Protein AF-A0A6G1BMV4-F1 (afdb_monomer_lite)

InterPro domains:
  IPR000008 C2 domain [PF00168] (205-301)
  IPR000008 C2 domain [PS50004] (188-305)
  IPR000008 C2 domain [SM00239] (206-304)
  IPR031468 Synaptotagmin-like mitochondrial-lipid-binding domain [PS51847] (9-191)
  IPR035892 C2 domain superfamily [G3DSA:2.60.40.150] (194-333)
  IPR035892 C2 domain superfamily [SSF49562] (203-334)
  IPR039010 Synaptotagmin, SMP domain [PF17047] (13-190)
  IPR043129 ATPase, nucleotide binding domain [SSF53067] (375-565)
  IPR045050 Synaptotagmin, plant [PTHR10774] (13-356)

Secondary structure (DSSP, 8-state):
--S-------B--HHHHHHHHHHHHHHHHHHHHHHHHHHHHHHHHTPPTTEEEEEEEE----S---EEEEEEEEEEETTEEEEEEEEEEE----EEEEEEESS-EEEEEEEEEEEEEEEEEEEEE-SSTTSEEEEEEEE-SSSPPEEEEEEEESSS-GGGSTTHHHHHHHHHHHHIIIIIBTT--EEEE-SSS---TTTS----EEEEEEEEEEESPPP--SSS---EEEEEESSGGG-EEPPP-TT-SS-EEEEEEEEEES-TTT-EEEEEEEE--SSSPPEEEEEEEEESTTPPBT--EEEEEE-BS-S-GGG--------EEEEEEEEEEPPHHHHHHHHHHHHHHHHHHHHHHHTT--S-SS---S----HHHHHHHHHHHHHHHS-HHHHTT--EE---B-TT-EEEEETTT--EEEEEE-TT---TTTHHHHHHHSPTT-TT-STTSHHHHHHHHHHH--S-HHHHTTEEEEEHHHHHHHHHH--SSEEETTTGGGTT-BTTTTB--HHHHTSTTGGGSPEEE-TT-EEEEPPHHHHHHHT--TTPEEE---BHHHHHHHTT---STT-EEEEESSSEEEEEEESS---BTTTTBEEEEETTEEEEEEEES-SHHHHHHH--HHHHHHHHTT--TTSPP----B--SSS-B-SSS-BTT---B----SS-SHHHHHHHHHHHHTTT--

Radius of gyration: 30.7 Å; chains: 1; bounding box: 66×94×67 Å

Organism: NCBI:txid110450

pLDDT: mean 83.08, std 14.98, range [24.89, 98.62]

Structure (mmCIF, N/CA/C/O backbone):
data_AF-A0A6G1BMV4-F1
#
_entry.id   AF-A0A6G1BMV4-F1
#
loop_
_atom_site.group_PDB
_atom_site.id
_atom_site.type_symbol
_atom_site.label_atom_id
_atom_site.label_alt_id
_atom_site.label_comp_id
_atom_site.label_asym_id
_atom_site.label_entity_id
_atom_site.label_seq_id
_atom_site.pdbx_PDB_ins_code
_atom_site.Cartn_x
_atom_site.Cartn_y
_atom_site.Cartn_z
_atom_site.occupancy
_atom_site.B_iso_or_equiv
_atom_site.auth_seq_id
_atom_site.auth_comp_id
_atom_site.auth_asym_id
_atom_site.auth_atom_id
_atom_site.pdbx_PDB_model_num
ATOM 1 N N . MET A 1 1 ? 23.037 51.707 1.576 1.00 31.73 1 MET A N 1
ATOM 2 C CA . MET A 1 1 ? 22.191 51.718 0.358 1.00 31.73 1 MET A CA 1
ATOM 3 C C . MET A 1 1 ? 21.119 50.607 0.395 1.00 31.73 1 MET A C 1
ATOM 5 O O . MET A 1 1 ? 20.783 50.068 -0.644 1.00 31.73 1 MET A O 1
ATOM 9 N N . PHE A 1 2 ? 20.558 50.267 1.570 1.00 30.25 2 PHE A N 1
ATOM 10 C CA . PHE A 1 2 ? 19.565 49.180 1.730 1.00 30.25 2 PHE A CA 1
ATOM 11 C C . PHE A 1 2 ? 18.352 49.570 2.605 1.00 30.25 2 PHE A C 1
ATOM 13 O O . PHE A 1 2 ? 17.581 48.715 3.016 1.00 30.25 2 PHE A O 1
ATOM 20 N N . HIS A 1 3 ? 18.132 50.866 2.857 1.00 28.61 3 HIS A N 1
ATOM 21 C CA . HIS A 1 3 ? 17.028 51.360 3.699 1.00 28.61 3 HIS A CA 1
ATOM 22 C C . HIS A 1 3 ? 15.761 51.778 2.924 1.00 28.61 3 HIS A C 1
ATOM 24 O O . HIS A 1 3 ? 14.952 52.538 3.441 1.00 28.61 3 HIS A O 1
ATOM 30 N N . LEU A 1 4 ? 15.565 51.303 1.687 1.00 30.56 4 LEU A N 1
ATOM 31 C CA . LEU A 1 4 ? 14.496 51.806 0.804 1.00 30.56 4 LEU A CA 1
ATOM 32 C C . LEU A 1 4 ? 13.608 50.740 0.138 1.00 30.56 4 LEU A C 1
ATOM 34 O O . LEU A 1 4 ? 12.862 51.067 -0.777 1.00 30.56 4 LEU A O 1
ATOM 38 N N . PHE A 1 5 ? 13.610 49.492 0.615 1.00 36.34 5 PHE A N 1
ATOM 39 C CA . PHE A 1 5 ? 12.726 48.436 0.095 1.00 36.34 5 PHE A CA 1
ATOM 40 C C . PHE A 1 5 ? 11.840 47.824 1.188 1.00 36.34 5 PHE A C 1
ATOM 42 O O . PHE A 1 5 ? 11.873 46.628 1.446 1.00 36.34 5 PHE A O 1
ATOM 49 N N . SER A 1 6 ? 11.015 48.659 1.820 1.00 31.06 6 SER A N 1
ATOM 50 C CA . SER A 1 6 ? 9.804 48.214 2.522 1.00 31.06 6 SER A CA 1
ATOM 51 C C . SER A 1 6 ? 8.607 48.426 1.593 1.00 31.06 6 SER A C 1
ATOM 53 O O . SER A 1 6 ? 7.807 49.338 1.781 1.00 31.06 6 SER A O 1
ATOM 55 N N . PHE A 1 7 ? 8.511 47.606 0.551 1.00 38.44 7 PHE A N 1
ATOM 56 C CA . PHE A 1 7 ? 7.274 47.434 -0.202 1.00 38.44 7 PHE A CA 1
ATOM 57 C C . PHE A 1 7 ? 7.082 45.943 -0.466 1.00 38.44 7 PHE A C 1
ATOM 59 O O . PHE A 1 7 ? 7.969 45.284 -1.006 1.00 38.44 7 PHE A O 1
ATOM 66 N N . LEU A 1 8 ? 5.899 45.446 -0.099 1.00 42.62 8 LEU A N 1
ATOM 67 C CA . LEU A 1 8 ? 5.302 44.160 -0.473 1.00 42.62 8 LEU A CA 1
ATOM 68 C C . LEU A 1 8 ? 5.093 44.080 -2.003 1.00 42.62 8 LEU A C 1
ATOM 70 O O . LEU A 1 8 ? 3.977 43.928 -2.493 1.00 42.62 8 LEU A O 1
ATOM 74 N N . CYS A 1 9 ? 6.154 44.251 -2.788 1.00 45.03 9 CYS A N 1
ATOM 75 C CA . CYS A 1 9 ? 6.113 44.187 -4.241 1.00 45.03 9 CYS A CA 1
ATOM 76 C C . CYS A 1 9 ? 6.449 42.764 -4.687 1.00 45.03 9 CYS A C 1
ATOM 78 O O . CYS A 1 9 ? 7.577 42.309 -4.510 1.00 45.03 9 CYS A O 1
ATOM 80 N N . ASN A 1 10 ? 5.494 42.075 -5.317 1.00 51.94 10 ASN A N 1
ATOM 81 C CA . ASN A 1 10 ? 5.787 40.879 -6.105 1.00 51.94 10 ASN A CA 1
ATOM 82 C C . ASN A 1 10 ? 6.699 41.282 -7.274 1.00 51.94 10 ASN A C 1
ATOM 84 O O . ASN A 1 10 ? 6.243 41.829 -8.280 1.00 51.94 10 ASN A O 1
ATOM 88 N N . LEU A 1 11 ? 8.001 41.041 -7.136 1.00 61.06 11 LEU A N 1
ATOM 89 C CA . LEU A 1 11 ? 8.964 41.281 -8.204 1.00 61.06 11 LEU A CA 1
ATOM 90 C C . LEU A 1 11 ? 8.944 40.094 -9.173 1.00 61.06 11 LEU A C 1
ATOM 92 O O . LEU A 1 11 ? 9.273 38.972 -8.796 1.00 61.06 11 LEU A O 1
ATOM 96 N N . SER A 1 12 ? 8.599 40.335 -10.440 1.00 66.00 12 SER A N 1
ATOM 97 C CA . SER A 1 12 ? 8.760 39.331 -11.500 1.00 66.00 12 SER A CA 1
ATOM 98 C C . SER A 1 12 ? 10.255 39.131 -11.796 1.00 66.00 12 SER A C 1
ATOM 100 O O . SER A 1 12 ? 10.909 40.012 -12.360 1.00 66.00 12 SER A O 1
ATOM 102 N N . VAL A 1 13 ? 10.796 37.950 -11.493 1.00 81.25 13 VAL A N 1
ATOM 103 C CA . VAL A 1 13 ? 12.237 37.635 -11.560 1.00 81.25 13 VAL A CA 1
ATOM 104 C C . VAL A 1 13 ? 12.635 36.850 -12.817 1.00 81.25 13 VAL A C 1
ATOM 106 O O . VAL A 1 13 ? 13.261 35.792 -12.767 1.00 81.25 13 VAL A O 1
ATOM 109 N N . LYS A 1 14 ? 12.308 37.384 -14.002 1.00 83.81 14 LYS A N 1
ATOM 110 C CA . LYS A 1 14 ? 12.640 36.741 -15.295 1.00 83.81 14 LYS A CA 1
ATOM 111 C C . LYS A 1 14 ? 14.134 36.429 -15.458 1.00 83.81 14 LYS A C 1
ATOM 113 O O . LYS A 1 14 ? 14.483 35.400 -16.033 1.00 83.81 14 LYS A O 1
ATOM 118 N N . TRP A 1 15 ? 15.011 37.301 -14.955 1.00 86.81 15 TRP A N 1
ATOM 119 C CA . TRP A 1 15 ? 16.460 37.089 -14.992 1.00 86.81 15 TRP A CA 1
ATOM 120 C C . TRP A 1 15 ? 16.871 35.866 -14.159 1.00 86.81 15 TRP A C 1
ATOM 122 O O . TRP A 1 15 ? 17.651 35.048 -14.640 1.00 86.81 15 TRP A O 1
ATOM 132 N N . LEU A 1 16 ? 16.290 35.693 -12.967 1.00 86.12 16 LEU A N 1
ATOM 133 C CA . LEU A 1 16 ? 16.589 34.575 -12.077 1.00 86.12 16 LEU A CA 1
ATOM 134 C C . LEU A 1 16 ? 16.183 33.252 -12.719 1.00 86.12 16 LEU A C 1
ATOM 136 O O . LEU A 1 16 ? 16.987 32.331 -12.744 1.00 86.12 16 LEU A O 1
ATOM 140 N N . ASN A 1 17 ? 15.001 33.194 -13.341 1.00 89.31 17 ASN A N 1
ATOM 141 C CA . ASN A 1 17 ? 14.564 32.019 -14.100 1.00 89.31 17 ASN A CA 1
ATOM 142 C C . ASN A 1 17 ? 15.547 31.669 -15.231 1.00 89.31 17 ASN A C 1
ATOM 144 O O . ASN A 1 17 ? 15.905 30.508 -15.399 1.00 89.31 17 ASN A O 1
ATOM 148 N N . LYS A 1 18 ? 16.064 32.668 -15.964 1.00 88.31 18 LYS A N 1
ATOM 149 C CA . LYS A 1 18 ? 17.069 32.447 -17.020 1.00 88.31 18 LYS A CA 1
ATOM 150 C C . LYS A 1 18 ? 18.379 31.867 -16.474 1.00 88.31 18 LYS A C 1
ATOM 152 O O . LYS A 1 18 ? 19.007 31.058 -17.153 1.00 88.31 18 LYS A O 1
ATOM 157 N N . HIS A 1 19 ? 18.821 32.296 -15.292 1.00 90.12 19 HIS A N 1
ATOM 158 C CA . HIS A 1 19 ? 20.007 31.732 -14.642 1.00 90.12 19 HIS A CA 1
ATOM 159 C C . HIS A 1 19 ? 19.732 30.344 -14.069 1.00 90.12 19 HIS A C 1
ATOM 161 O O . HIS A 1 19 ? 20.539 29.441 -14.274 1.00 90.12 19 HIS A O 1
ATOM 167 N N . LEU A 1 20 ? 18.579 30.154 -13.433 1.00 87.50 20 LEU A N 1
ATOM 168 C CA . LEU A 1 20 ? 18.157 28.879 -12.873 1.00 87.50 20 LEU A CA 1
ATOM 169 C C . LEU A 1 20 ? 18.109 27.792 -13.945 1.00 87.50 20 LEU A C 1
ATOM 171 O O . LEU A 1 20 ? 18.692 26.740 -13.733 1.00 87.50 20 LEU A O 1
ATOM 175 N N . SER A 1 21 ? 17.556 28.060 -15.133 1.00 88.69 21 SER A N 1
ATOM 176 C CA . SER A 1 21 ? 17.570 27.085 -16.235 1.00 88.69 21 SER A CA 1
ATOM 177 C C . SER A 1 21 ? 18.979 26.703 -16.703 1.00 88.69 21 SER A C 1
ATOM 179 O O . SER A 1 21 ? 19.191 25.576 -17.133 1.00 88.69 21 SER A O 1
ATOM 181 N N . LYS A 1 22 ? 19.961 27.612 -16.610 1.00 90.19 22 LYS A N 1
ATOM 182 C CA . LYS A 1 22 ? 21.364 27.307 -16.950 1.00 90.19 22 LYS A CA 1
ATOM 183 C C . LYS A 1 22 ? 22.070 26.506 -15.860 1.00 90.19 22 LYS A C 1
ATOM 185 O O . LYS A 1 22 ? 22.925 25.684 -16.168 1.00 90.19 22 LYS A O 1
ATOM 190 N N . LEU A 1 23 ? 21.743 26.783 -14.599 1.00 89.12 23 LEU A N 1
ATOM 191 C CA . LEU A 1 23 ? 22.317 26.109 -13.435 1.00 89.12 23 LEU A CA 1
ATOM 192 C C . LEU A 1 23 ? 21.611 24.787 -13.116 1.00 89.12 23 LEU A C 1
ATOM 194 O O . LEU A 1 23 ? 22.145 23.986 -12.353 1.00 89.12 23 LEU A O 1
ATOM 198 N N . TRP A 1 24 ? 20.437 24.551 -13.702 1.00 91.06 24 TRP A N 1
ATOM 199 C CA . TRP A 1 24 ? 19.558 23.442 -13.355 1.00 91.06 24 TRP A CA 1
ATOM 200 C C . TRP A 1 24 ? 20.220 22.065 -13.374 1.00 91.06 24 TRP A C 1
ATOM 202 O O . TRP A 1 24 ? 19.999 21.344 -12.414 1.00 91.06 24 TRP A O 1
ATOM 212 N N . PRO A 1 25 ? 21.085 21.697 -14.339 1.00 86.62 25 PRO A N 1
ATOM 213 C CA . PRO A 1 25 ? 21.749 20.392 -14.298 1.00 86.62 25 PRO A CA 1
ATOM 214 C C . PRO A 1 25 ? 22.569 20.156 -13.017 1.00 86.62 25 PRO A C 1
ATOM 216 O O . PRO A 1 25 ? 22.618 19.043 -12.505 1.00 86.62 25 PRO A O 1
ATOM 219 N N . PHE A 1 26 ? 23.179 21.210 -12.465 1.00 86.00 26 PHE A N 1
ATOM 220 C CA . PHE A 1 26 ? 23.937 21.140 -11.211 1.00 86.00 26 PHE A CA 1
ATOM 221 C C . PHE A 1 26 ? 23.013 21.177 -9.989 1.00 86.00 26 PHE A C 1
ATOM 223 O O . PHE A 1 26 ? 23.244 20.472 -9.008 1.00 86.00 26 PHE A O 1
ATOM 230 N N . VAL A 1 27 ? 21.953 21.992 -10.056 1.00 83.44 27 VAL A N 1
ATOM 231 C CA . VAL A 1 27 ? 20.940 22.090 -8.995 1.00 83.44 27 VAL A CA 1
ATOM 232 C C . VAL A 1 27 ? 20.169 20.779 -8.858 1.00 83.44 27 VAL A C 1
ATOM 234 O O . VAL A 1 27 ? 19.982 20.332 -7.734 1.00 83.44 27 VAL A O 1
ATOM 237 N N . ASP A 1 28 ? 19.776 20.136 -9.961 1.00 82.25 28 ASP A N 1
ATOM 238 C CA . ASP A 1 28 ? 19.136 18.815 -9.976 1.00 82.25 28 ASP A CA 1
ATOM 239 C C . ASP A 1 28 ? 20.020 17.789 -9.277 1.00 82.25 28 ASP A C 1
ATOM 241 O O . ASP A 1 28 ? 19.556 17.123 -8.359 1.00 82.25 28 ASP A O 1
ATOM 245 N N . GLN A 1 29 ? 21.301 17.701 -9.643 1.00 80.62 29 GLN A N 1
ATOM 246 C CA . GLN A 1 29 ? 22.220 16.743 -9.033 1.00 80.62 29 GLN A CA 1
ATOM 247 C C . GLN A 1 29 ? 22.340 16.943 -7.513 1.00 80.62 29 GLN A C 1
ATOM 249 O O . GLN A 1 29 ? 22.226 15.978 -6.754 1.00 80.62 29 GLN A O 1
ATOM 254 N N . ALA A 1 30 ? 22.537 18.187 -7.065 1.00 77.69 30 ALA A N 1
ATOM 255 C CA . ALA A 1 30 ? 22.677 18.509 -5.646 1.00 77.69 30 ALA A CA 1
ATOM 256 C C . ALA A 1 30 ? 21.365 18.296 -4.873 1.00 77.69 30 ALA A C 1
ATOM 258 O O . ALA A 1 30 ? 21.350 17.626 -3.843 1.00 77.69 30 ALA A O 1
ATOM 259 N N . ALA A 1 31 ? 20.248 18.814 -5.387 1.00 78.31 31 ALA A N 1
ATOM 260 C CA . ALA A 1 31 ? 18.938 18.666 -4.763 1.00 78.31 31 ALA A CA 1
ATOM 261 C C . ALA A 1 31 ? 18.486 17.199 -4.739 1.00 78.31 31 ALA A C 1
ATOM 263 O O . ALA A 1 31 ? 17.922 16.753 -3.746 1.00 78.31 31 ALA A O 1
ATOM 264 N N . THR A 1 32 ? 18.786 16.425 -5.785 1.00 83.25 32 THR A N 1
ATOM 265 C CA . THR A 1 32 ? 18.532 14.980 -5.845 1.00 83.25 32 THR A CA 1
ATOM 266 C C . THR A 1 32 ? 19.244 14.241 -4.717 1.00 83.25 32 THR A C 1
ATOM 268 O O . THR A 1 32 ? 18.625 13.398 -4.069 1.00 83.25 32 THR A O 1
ATOM 271 N N . ALA A 1 33 ? 20.516 14.558 -4.456 1.00 80.75 33 ALA A N 1
ATOM 272 C CA . ALA A 1 33 ? 21.270 13.952 -3.360 1.00 80.75 33 ALA A CA 1
ATOM 273 C C . ALA A 1 33 ? 20.666 14.313 -1.994 1.00 80.75 33 ALA A C 1
ATOM 275 O O . ALA A 1 33 ? 20.329 13.418 -1.224 1.00 80.75 33 ALA A O 1
ATOM 276 N N . VAL A 1 34 ? 20.421 15.607 -1.750 1.00 76.25 34 VAL A N 1
ATOM 277 C CA . VAL A 1 34 ? 19.833 16.097 -0.491 1.00 76.25 34 VAL A CA 1
ATOM 278 C C . VAL A 1 34 ? 18.464 15.468 -0.232 1.00 76.25 34 VAL A C 1
ATOM 280 O O . VAL A 1 34 ? 18.182 15.039 0.887 1.00 76.25 34 VAL A O 1
ATOM 283 N N . VAL A 1 35 ? 17.610 15.384 -1.257 1.00 77.56 35 VAL A N 1
ATOM 284 C CA . VAL A 1 35 ? 16.281 14.778 -1.125 1.00 77.56 35 VAL A CA 1
ATOM 285 C C . VAL A 1 35 ? 16.390 13.286 -0.853 1.00 77.56 35 VAL A C 1
ATOM 287 O O . VAL A 1 35 ? 15.692 12.811 0.032 1.00 77.56 35 VAL A O 1
ATOM 290 N N . LYS A 1 36 ? 17.261 12.538 -1.540 1.00 81.19 36 LYS A N 1
ATOM 291 C CA . LYS A 1 36 ? 17.458 11.115 -1.226 1.00 81.19 36 LYS A CA 1
ATOM 292 C C . LYS A 1 36 ? 17.920 10.921 0.216 1.00 81.19 36 LYS A C 1
ATOM 294 O O . LYS A 1 36 ? 17.266 10.202 0.958 1.00 81.19 36 LYS A O 1
ATOM 299 N N . GLU A 1 37 ? 18.973 11.614 0.638 1.00 79.12 37 GLU A N 1
ATOM 300 C CA . GLU A 1 37 ? 19.522 11.489 1.995 1.00 79.12 37 GLU A CA 1
ATOM 301 C C . GLU A 1 37 ? 18.506 11.869 3.081 1.00 79.12 37 GLU A C 1
ATOM 303 O O . GLU A 1 37 ? 18.456 11.229 4.130 1.00 79.12 37 GLU A O 1
ATOM 308 N N . SER A 1 38 ? 17.663 12.871 2.817 1.00 72.88 38 SER A N 1
ATOM 309 C CA . SER A 1 38 ? 16.686 13.366 3.795 1.00 72.88 38 SER A CA 1
ATOM 310 C C . SER A 1 38 ? 15.363 12.595 3.780 1.00 72.88 38 SER A C 1
ATOM 312 O O . SER A 1 38 ? 14.758 12.401 4.828 1.00 72.88 38 SER A O 1
ATOM 314 N N . VAL A 1 39 ? 14.877 12.183 2.604 1.00 78.31 39 VAL A N 1
ATOM 315 C CA . VAL A 1 39 ? 13.531 11.611 2.416 1.00 78.31 39 VAL A CA 1
ATOM 316 C C . VAL A 1 39 ? 13.547 10.090 2.382 1.00 78.31 39 VAL A C 1
ATOM 318 O O . VAL A 1 39 ? 12.588 9.476 2.835 1.00 78.31 39 VAL A O 1
ATOM 321 N N . GLU A 1 40 ? 14.607 9.449 1.891 1.00 80.81 40 GLU A N 1
ATOM 322 C CA . GLU A 1 40 ? 14.654 7.986 1.800 1.00 80.81 40 GLU A CA 1
ATOM 323 C C . GLU A 1 40 ? 14.521 7.275 3.157 1.00 80.81 40 GLU A C 1
ATOM 325 O O . GLU A 1 40 ? 13.721 6.341 3.236 1.00 80.81 40 GLU A O 1
ATOM 330 N N . PRO A 1 41 ? 15.171 7.728 4.252 1.00 80.50 41 PRO A N 1
ATOM 331 C CA . PRO A 1 41 ? 14.925 7.158 5.580 1.00 80.50 41 PRO A CA 1
ATOM 332 C C . PRO A 1 41 ? 13.462 7.314 6.017 1.00 80.50 41 PRO A C 1
ATOM 334 O O . PRO A 1 41 ? 12.898 6.448 6.682 1.00 80.50 41 PRO A O 1
ATOM 337 N N . LEU A 1 42 ? 12.826 8.410 5.600 1.00 77.38 42 LEU A N 1
ATOM 338 C CA . LEU A 1 42 ? 11.448 8.717 5.955 1.00 77.38 42 LEU A CA 1
ATOM 339 C C . LEU A 1 42 ? 10.441 7.891 5.166 1.00 77.38 42 LEU A C 1
ATOM 341 O O . LEU A 1 42 ? 9.387 7.563 5.694 1.00 77.38 42 LEU A O 1
ATOM 345 N N . LEU A 1 43 ? 10.741 7.523 3.922 1.00 78.75 43 LEU A N 1
ATOM 346 C CA . LEU A 1 43 ? 9.887 6.604 3.173 1.00 78.75 43 LEU A CA 1
ATOM 347 C C . LEU A 1 43 ? 9.704 5.283 3.929 1.00 78.75 43 LEU A C 1
ATOM 349 O O . LEU A 1 43 ? 8.595 4.753 3.962 1.00 78.75 43 LEU A O 1
ATOM 353 N N . ASP A 1 44 ? 10.749 4.804 4.606 1.00 74.56 44 ASP A N 1
ATOM 354 C CA . ASP A 1 44 ? 10.653 3.617 5.454 1.00 74.56 44 ASP A CA 1
ATOM 355 C C . ASP A 1 44 ? 9.977 3.919 6.811 1.00 74.56 44 ASP A C 1
ATOM 357 O O . ASP A 1 44 ? 9.102 3.175 7.269 1.00 74.56 44 ASP A O 1
ATOM 361 N N . ASP A 1 45 ? 10.268 5.070 7.429 1.00 74.12 45 ASP A N 1
ATOM 362 C CA . ASP A 1 45 ? 9.638 5.480 8.698 1.00 74.12 45 ASP A CA 1
ATOM 363 C C . ASP A 1 45 ? 8.132 5.751 8.573 1.00 74.12 45 ASP A C 1
ATOM 365 O O . ASP A 1 45 ? 7.372 5.491 9.512 1.00 74.12 45 ASP A O 1
ATOM 369 N N . TYR A 1 46 ? 7.676 6.206 7.411 1.00 73.25 46 TYR A N 1
ATOM 370 C CA . TYR A 1 46 ? 6.269 6.406 7.067 1.00 73.25 46 TYR A CA 1
ATOM 371 C C . TYR A 1 46 ? 5.728 5.280 6.181 1.00 73.25 46 TYR A C 1
ATOM 373 O O . TYR A 1 46 ? 4.646 5.436 5.605 1.00 73.25 46 TYR A O 1
ATOM 381 N N . ARG A 1 47 ? 6.442 4.142 6.078 1.00 76.50 47 ARG A N 1
ATOM 382 C CA . ARG A 1 47 ? 5.984 3.024 5.251 1.00 76.50 47 ARG A CA 1
ATOM 383 C C . ARG A 1 47 ? 4.588 2.571 5.688 1.00 76.50 47 ARG A C 1
ATOM 385 O O . ARG A 1 47 ? 4.372 2.331 6.885 1.00 76.50 47 ARG A O 1
ATOM 392 N N . PRO A 1 48 ? 3.648 2.452 4.743 1.00 69.12 48 PRO A N 1
ATOM 393 C CA . PRO A 1 48 ? 2.315 1.944 5.017 1.00 69.12 48 PRO A CA 1
ATOM 394 C C . PRO A 1 48 ? 2.337 0.513 5.584 1.00 69.12 48 PRO A C 1
ATOM 396 O O . PRO A 1 48 ? 3.240 -0.268 5.261 1.00 69.12 48 PRO A O 1
ATOM 399 N N . PRO A 1 49 ? 1.337 0.124 6.398 1.00 66.81 49 PRO A N 1
ATOM 400 C CA . PRO A 1 49 ? 1.145 -1.269 6.797 1.00 66.81 49 PRO A CA 1
ATOM 401 C C . PRO A 1 49 ? 1.089 -2.201 5.575 1.00 66.81 49 PRO A C 1
ATOM 403 O O . PRO A 1 49 ? 0.496 -1.859 4.557 1.00 66.81 49 PRO A O 1
ATOM 406 N N . GLY A 1 50 ? 1.719 -3.377 5.659 1.00 67.31 50 GLY A N 1
ATOM 407 C CA . GLY A 1 50 ? 1.788 -4.332 4.541 1.00 67.31 50 GLY A CA 1
ATOM 408 C C . GLY A 1 50 ? 2.923 -4.086 3.534 1.00 67.31 50 GLY A C 1
ATOM 409 O O . GLY A 1 50 ? 3.138 -4.920 2.649 1.00 67.31 50 GLY A O 1
ATOM 410 N N . ILE A 1 51 ? 3.698 -3.005 3.694 1.00 73.81 51 ILE A N 1
ATOM 411 C CA . ILE A 1 51 ? 4.923 -2.739 2.928 1.00 73.81 51 ILE A CA 1
ATOM 412 C C . ILE A 1 51 ? 6.152 -3.064 3.792 1.00 73.81 51 ILE A C 1
ATOM 414 O O . ILE A 1 51 ? 6.358 -2.511 4.876 1.00 73.81 51 ILE A O 1
ATOM 418 N N . LYS A 1 52 ? 6.971 -4.006 3.313 1.00 76.00 52 LYS A N 1
ATOM 419 C CA . LYS A 1 52 ? 8.228 -4.433 3.944 1.00 76.00 52 LYS A CA 1
ATOM 420 C C . LYS A 1 52 ? 9.353 -3.437 3.695 1.00 76.00 52 LYS A C 1
ATOM 422 O O . LYS A 1 52 ? 10.156 -3.227 4.593 1.00 76.00 52 LYS A O 1
ATOM 427 N N . SER A 1 53 ? 9.398 -2.832 2.508 1.00 81.12 53 SER A N 1
ATOM 428 C CA . SER A 1 53 ? 10.365 -1.783 2.183 1.00 81.12 53 SER A CA 1
ATOM 429 C C . SER A 1 53 ? 9.793 -0.779 1.186 1.00 81.12 53 SER A C 1
ATOM 431 O O . SER A 1 53 ? 9.097 -1.167 0.245 1.00 81.12 53 SER A O 1
ATOM 433 N N . LEU A 1 54 ? 10.098 0.503 1.395 1.00 83.62 54 LEU A N 1
ATOM 434 C CA . LEU A 1 54 ? 9.762 1.597 0.487 1.00 83.62 54 LEU A CA 1
ATOM 435 C C . LEU A 1 54 ? 11.001 2.475 0.277 1.00 83.62 54 LEU A C 1
ATOM 437 O O . LEU A 1 54 ? 11.400 3.202 1.181 1.00 83.62 54 LEU A O 1
ATOM 441 N N . LYS A 1 55 ? 11.627 2.396 -0.903 1.00 86.81 55 LYS A N 1
ATOM 442 C CA . LYS A 1 55 ? 12.896 3.094 -1.197 1.00 86.81 55 LYS A CA 1
ATOM 443 C C . LYS A 1 55 ? 12.915 3.705 -2.588 1.00 86.81 55 LYS A C 1
ATOM 445 O O . LYS A 1 55 ? 12.148 3.298 -3.460 1.00 86.81 55 LYS A O 1
ATOM 450 N N . PHE A 1 56 ? 13.827 4.641 -2.839 1.00 87.25 56 PHE A N 1
ATOM 451 C CA . PHE A 1 56 ? 14.038 5.148 -4.192 1.00 87.25 56 PHE A CA 1
ATOM 452 C C . PHE A 1 56 ? 14.832 4.131 -5.020 1.00 87.25 56 PHE A C 1
ATOM 454 O O . PHE A 1 56 ? 16.030 3.955 -4.838 1.00 87.25 56 PHE A O 1
ATOM 461 N N . SER A 1 57 ? 14.183 3.512 -6.007 1.00 86.94 57 SER A N 1
ATOM 462 C CA . SER A 1 57 ? 14.888 2.775 -7.064 1.00 86.94 57 SER A CA 1
ATOM 463 C C . SER A 1 57 ? 15.568 3.744 -8.035 1.00 86.94 57 SER A C 1
ATOM 4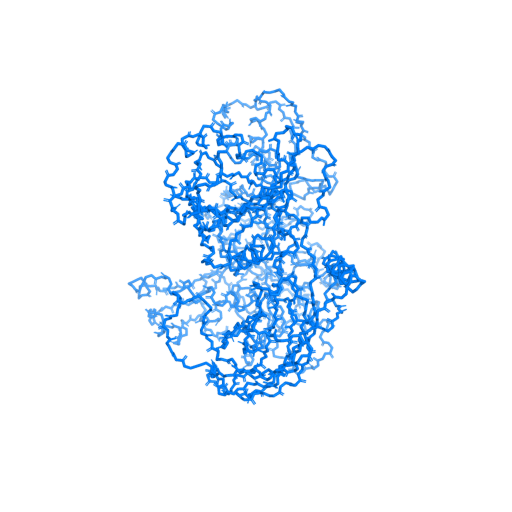65 O O . SER A 1 57 ? 16.707 3.545 -8.455 1.00 86.94 57 SER A O 1
ATOM 467 N N . LYS A 1 58 ? 14.876 4.839 -8.365 1.00 87.38 58 LYS A N 1
ATOM 468 C CA . LYS A 1 58 ? 15.396 5.933 -9.184 1.00 87.38 58 LYS A CA 1
ATOM 469 C C . LYS A 1 58 ? 14.797 7.242 -8.693 1.00 87.38 58 LYS A C 1
ATOM 471 O O . LYS A 1 58 ? 13.609 7.311 -8.404 1.00 87.38 58 LYS A O 1
ATOM 476 N N . PHE A 1 59 ? 15.611 8.282 -8.611 1.00 88.56 59 PHE A N 1
ATOM 477 C CA . PHE A 1 59 ? 15.145 9.626 -8.291 1.00 88.56 59 PHE A CA 1
ATOM 478 C C . PHE A 1 59 ? 16.031 10.625 -9.029 1.00 88.56 59 PHE A C 1
ATOM 480 O O . PHE A 1 59 ? 17.257 10.526 -8.954 1.00 88.56 59 PHE A O 1
ATOM 487 N N . SER A 1 60 ? 15.396 11.515 -9.782 1.00 86.19 60 SER A N 1
ATOM 488 C CA . SER A 1 60 ? 15.973 12.689 -10.440 1.00 86.19 60 SER A CA 1
ATOM 489 C C . SER A 1 60 ? 14.838 13.683 -10.651 1.00 86.19 60 SER A C 1
ATOM 491 O O . SER A 1 60 ? 13.714 13.269 -10.965 1.00 86.19 60 SER A O 1
ATOM 493 N N . LEU A 1 61 ? 15.123 14.974 -10.491 1.00 85.38 61 LEU A N 1
ATOM 494 C CA . LEU A 1 61 ? 14.163 16.040 -10.757 1.00 85.38 61 LEU A CA 1
ATOM 495 C C . LEU A 1 61 ? 14.027 16.290 -12.273 1.00 85.38 61 LEU A C 1
ATOM 497 O O . LEU A 1 61 ? 13.054 16.885 -12.712 1.00 85.38 61 LEU A O 1
ATOM 501 N N . GLY A 1 62 ? 14.915 15.753 -13.107 1.00 87.06 62 GLY A N 1
ATOM 502 C CA . GLY A 1 62 ? 14.813 15.862 -14.562 1.00 87.06 62 GLY A CA 1
ATOM 503 C C . GLY A 1 62 ? 15.441 17.143 -15.109 1.00 87.06 62 GLY A C 1
ATOM 504 O O . GLY A 1 62 ? 16.199 17.840 -14.436 1.00 87.06 62 GLY A O 1
ATOM 505 N N . THR A 1 63 ? 15.158 17.449 -16.372 1.00 87.81 63 THR A N 1
ATOM 506 C CA . THR A 1 63 ? 15.853 18.497 -17.137 1.00 87.81 63 THR A CA 1
ATOM 507 C C . THR A 1 63 ? 15.134 19.843 -17.129 1.00 87.81 63 THR A C 1
ATOM 509 O O . THR A 1 63 ? 15.742 20.876 -17.423 1.00 87.81 63 THR A O 1
ATOM 512 N N . VAL A 1 64 ? 13.851 19.857 -16.766 1.00 89.25 64 VAL A N 1
ATOM 513 C CA . VAL A 1 64 ? 13.028 21.068 -16.758 1.00 89.25 64 VAL A CA 1
ATOM 514 C C . VAL A 1 64 ? 13.139 21.793 -15.417 1.00 89.25 64 VAL A C 1
ATOM 516 O O . VAL A 1 64 ? 12.633 21.335 -14.391 1.00 89.25 64 VAL A O 1
ATOM 519 N N . SER A 1 65 ? 13.751 22.979 -15.436 1.00 89.94 65 SER A N 1
ATOM 520 C CA . SER A 1 65 ? 13.885 23.826 -14.250 1.00 89.94 65 SER A CA 1
ATOM 521 C C . SER A 1 65 ? 12.544 24.395 -13.771 1.00 89.94 65 SER A C 1
ATOM 523 O O . SER A 1 65 ? 11.709 24.761 -14.604 1.00 89.94 65 SER A O 1
ATOM 525 N N . PRO A 1 66 ? 12.351 24.583 -12.456 1.00 91.19 66 PRO A N 1
ATOM 526 C CA . PRO A 1 66 ? 11.192 25.259 -11.908 1.00 91.19 66 PRO A CA 1
ATOM 527 C C . PRO A 1 66 ? 11.183 26.737 -12.274 1.00 91.19 66 PRO A C 1
ATOM 529 O O . PRO A 1 66 ? 12.198 27.336 -12.635 1.00 91.19 66 PRO A O 1
ATOM 532 N N . LYS A 1 67 ? 9.997 27.324 -12.168 1.00 90.81 67 LYS A N 1
ATOM 533 C CA . LYS A 1 67 ? 9.739 28.726 -12.442 1.00 90.81 67 LYS A CA 1
ATOM 534 C C . LYS A 1 67 ? 9.396 29.444 -11.146 1.00 90.81 67 LYS A C 1
ATOM 536 O O . LYS A 1 67 ? 8.482 29.057 -10.420 1.00 90.81 67 LYS A O 1
ATOM 541 N N . ILE A 1 68 ? 10.121 30.524 -10.898 1.00 91.25 68 ILE A N 1
ATOM 542 C CA . ILE A 1 68 ? 9.852 31.468 -9.824 1.00 91.25 68 ILE A CA 1
ATOM 543 C C . ILE A 1 68 ? 8.979 32.580 -10.400 1.00 91.25 68 ILE A C 1
ATOM 545 O O . ILE A 1 68 ? 9.412 33.326 -11.285 1.00 91.25 68 ILE A O 1
ATOM 549 N N . GLU A 1 69 ? 7.738 32.675 -9.931 1.00 88.69 69 GLU A N 1
ATOM 550 C CA . GLU A 1 69 ? 6.796 33.709 -10.386 1.00 88.69 69 GLU A CA 1
ATOM 551 C C . GLU A 1 69 ? 7.000 35.032 -9.641 1.00 88.69 69 GLU A C 1
ATOM 553 O O . GLU A 1 69 ? 6.824 36.108 -10.215 1.00 88.69 69 GLU A O 1
ATOM 558 N N . GLY A 1 70 ? 7.420 34.955 -8.380 1.00 86.69 70 GLY A N 1
ATOM 559 C CA . GLY A 1 70 ? 7.592 36.106 -7.511 1.00 86.69 70 GLY A CA 1
ATOM 560 C C . GLY A 1 70 ? 8.462 35.788 -6.305 1.00 86.69 70 GLY A C 1
ATOM 561 O O . GLY A 1 70 ? 8.582 34.636 -5.890 1.00 86.69 70 GLY A O 1
ATOM 562 N N . ILE A 1 71 ? 9.077 36.831 -5.755 1.00 89.31 71 ILE A N 1
ATOM 563 C CA . ILE A 1 71 ? 9.813 36.787 -4.490 1.00 89.31 71 ILE A CA 1
ATOM 564 C C . ILE A 1 71 ? 9.274 37.906 -3.607 1.00 89.31 71 ILE A C 1
ATOM 566 O O . ILE A 1 71 ? 9.119 39.038 -4.071 1.00 89.31 71 ILE A O 1
ATOM 570 N N . ARG A 1 72 ? 9.014 37.588 -2.340 1.00 88.38 72 ARG A N 1
ATOM 571 C CA . ARG A 1 72 ? 8.637 38.542 -1.295 1.00 88.38 72 ARG A CA 1
ATOM 572 C C . ARG A 1 72 ? 9.638 38.457 -0.158 1.00 88.38 72 ARG A C 1
ATOM 574 O O . ARG A 1 72 ? 9.894 37.377 0.357 1.00 88.38 72 ARG A O 1
ATOM 581 N N . ILE A 1 73 ? 10.192 39.591 0.248 1.00 87.62 73 ILE A N 1
ATOM 582 C CA . ILE A 1 73 ? 11.018 39.661 1.453 1.00 87.62 73 ILE A CA 1
ATOM 583 C C . ILE A 1 73 ? 10.067 39.843 2.631 1.00 87.62 73 ILE A C 1
ATOM 585 O O . ILE A 1 73 ? 9.328 40.823 2.668 1.00 87.62 73 ILE A O 1
ATOM 589 N N . GLN A 1 74 ? 10.064 38.888 3.557 1.00 85.25 74 GLN A N 1
ATOM 590 C CA . GLN A 1 74 ? 9.211 38.942 4.743 1.00 85.25 74 GLN A CA 1
ATOM 591 C C . GLN A 1 74 ? 9.860 39.768 5.843 1.00 85.25 74 GLN A C 1
ATOM 593 O O . GLN A 1 74 ? 9.210 40.584 6.488 1.00 85.25 74 GLN A O 1
ATOM 598 N N . ASN A 1 75 ? 11.155 39.546 6.059 1.00 83.38 75 ASN A N 1
ATOM 599 C CA . ASN A 1 75 ? 11.876 40.161 7.156 1.00 83.38 75 ASN A CA 1
ATOM 600 C C . ASN A 1 75 ? 13.373 40.236 6.842 1.00 83.38 75 ASN A C 1
ATOM 602 O O . ASN A 1 75 ? 13.940 39.312 6.256 1.00 83.38 75 ASN A O 1
ATOM 606 N N . ILE A 1 76 ? 14.006 41.330 7.256 1.00 85.12 76 ILE A N 1
ATOM 607 C CA . ILE A 1 76 ? 15.458 41.509 7.228 1.00 85.12 76 ILE A CA 1
ATOM 608 C C . ILE A 1 76 ? 15.863 41.890 8.647 1.00 85.12 76 ILE A C 1
ATOM 610 O O . ILE A 1 76 ? 15.541 42.984 9.110 1.00 85.12 76 ILE A O 1
ATOM 614 N N . GLN A 1 77 ? 16.559 40.989 9.331 1.00 83.75 77 GLN A N 1
ATOM 615 C CA . GLN A 1 77 ? 17.085 41.210 10.676 1.00 83.75 77 GLN A CA 1
ATOM 616 C C . GLN A 1 77 ? 18.611 41.075 10.671 1.00 83.75 77 GLN A C 1
ATOM 618 O O . GLN A 1 77 ? 19.176 40.475 9.751 1.00 83.75 77 GLN A O 1
ATOM 623 N N . PRO A 1 78 ? 19.313 41.632 11.674 1.00 83.19 78 PRO A N 1
ATOM 624 C CA . PRO A 1 78 ? 20.741 41.386 11.830 1.00 83.19 78 PRO A CA 1
ATOM 625 C C . PRO A 1 78 ? 21.031 39.879 11.818 1.00 83.19 78 PRO A C 1
ATOM 627 O O . PRO A 1 78 ? 20.467 39.130 12.610 1.00 83.19 78 PRO A O 1
ATOM 630 N N . GLY A 1 79 ? 21.876 39.436 10.885 1.00 85.81 79 GLY A N 1
ATOM 631 C CA . GLY A 1 79 ? 22.251 38.028 10.741 1.00 85.81 79 GLY A CA 1
ATOM 632 C C . GLY A 1 79 ? 21.279 37.146 9.947 1.00 85.81 79 GLY A C 1
ATOM 633 O O . GLY A 1 79 ? 21.618 35.991 9.704 1.00 85.81 79 GLY A O 1
ATOM 634 N N . GLN A 1 80 ? 20.111 37.636 9.506 1.00 89.69 80 GLN A N 1
ATOM 635 C CA . GLN A 1 80 ? 19.131 36.782 8.823 1.00 89.69 80 GLN A CA 1
ATOM 636 C C . GLN A 1 80 ? 18.252 37.515 7.797 1.00 89.69 80 GLN A C 1
ATOM 638 O O . GLN A 1 80 ? 17.731 38.603 8.048 1.00 89.69 80 GLN A O 1
ATOM 643 N N . ILE A 1 81 ? 18.018 36.877 6.646 1.00 91.19 81 ILE A N 1
ATOM 644 C CA . ILE A 1 81 ? 17.050 37.334 5.634 1.00 91.19 81 ILE A CA 1
ATOM 645 C C . ILE A 1 81 ? 16.003 36.246 5.421 1.00 91.19 81 ILE A C 1
ATOM 647 O O . ILE A 1 81 ? 16.349 35.131 5.040 1.00 91.19 81 ILE A O 1
ATOM 651 N N . ILE A 1 82 ? 14.726 36.584 5.609 1.00 90.94 82 ILE A N 1
ATOM 652 C CA . ILE A 1 82 ? 13.591 35.688 5.361 1.00 90.94 82 ILE A CA 1
ATOM 653 C C . ILE A 1 82 ? 12.881 36.137 4.087 1.00 90.94 82 ILE A C 1
ATOM 655 O O . ILE A 1 82 ? 12.413 37.276 3.988 1.00 90.94 82 ILE A O 1
ATOM 659 N N . MET A 1 83 ? 12.755 35.228 3.126 1.00 92.50 83 MET A N 1
ATOM 660 C CA . MET A 1 83 ? 12.024 35.461 1.886 1.00 92.50 83 MET A CA 1
ATOM 661 C C . MET A 1 83 ? 11.071 34.317 1.556 1.00 92.50 83 MET A C 1
ATOM 663 O O . MET A 1 83 ? 11.345 33.161 1.854 1.00 92.50 83 MET A O 1
ATOM 667 N N . ASP A 1 84 ? 9.978 34.651 0.882 1.00 92.94 84 ASP A N 1
ATOM 668 C CA . ASP A 1 84 ? 9.006 33.710 0.346 1.00 92.94 84 ASP A CA 1
ATOM 669 C C . ASP A 1 84 ? 9.070 33.736 -1.185 1.00 92.94 84 ASP A C 1
ATOM 671 O O . ASP A 1 84 ? 9.008 34.798 -1.810 1.00 92.94 84 ASP A O 1
ATOM 675 N N . ILE A 1 85 ? 9.196 32.558 -1.786 1.00 91.88 85 ILE A N 1
ATOM 676 C CA . ILE A 1 85 ? 9.378 32.349 -3.221 1.00 91.88 85 ILE A CA 1
ATOM 677 C C . ILE A 1 85 ? 8.147 31.628 -3.770 1.00 91.88 85 ILE A C 1
ATOM 679 O O . ILE A 1 85 ? 7.853 30.502 -3.369 1.00 91.88 85 ILE A O 1
ATOM 683 N N . ASP A 1 86 ? 7.443 32.255 -4.715 1.00 91.12 86 ASP A N 1
ATOM 684 C CA . ASP A 1 86 ? 6.324 31.627 -5.425 1.00 91.12 86 ASP A CA 1
ATOM 685 C C . ASP A 1 86 ? 6.865 30.617 -6.436 1.00 91.12 86 ASP A C 1
ATOM 687 O O . ASP A 1 86 ? 7.321 30.978 -7.528 1.00 91.12 86 ASP A O 1
ATOM 691 N N . PHE A 1 87 ? 6.812 29.346 -6.055 1.00 91.00 87 PHE A N 1
ATOM 692 C CA . PHE A 1 87 ? 7.422 28.239 -6.767 1.00 91.00 87 PHE A CA 1
ATOM 693 C C . PHE A 1 87 ? 6.383 27.482 -7.594 1.00 91.00 87 PHE A C 1
ATOM 695 O O . PHE A 1 87 ? 5.367 27.004 -7.079 1.00 91.00 87 PHE A O 1
ATOM 702 N N . ARG A 1 88 ? 6.653 27.344 -8.895 1.00 91.50 88 ARG A N 1
ATOM 703 C CA . ARG A 1 88 ? 5.870 26.507 -9.806 1.00 91.50 88 ARG A CA 1
ATOM 704 C C . ARG A 1 88 ? 6.777 25.568 -10.566 1.00 91.50 88 ARG A C 1
ATOM 706 O O . ARG A 1 88 ? 7.753 25.994 -11.179 1.00 91.50 88 ARG A O 1
ATOM 713 N N . TRP A 1 89 ? 6.411 24.302 -10.600 1.00 91.69 89 TRP A N 1
ATOM 714 C CA . TRP A 1 89 ? 7.181 23.299 -11.302 1.00 91.69 89 TRP A CA 1
ATOM 715 C C . TRP A 1 89 ? 6.264 22.253 -11.912 1.00 91.69 89 TRP A C 1
ATOM 717 O O . TRP A 1 89 ? 5.359 21.768 -11.251 1.00 91.69 89 TRP A O 1
ATOM 727 N N . GLY A 1 90 ? 6.486 21.942 -13.181 1.00 86.56 90 GLY A N 1
ATOM 728 C CA . GLY A 1 90 ? 5.814 20.875 -13.917 1.00 86.56 90 GLY A CA 1
ATOM 729 C C . GLY A 1 90 ? 6.848 20.267 -14.847 1.00 86.56 90 GLY A C 1
ATOM 730 O O . GLY A 1 90 ? 6.896 20.618 -16.024 1.00 86.56 90 GLY A O 1
ATOM 731 N N . GLY A 1 91 ? 7.774 19.516 -14.256 1.00 80.56 91 GLY A N 1
ATOM 732 C CA . GLY A 1 91 ? 8.957 19.013 -14.941 1.00 80.56 91 GLY A CA 1
ATOM 733 C C . GLY A 1 91 ? 8.792 17.595 -15.474 1.00 80.56 91 GLY A C 1
ATOM 734 O O . GLY A 1 91 ? 7.702 17.027 -15.489 1.00 80.56 91 GLY A O 1
ATOM 735 N N . ASP A 1 92 ? 9.918 17.011 -15.864 1.00 85.62 92 ASP A N 1
ATOM 736 C CA . ASP A 1 92 ? 10.082 15.642 -16.350 1.00 85.62 92 ASP A CA 1
ATOM 737 C C . ASP A 1 92 ? 10.846 14.748 -15.347 1.00 85.62 92 ASP A C 1
ATOM 739 O O . ASP A 1 92 ? 11.807 14.073 -15.732 1.00 85.62 92 ASP A O 1
ATOM 743 N N . PRO A 1 93 ? 10.474 14.719 -14.050 1.00 87.50 93 PRO A N 1
ATOM 744 C CA . PRO A 1 93 ? 11.237 13.964 -13.075 1.00 87.50 93 PRO A CA 1
ATOM 745 C C . PRO A 1 93 ? 11.115 12.461 -13.318 1.00 87.50 93 PRO A C 1
ATOM 747 O O . PRO A 1 93 ? 10.096 11.940 -13.778 1.00 87.50 93 PRO A O 1
ATOM 750 N N . SER A 1 94 ? 12.166 11.741 -12.938 1.00 87.44 94 SER A N 1
ATOM 751 C CA . SER A 1 94 ? 12.214 10.285 -13.000 1.00 87.44 94 SER A CA 1
ATOM 752 C C . SER A 1 94 ? 12.246 9.721 -11.587 1.00 87.44 94 SER A C 1
ATOM 754 O O . SER A 1 94 ? 13.312 9.373 -11.075 1.00 87.44 94 SER A O 1
ATOM 756 N N . ILE A 1 95 ? 11.068 9.601 -10.980 1.00 90.25 95 ILE A N 1
ATOM 757 C CA . ILE A 1 95 ? 10.895 9.072 -9.627 1.00 90.25 95 ILE A CA 1
ATOM 758 C C . ILE A 1 95 ? 10.297 7.668 -9.723 1.00 90.25 95 ILE A C 1
ATOM 760 O O . ILE A 1 95 ? 9.189 7.491 -10.226 1.00 90.25 95 ILE A O 1
ATOM 764 N N . ILE A 1 96 ? 11.046 6.671 -9.261 1.00 90.12 96 ILE A N 1
ATOM 765 C CA . ILE A 1 96 ? 10.630 5.272 -9.173 1.00 90.12 96 ILE A CA 1
ATOM 766 C C . ILE A 1 96 ? 10.885 4.807 -7.746 1.00 90.12 96 ILE A C 1
ATOM 768 O O . ILE A 1 96 ? 12.029 4.784 -7.287 1.00 90.12 96 ILE A O 1
ATOM 772 N N . LEU A 1 97 ? 9.818 4.418 -7.062 1.00 89.12 97 LEU A N 1
ATOM 773 C CA . LEU A 1 97 ? 9.859 3.799 -5.749 1.00 89.12 97 LEU A CA 1
ATOM 774 C C . LEU A 1 97 ? 9.924 2.281 -5.924 1.00 89.12 97 LEU A C 1
ATOM 776 O O . LEU A 1 97 ? 9.084 1.711 -6.614 1.00 89.12 97 LEU A O 1
ATOM 780 N N . ALA A 1 98 ? 10.911 1.625 -5.322 1.00 86.62 98 ALA A N 1
ATOM 781 C CA . ALA A 1 98 ? 10.863 0.184 -5.109 1.00 86.62 98 ALA A CA 1
ATOM 782 C C . ALA A 1 98 ? 9.950 -0.074 -3.911 1.00 86.62 98 ALA A C 1
ATOM 784 O O . ALA A 1 98 ? 10.247 0.381 -2.803 1.00 86.62 98 ALA A O 1
ATOM 785 N N . VAL A 1 99 ? 8.834 -0.761 -4.151 1.00 83.19 99 VAL A N 1
ATOM 786 C CA . VAL A 1 99 ? 7.886 -1.133 -3.103 1.00 83.19 99 VAL A CA 1
ATOM 787 C C . VAL A 1 99 ? 7.901 -2.636 -2.936 1.00 83.19 99 VAL A C 1
ATOM 789 O O . VAL A 1 99 ? 7.373 -3.359 -3.776 1.00 83.19 99 VAL A O 1
ATOM 792 N N . ASP A 1 100 ? 8.468 -3.101 -1.831 1.00 78.31 100 ASP A N 1
ATOM 793 C CA . ASP A 1 100 ? 8.413 -4.504 -1.442 1.00 78.31 100 ASP A CA 1
ATOM 794 C C . ASP A 1 100 ? 7.192 -4.710 -0.553 1.00 78.31 100 ASP A C 1
ATOM 796 O O . ASP A 1 100 ? 7.263 -4.560 0.667 1.00 78.31 100 ASP A O 1
ATOM 800 N N . ALA A 1 101 ? 6.043 -5.023 -1.148 1.00 67.50 101 ALA A N 1
ATOM 801 C CA . ALA A 1 101 ? 4.861 -5.415 -0.392 1.00 67.50 101 ALA A CA 1
ATOM 802 C C . ALA A 1 101 ? 4.921 -6.905 -0.020 1.00 67.50 101 ALA A C 1
ATOM 804 O O . ALA A 1 101 ? 5.667 -7.693 -0.602 1.00 67.50 101 ALA A O 1
ATOM 805 N N . VAL A 1 102 ? 4.098 -7.318 0.948 1.00 58.06 102 VAL A N 1
ATOM 806 C CA . VAL A 1 102 ? 3.981 -8.733 1.358 1.00 58.06 102 VAL A CA 1
ATOM 807 C C . VAL A 1 102 ? 3.611 -9.651 0.179 1.00 58.06 102 VAL A C 1
ATOM 809 O O . VAL A 1 102 ? 4.043 -10.803 0.144 1.00 58.06 102 VAL A O 1
ATOM 812 N N . VAL A 1 103 ? 2.860 -9.129 -0.797 1.00 55.75 103 VAL A N 1
ATOM 813 C CA . VAL A 1 103 ? 2.296 -9.901 -1.920 1.00 55.75 103 VAL A CA 1
ATOM 814 C C . VAL A 1 103 ? 3.081 -9.738 -3.219 1.00 55.75 103 VAL A C 1
ATOM 816 O O . VAL A 1 103 ? 3.163 -10.678 -4.000 1.00 55.75 103 VAL A O 1
ATOM 819 N N . ALA A 1 104 ? 3.713 -8.587 -3.447 1.00 63.12 104 ALA A N 1
ATOM 820 C CA . ALA A 1 104 ? 4.519 -8.346 -4.638 1.00 63.12 104 ALA A CA 1
ATOM 821 C C . ALA A 1 104 ? 5.579 -7.272 -4.376 1.00 63.12 104 ALA A C 1
ATOM 823 O O . ALA A 1 104 ? 5.320 -6.295 -3.675 1.00 63.12 104 ALA A O 1
ATOM 824 N N . SER A 1 105 ? 6.750 -7.431 -4.990 1.00 73.25 105 SER A N 1
ATOM 825 C CA . SER A 1 105 ? 7.689 -6.324 -5.168 1.00 73.25 105 SER A CA 1
ATOM 826 C C . SER A 1 105 ? 7.348 -5.622 -6.479 1.00 73.25 105 SER A C 1
ATOM 828 O O . SER A 1 105 ? 7.386 -6.248 -7.543 1.00 73.25 105 SER A O 1
ATOM 830 N N . LEU A 1 106 ? 6.944 -4.356 -6.404 1.00 78.81 106 LEU A N 1
ATOM 831 C CA . LEU A 1 106 ? 6.471 -3.584 -7.548 1.00 78.81 106 LEU A CA 1
ATOM 832 C C . LEU A 1 106 ? 7.186 -2.229 -7.598 1.00 78.81 106 LEU A C 1
ATOM 834 O O . LEU A 1 106 ? 7.036 -1.419 -6.681 1.00 78.81 106 LEU A O 1
ATOM 838 N N . PRO A 1 107 ? 7.937 -1.931 -8.671 1.00 86.81 107 PRO A N 1
ATOM 839 C CA . PRO A 1 107 ? 8.439 -0.588 -8.891 1.00 86.81 107 PRO A CA 1
ATOM 840 C C . PRO A 1 107 ? 7.285 0.333 -9.300 1.00 86.81 107 PRO A C 1
ATOM 842 O O . PRO A 1 107 ? 6.558 0.055 -10.258 1.00 86.81 107 PRO A O 1
ATOM 845 N N . ILE A 1 108 ? 7.126 1.446 -8.594 1.00 87.62 108 ILE A N 1
ATOM 846 C CA . ILE A 1 108 ? 6.062 2.421 -8.828 1.00 87.62 108 ILE A CA 1
ATOM 847 C C . ILE A 1 108 ? 6.681 3.723 -9.283 1.00 87.62 108 ILE A C 1
ATOM 849 O O . ILE A 1 108 ? 7.473 4.347 -8.583 1.00 87.62 108 ILE A O 1
ATOM 853 N N . GLN A 1 109 ? 6.296 4.137 -10.476 1.00 90.25 109 GLN A N 1
ATOM 854 C CA . GLN A 1 109 ? 6.716 5.379 -11.077 1.00 90.25 109 GLN A CA 1
ATOM 855 C C . GLN A 1 109 ? 5.749 6.503 -10.714 1.00 90.25 109 GLN A C 1
ATOM 857 O O . GLN A 1 109 ? 4.545 6.381 -10.935 1.00 90.25 109 GLN A O 1
ATOM 862 N N . LEU A 1 110 ? 6.287 7.621 -10.233 1.00 90.19 110 LEU A N 1
ATOM 863 C CA . LEU A 1 110 ? 5.559 8.881 -10.119 1.00 90.19 110 LEU A CA 1
ATOM 864 C C . LEU A 1 110 ? 5.812 9.667 -11.412 1.00 90.19 110 LEU A C 1
ATOM 866 O O . LEU A 1 110 ? 6.956 9.993 -11.735 1.00 90.19 110 LEU A O 1
ATOM 870 N N . LYS A 1 111 ? 4.749 9.931 -12.174 1.00 86.44 111 LYS A N 1
ATOM 871 C CA . LYS A 1 111 ? 4.765 10.712 -13.420 1.00 86.44 111 LYS A CA 1
ATOM 872 C C . LYS A 1 111 ? 4.012 12.021 -13.266 1.00 86.44 111 LYS A C 1
ATOM 874 O O . LYS A 1 111 ? 3.218 12.183 -12.345 1.00 86.44 111 LYS A O 1
ATOM 879 N N . ASP A 1 112 ? 4.238 12.918 -14.223 1.00 85.50 112 ASP A N 1
ATOM 880 C CA . ASP A 1 112 ? 3.467 14.150 -14.390 1.00 85.50 112 ASP A CA 1
ATOM 881 C C . ASP A 1 112 ? 3.451 15.004 -13.111 1.00 85.50 112 ASP A C 1
ATOM 883 O O . ASP A 1 112 ? 2.432 15.595 -12.758 1.00 85.50 112 ASP A O 1
ATOM 887 N N . LEU A 1 113 ? 4.583 15.029 -12.392 1.00 88.19 113 LEU A N 1
ATOM 888 C CA . LEU A 1 113 ? 4.709 15.746 -11.130 1.00 88.19 113 LEU A CA 1
ATOM 889 C C . LEU A 1 113 ? 4.588 17.251 -11.369 1.00 88.19 113 LEU A C 1
ATOM 891 O O . LEU A 1 113 ? 5.395 17.861 -12.074 1.00 88.19 113 LEU A O 1
ATOM 895 N N . GLN A 1 114 ? 3.602 17.846 -10.716 1.00 90.12 114 GLN A N 1
ATOM 896 C CA . GLN A 1 114 ? 3.384 19.276 -10.669 1.00 90.12 114 GLN A CA 1
ATOM 897 C C . GLN A 1 114 ? 3.393 19.747 -9.220 1.00 90.12 114 GLN A C 1
ATOM 899 O O . GLN A 1 114 ? 2.699 19.196 -8.368 1.00 90.12 114 GLN A O 1
ATOM 904 N N . VAL A 1 115 ? 4.176 20.783 -8.943 1.00 90.12 115 VAL A N 1
ATOM 905 C CA . VAL A 1 115 ? 4.308 21.399 -7.626 1.00 90.12 115 VAL A CA 1
ATOM 906 C C . VAL A 1 115 ? 3.999 22.883 -7.750 1.00 90.12 115 VAL A C 1
ATOM 908 O O . VAL A 1 115 ? 4.671 23.614 -8.479 1.00 90.12 115 VAL A O 1
ATOM 911 N N . PHE A 1 116 ? 2.993 23.341 -7.012 1.00 91.00 116 PHE A N 1
ATOM 912 C CA . PHE A 1 116 ? 2.654 24.753 -6.867 1.00 91.00 116 PHE A CA 1
ATOM 913 C C . PHE A 1 116 ? 2.609 25.090 -5.383 1.00 91.00 116 PHE A C 1
ATOM 915 O O . PHE A 1 116 ? 1.752 24.590 -4.655 1.00 91.00 116 PHE A O 1
ATOM 922 N N . THR A 1 117 ? 3.542 25.915 -4.923 1.00 92.56 117 THR A N 1
ATOM 923 C CA . THR A 1 117 ? 3.680 26.219 -3.496 1.00 92.56 117 THR A CA 1
ATOM 924 C C . THR A 1 117 ? 4.424 27.533 -3.274 1.00 92.56 117 THR A C 1
ATOM 926 O O . THR A 1 117 ? 4.986 28.108 -4.206 1.00 92.56 117 THR A O 1
ATOM 929 N N . ILE A 1 118 ? 4.430 28.001 -2.030 1.00 92.62 118 ILE A N 1
ATOM 930 C CA . ILE A 1 118 ? 5.290 29.090 -1.578 1.00 92.62 118 ILE A CA 1
ATOM 931 C C . ILE A 1 118 ? 6.406 28.475 -0.739 1.00 92.62 118 ILE A C 1
ATOM 933 O O . ILE A 1 118 ? 6.145 27.831 0.278 1.00 92.62 118 ILE A O 1
ATOM 937 N N . VAL A 1 119 ? 7.647 28.666 -1.177 1.00 92.62 119 VAL A N 1
ATOM 938 C CA . VAL A 1 119 ? 8.843 28.197 -0.474 1.00 92.62 119 VAL A CA 1
ATOM 939 C C . VAL A 1 119 ? 9.396 29.345 0.358 1.00 92.62 119 VAL A C 1
ATOM 941 O O . VAL A 1 119 ? 9.820 30.360 -0.191 1.00 92.62 119 VAL A O 1
ATOM 944 N N . ARG A 1 120 ? 9.414 29.185 1.677 1.00 92.69 120 ARG A N 1
ATOM 945 C CA . ARG A 1 120 ? 10.139 30.065 2.586 1.00 92.69 120 ARG A CA 1
ATOM 946 C C . ARG A 1 120 ? 11.610 29.680 2.590 1.00 92.69 120 ARG A C 1
ATOM 948 O O . ARG A 1 120 ? 11.957 28.537 2.881 1.00 92.69 120 ARG A O 1
ATOM 955 N N . VAL A 1 121 ? 12.458 30.652 2.290 1.00 92.12 121 VAL A N 1
ATOM 956 C CA . VAL A 1 121 ? 13.911 30.540 2.340 1.00 92.12 121 VAL A CA 1
ATOM 957 C C . VAL A 1 121 ? 14.439 31.531 3.363 1.00 92.12 121 VAL A C 1
ATOM 959 O O . VAL A 1 121 ? 14.161 32.729 3.290 1.00 92.12 121 VAL A O 1
ATOM 962 N N . VAL A 1 122 ? 15.209 31.025 4.316 1.00 91.44 122 VAL A N 1
ATOM 963 C CA . VAL A 1 122 ? 15.880 31.827 5.331 1.00 91.44 122 VAL A CA 1
ATOM 964 C C . VAL A 1 122 ? 17.379 31.723 5.117 1.00 91.44 122 VAL A C 1
ATOM 966 O O . VAL A 1 122 ? 17.953 30.641 5.212 1.00 91.44 122 VAL A O 1
ATOM 969 N N . PHE A 1 123 ? 18.015 32.845 4.817 1.00 90.62 123 PHE A N 1
ATOM 970 C CA . PHE A 1 123 ? 19.464 32.935 4.702 1.00 90.62 123 PHE A CA 1
ATOM 971 C C . PHE A 1 123 ? 20.038 33.341 6.049 1.00 90.62 123 PHE A C 1
ATOM 973 O O . PHE A 1 123 ? 19.750 34.439 6.527 1.00 90.62 123 PHE A O 1
ATOM 980 N N . GLN A 1 124 ? 20.851 32.466 6.634 1.00 90.25 124 GLN A N 1
ATOM 981 C CA . GLN A 1 124 ? 21.673 32.796 7.787 1.00 90.25 124 GLN A CA 1
ATOM 982 C C . GLN A 1 124 ? 22.941 33.482 7.288 1.00 90.25 124 GLN A C 1
ATOM 984 O O . GLN A 1 124 ? 23.716 32.889 6.536 1.00 90.25 124 GLN A O 1
ATOM 989 N N . LEU A 1 125 ? 23.123 34.744 7.661 1.00 89.88 125 LEU A N 1
ATOM 990 C CA . LEU A 1 125 ? 24.223 35.571 7.182 1.00 89.88 125 LEU A CA 1
ATOM 991 C C . LEU A 1 125 ? 25.484 35.352 8.018 1.00 89.88 125 LEU A C 1
ATOM 993 O O . LEU A 1 125 ? 25.418 35.139 9.229 1.00 89.88 125 LEU A O 1
ATOM 997 N N . SER A 1 126 ? 26.632 35.463 7.361 1.00 87.12 126 SER A N 1
ATOM 998 C CA . SER A 1 126 ? 27.959 35.425 7.976 1.00 87.12 126 SER A CA 1
ATOM 999 C C . SER A 1 126 ? 28.812 36.590 7.493 1.00 87.12 126 SER A C 1
ATOM 1001 O O . SER A 1 126 ? 28.576 37.155 6.424 1.00 87.12 126 SER A O 1
ATOM 1003 N N . GLU A 1 127 ? 29.836 36.936 8.270 1.00 85.69 127 GLU A N 1
ATOM 1004 C CA . GLU A 1 127 ? 30.834 37.930 7.856 1.00 85.69 127 GLU A CA 1
ATOM 1005 C C . GLU A 1 127 ? 31.855 37.345 6.860 1.00 85.69 127 GLU A C 1
ATOM 1007 O O . GLU A 1 127 ? 32.469 38.081 6.091 1.00 85.69 127 GLU A O 1
ATOM 1012 N N . GLU A 1 128 ? 31.992 36.016 6.811 1.00 82.38 128 GLU A N 1
ATOM 1013 C CA . GLU A 1 128 ? 32.879 35.302 5.885 1.00 82.38 128 GLU A CA 1
ATOM 1014 C C . GLU A 1 128 ? 32.199 35.015 4.540 1.00 82.38 128 GLU A C 1
ATOM 1016 O O . GLU A 1 128 ? 31.042 34.595 4.518 1.00 82.38 128 GLU A O 1
ATOM 1021 N N . ILE A 1 129 ? 32.917 35.195 3.419 1.00 77.44 129 ILE A N 1
ATOM 1022 C CA . ILE A 1 129 ? 32.454 34.861 2.054 1.00 77.44 129 ILE A CA 1
ATOM 1023 C C . ILE A 1 129 ? 32.105 33.359 1.987 1.00 77.44 129 ILE A C 1
ATOM 1025 O O . ILE A 1 129 ? 32.956 32.547 2.349 1.00 77.44 129 ILE A O 1
ATOM 1029 N N . PRO A 1 130 ? 30.903 32.963 1.505 1.00 80.94 130 PRO A N 1
ATOM 1030 C CA . PRO A 1 130 ? 29.982 33.701 0.622 1.00 80.94 130 PRO A CA 1
ATOM 1031 C C . PRO A 1 130 ? 28.947 34.614 1.313 1.00 80.94 130 PRO A C 1
ATOM 1033 O O . PRO A 1 130 ? 27.948 34.979 0.696 1.00 80.94 130 PRO A O 1
ATOM 1036 N N . CYS A 1 131 ? 29.183 35.005 2.564 1.00 87.06 131 CYS A N 1
ATOM 1037 C CA . CYS A 1 131 ? 28.322 35.831 3.423 1.00 87.06 131 CYS A CA 1
ATOM 1038 C C . CYS A 1 131 ? 27.017 35.148 3.853 1.00 87.06 131 CYS A C 1
ATOM 1040 O O . CYS A 1 131 ? 26.116 35.792 4.393 1.00 87.06 131 CYS A O 1
ATOM 1042 N N . ILE A 1 132 ? 26.913 33.843 3.607 1.00 88.06 132 ILE A N 1
ATOM 1043 C CA . ILE A 1 132 ? 25.796 32.993 4.000 1.00 88.06 132 ILE A CA 1
ATOM 1044 C C . ILE A 1 132 ? 26.401 31.730 4.606 1.00 88.06 132 ILE A C 1
ATOM 1046 O O . ILE A 1 132 ? 27.099 30.999 3.905 1.00 88.06 132 ILE A O 1
ATOM 1050 N N . SER A 1 133 ? 26.118 31.470 5.881 1.00 87.69 133 SER A N 1
ATOM 1051 C CA . SER A 1 133 ? 26.577 30.269 6.587 1.00 87.69 133 SER A CA 1
ATOM 1052 C C . SER A 1 133 ? 25.605 29.104 6.459 1.00 87.69 133 SER A C 1
ATOM 1054 O O . SER A 1 133 ? 26.024 27.953 6.482 1.00 87.69 133 SER A O 1
ATOM 1056 N N . ALA A 1 134 ? 24.306 29.364 6.308 1.00 88.12 134 ALA A N 1
ATOM 1057 C CA . ALA A 1 134 ? 23.305 28.322 6.113 1.00 88.12 134 ALA A CA 1
ATOM 1058 C C . ALA A 1 134 ? 22.074 28.848 5.372 1.00 88.12 134 ALA A C 1
ATOM 1060 O O . ALA A 1 134 ? 21.735 30.032 5.435 1.00 88.12 134 ALA A O 1
ATOM 1061 N N . VAL A 1 135 ? 21.376 27.940 4.698 1.00 89.25 135 VAL A N 1
ATOM 1062 C CA . VAL A 1 135 ? 20.085 28.195 4.060 1.00 89.25 135 VAL A CA 1
ATOM 1063 C C . VAL A 1 135 ? 19.055 27.267 4.676 1.00 89.25 135 VAL A C 1
ATOM 1065 O O . VAL A 1 135 ? 19.243 26.055 4.703 1.00 89.25 135 VAL A O 1
ATOM 1068 N N . VAL A 1 136 ? 17.956 27.832 5.156 1.00 88.94 136 VAL A N 1
ATOM 1069 C CA . VAL A 1 136 ? 16.836 27.070 5.701 1.00 88.94 136 VAL A CA 1
ATOM 1070 C C . VAL A 1 136 ? 15.668 27.134 4.732 1.00 88.94 136 VAL A C 1
ATOM 1072 O O . VAL A 1 136 ? 15.305 28.218 4.277 1.00 88.94 136 VAL A O 1
ATOM 1075 N N . VAL A 1 137 ? 15.083 25.986 4.403 1.00 89.00 137 VAL A N 1
ATOM 1076 C CA . VAL A 1 137 ? 14.032 25.867 3.386 1.00 89.00 137 VAL A CA 1
ATOM 1077 C C . VAL A 1 137 ? 12.808 25.172 3.970 1.00 89.00 137 VAL A C 1
ATOM 1079 O O . VAL A 1 137 ? 12.928 24.103 4.563 1.00 89.00 137 VAL A O 1
ATOM 1082 N N . ALA A 1 138 ? 11.630 25.760 3.769 1.00 90.50 138 ALA A N 1
ATOM 1083 C CA . ALA A 1 138 ? 10.343 25.188 4.156 1.00 90.50 138 ALA A CA 1
ATOM 1084 C C . ALA A 1 138 ? 9.244 25.559 3.152 1.00 90.50 138 ALA A C 1
ATOM 1086 O O . ALA A 1 138 ? 9.319 26.576 2.471 1.00 90.50 138 ALA A O 1
ATOM 1087 N N . LEU A 1 139 ? 8.190 24.760 3.084 1.00 91.62 139 LEU A N 1
ATOM 1088 C CA . LEU A 1 139 ? 6.951 25.052 2.375 1.00 91.62 139 LEU A CA 1
ATOM 1089 C C . LEU A 1 139 ? 5.989 25.745 3.337 1.00 91.62 139 LEU A C 1
ATOM 1091 O O . LEU A 1 139 ? 5.840 25.316 4.478 1.00 91.62 139 LEU A O 1
ATOM 1095 N N . LEU A 1 140 ? 5.304 26.799 2.907 1.00 88.50 140 LEU A N 1
ATOM 1096 C CA . LEU A 1 140 ? 4.256 27.381 3.744 1.00 88.50 140 LEU A CA 1
ATOM 1097 C C . LEU A 1 140 ? 3.040 26.452 3.806 1.00 88.50 140 LEU A C 1
ATOM 1099 O O . LEU A 1 140 ? 2.665 25.846 2.806 1.00 88.50 140 LEU A O 1
ATOM 1103 N N . ALA A 1 141 ? 2.429 26.347 4.987 1.00 79.06 141 ALA A N 1
ATOM 1104 C CA . ALA A 1 141 ? 1.190 25.593 5.173 1.00 79.06 141 ALA A CA 1
ATOM 1105 C C . ALA A 1 141 ? -0.027 26.317 4.573 1.00 79.06 141 ALA A C 1
ATOM 1107 O O . ALA A 1 141 ? -0.998 25.680 4.184 1.00 79.06 141 ALA A O 1
ATOM 1108 N N . GLU A 1 142 ? 0.024 27.648 4.478 1.00 78.75 142 GLU A N 1
ATOM 1109 C CA . GLU A 1 142 ? -1.035 28.463 3.886 1.00 78.75 142 GLU A CA 1
ATOM 1110 C C . GLU A 1 142 ? -0.421 29.469 2.891 1.00 78.75 142 GLU A C 1
ATOM 1112 O O . GLU A 1 142 ? 0.432 30.269 3.286 1.00 78.75 142 GLU A O 1
ATOM 1117 N N . PRO A 1 143 ? -0.811 29.441 1.598 1.00 80.94 143 PRO A N 1
ATOM 1118 C CA . PRO A 1 143 ? -1.721 28.481 0.971 1.00 80.94 143 PRO A CA 1
ATOM 1119 C C . PRO A 1 143 ? -1.133 27.062 0.940 1.00 80.94 143 PRO A C 1
ATOM 1121 O O . PRO A 1 143 ? 0.071 26.886 0.779 1.00 80.94 143 PRO A O 1
ATOM 1124 N N . GLU A 1 144 ? -2.011 26.065 1.053 1.00 82.06 144 GLU A N 1
ATOM 1125 C CA . GLU A 1 144 ? -1.637 24.647 1.079 1.00 82.06 144 GLU A CA 1
ATOM 1126 C C . GLU A 1 144 ? -0.825 24.262 -0.182 1.00 82.06 144 GLU A C 1
ATOM 1128 O O . GLU A 1 144 ? -1.276 24.539 -1.305 1.00 82.06 144 GLU A O 1
ATOM 1133 N N . PRO A 1 145 ? 0.349 23.610 -0.033 1.00 87.38 145 PRO A N 1
ATOM 1134 C CA . PRO A 1 145 ? 1.155 23.149 -1.158 1.00 87.38 145 PRO A CA 1
ATOM 1135 C C . PRO A 1 145 ? 0.368 22.189 -2.052 1.00 87.38 145 PRO A C 1
ATOM 1137 O O . PRO A 1 145 ? -0.149 21.172 -1.593 1.00 87.38 145 PRO A O 1
ATOM 1140 N N . LYS A 1 146 ? 0.308 22.475 -3.355 1.00 87.38 146 LYS A N 1
ATOM 1141 C CA . LYS A 1 146 ? -0.334 21.593 -4.337 1.00 87.38 146 LYS A CA 1
ATOM 1142 C C . LYS A 1 146 ? 0.724 20.736 -5.010 1.00 87.38 146 LYS A C 1
ATOM 1144 O O . LYS A 1 146 ? 1.459 21.233 -5.860 1.00 87.38 146 LYS A O 1
ATOM 1149 N N . ILE A 1 147 ? 0.777 19.465 -4.632 1.00 88.19 147 ILE A N 1
ATOM 1150 C CA . ILE A 1 147 ? 1.650 18.452 -5.226 1.00 88.19 147 ILE A CA 1
ATOM 1151 C C . ILE A 1 147 ? 0.744 17.445 -5.933 1.00 88.19 147 ILE A C 1
ATOM 1153 O O . ILE A 1 147 ? -0.068 16.783 -5.295 1.00 88.19 147 ILE A O 1
ATOM 1157 N N . GLN A 1 148 ? 0.827 17.384 -7.257 1.00 87.94 148 GLN A N 1
ATOM 1158 C CA . GLN A 1 148 ? 0.003 16.520 -8.099 1.00 87.94 148 GLN A CA 1
ATOM 1159 C C . GLN A 1 148 ? 0.912 15.606 -8.901 1.00 87.94 148 GLN A C 1
ATOM 1161 O O . GLN A 1 148 ? 1.913 16.064 -9.436 1.00 87.94 148 GLN A O 1
ATOM 1166 N N . TYR A 1 149 ? 0.577 14.329 -8.987 1.00 89.75 149 TYR A N 1
ATOM 1167 C CA . TYR A 1 149 ? 1.314 13.350 -9.775 1.00 89.75 149 TYR A CA 1
ATOM 1168 C C . TYR A 1 149 ? 0.387 12.196 -10.146 1.00 89.75 149 TYR A C 1
ATOM 1170 O O . TYR A 1 149 ? -0.697 12.042 -9.587 1.00 89.75 149 TYR A O 1
ATOM 1178 N N . THR A 1 150 ? 0.832 11.380 -11.092 1.00 86.25 150 THR A N 1
ATOM 1179 C CA . THR A 1 150 ? 0.172 10.135 -11.478 1.00 86.25 150 THR A CA 1
ATOM 1180 C C . THR A 1 150 ? 1.062 8.965 -11.095 1.00 86.25 150 THR A C 1
ATOM 1182 O O . THR A 1 150 ? 2.217 8.897 -11.517 1.00 86.25 150 THR A O 1
ATOM 1185 N N . LEU A 1 151 ? 0.527 8.015 -10.334 1.00 88.00 151 LEU A N 1
ATOM 1186 C CA . LEU A 1 151 ? 1.216 6.761 -10.052 1.00 88.00 151 LEU A CA 1
ATOM 1187 C C . LEU A 1 151 ? 1.053 5.800 -11.235 1.00 88.00 151 LEU A C 1
ATOM 1189 O O . LEU A 1 151 ? -0.030 5.677 -11.810 1.00 88.00 151 LEU A O 1
ATOM 1193 N N . LYS A 1 152 ? 2.122 5.085 -11.596 1.00 85.62 152 LYS A N 1
ATOM 1194 C CA . LYS A 1 152 ? 2.089 3.968 -12.549 1.00 85.62 152 LYS A CA 1
ATOM 1195 C C . LYS A 1 152 ? 2.964 2.827 -12.058 1.00 85.62 152 LYS A C 1
ATOM 1197 O O . LYS A 1 152 ? 4.128 3.032 -11.743 1.00 85.62 152 LYS A O 1
ATOM 1202 N N . ALA A 1 153 ? 2.430 1.616 -12.053 1.00 82.62 153 ALA A N 1
ATOM 1203 C CA . ALA A 1 153 ? 3.227 0.420 -11.823 1.00 82.62 153 ALA A CA 1
ATOM 1204 C C . ALA A 1 153 ? 4.084 0.105 -13.062 1.00 82.62 153 ALA A C 1
ATOM 1206 O O . ALA A 1 153 ? 3.588 0.134 -14.190 1.00 82.62 153 ALA A O 1
ATOM 1207 N N . ILE A 1 154 ? 5.369 -0.195 -12.865 1.00 78.50 154 ILE A N 1
ATOM 1208 C CA . ILE A 1 154 ? 6.264 -0.642 -13.938 1.00 78.50 154 ILE A CA 1
ATOM 1209 C C . ILE A 1 154 ? 6.191 -2.168 -14.015 1.00 78.50 154 ILE A C 1
ATOM 1211 O O . ILE A 1 154 ? 6.574 -2.861 -13.076 1.00 78.50 154 ILE A O 1
ATOM 1215 N N . GLY A 1 155 ? 5.715 -2.700 -15.145 1.00 66.44 155 GLY A N 1
ATOM 1216 C CA . GLY A 1 155 ? 5.629 -4.150 -15.364 1.00 66.44 155 GLY A CA 1
ATOM 1217 C C . GLY A 1 155 ? 4.508 -4.852 -14.586 1.00 66.44 155 GLY A C 1
ATOM 1218 O O . GLY A 1 155 ? 4.568 -6.063 -14.405 1.00 66.44 155 GLY A O 1
ATOM 1219 N N . GLY A 1 156 ? 3.494 -4.108 -14.137 1.00 64.56 156 GLY A N 1
ATOM 1220 C CA . GLY A 1 156 ? 2.313 -4.629 -13.449 1.00 64.56 156 GLY A CA 1
ATOM 1221 C C . GLY A 1 156 ? 1.189 -3.594 -13.414 1.00 64.56 156 GLY A C 1
ATOM 1222 O O . GLY A 1 156 ? 1.295 -2.534 -14.030 1.00 64.56 156 GLY A O 1
ATOM 1223 N N . SER A 1 157 ? 0.113 -3.888 -12.687 1.00 67.31 157 SER A N 1
ATOM 1224 C CA . SER A 1 157 ? -0.971 -2.934 -12.427 1.00 67.31 157 SER A CA 1
ATOM 1225 C C . SER A 1 157 ? -0.887 -2.422 -10.993 1.00 67.31 157 SER A C 1
ATOM 1227 O O . SER A 1 157 ? -0.600 -3.196 -10.084 1.00 67.31 157 SER A O 1
ATOM 1229 N N . LEU A 1 158 ? -1.205 -1.144 -10.762 1.00 64.56 158 LEU A N 1
ATOM 1230 C CA . LEU A 1 158 ? -1.374 -0.615 -9.400 1.00 64.56 158 LEU A CA 1
ATOM 1231 C C . LEU A 1 158 ? -2.487 -1.341 -8.635 1.00 64.56 158 LEU A C 1
ATOM 1233 O O . LEU A 1 158 ? -2.447 -1.410 -7.414 1.00 64.56 158 LEU A O 1
ATOM 1237 N N . THR A 1 159 ? -3.441 -1.941 -9.353 1.00 67.81 159 THR A N 1
ATOM 1238 C CA . THR A 1 159 ? -4.511 -2.759 -8.768 1.00 67.81 159 THR A CA 1
ATOM 1239 C C . THR A 1 159 ? -4.021 -4.102 -8.223 1.00 67.81 159 THR A C 1
ATOM 1241 O O . THR A 1 159 ? -4.770 -4.765 -7.514 1.00 67.81 159 THR A O 1
ATOM 1244 N N . ALA A 1 160 ? -2.778 -4.510 -8.519 1.00 60.69 160 ALA A N 1
ATOM 1245 C CA . ALA A 1 160 ? -2.190 -5.739 -7.979 1.00 60.69 160 ALA A CA 1
ATOM 1246 C C . ALA A 1 160 ? -1.977 -5.668 -6.457 1.00 60.69 160 ALA A C 1
ATOM 1248 O O . ALA A 1 160 ? -1.915 -6.700 -5.792 1.00 60.69 160 ALA A O 1
ATOM 1249 N N . VAL A 1 161 ? -1.894 -4.456 -5.903 1.00 64.25 161 VAL A N 1
ATOM 1250 C CA . VAL A 1 161 ? -1.872 -4.209 -4.461 1.00 64.25 161 VAL A CA 1
ATOM 1251 C C . VAL A 1 161 ? -2.974 -3.185 -4.159 1.00 64.25 161 VAL A C 1
ATOM 1253 O O . VAL A 1 161 ? -2.757 -1.981 -4.303 1.00 64.25 161 VAL A O 1
ATOM 1256 N N . PRO A 1 162 ? -4.184 -3.642 -3.794 1.00 64.62 162 PRO A N 1
ATOM 1257 C CA . PRO A 1 162 ? -5.307 -2.762 -3.488 1.00 64.62 162 PRO A CA 1
ATOM 1258 C C . PRO A 1 162 ? -4.949 -1.722 -2.420 1.00 64.62 162 PRO A C 1
ATOM 1260 O O . PRO A 1 162 ? -4.289 -2.033 -1.429 1.00 64.62 162 PRO A O 1
ATOM 1263 N N . GLY A 1 163 ? -5.356 -0.472 -2.643 1.00 69.88 163 GLY A N 1
ATOM 1264 C CA . GLY A 1 163 ? -5.068 0.652 -1.747 1.00 69.88 163 GLY A CA 1
ATOM 1265 C C . GLY A 1 163 ? -3.634 1.187 -1.810 1.00 69.88 163 GLY A C 1
ATOM 1266 O O . GLY A 1 163 ? -3.323 2.139 -1.103 1.00 69.88 163 GLY A O 1
ATOM 1267 N N . LEU A 1 164 ? -2.747 0.629 -2.644 1.00 75.75 164 LEU A N 1
ATOM 1268 C CA . LEU A 1 164 ? -1.351 1.072 -2.731 1.00 75.75 164 LEU A CA 1
ATOM 1269 C C . LEU A 1 164 ? -1.197 2.520 -3.198 1.00 75.75 164 LEU A C 1
ATOM 1271 O O . LEU A 1 164 ? -0.317 3.217 -2.701 1.00 75.75 164 LEU A O 1
ATOM 1275 N N . SER A 1 165 ? -2.057 2.981 -4.109 1.00 77.75 165 SER A N 1
ATOM 1276 C CA . SER A 1 165 ? -2.096 4.393 -4.502 1.00 77.75 165 SER A CA 1
ATOM 1277 C C . SER A 1 165 ? -2.371 5.289 -3.304 1.00 77.75 165 SER A C 1
ATOM 1279 O O . SER A 1 165 ? -1.580 6.177 -3.011 1.00 77.75 165 SER A O 1
ATOM 1281 N N . ASP A 1 166 ? -3.436 4.985 -2.568 1.00 76.25 166 ASP A N 1
ATOM 1282 C CA . ASP A 1 166 ? -3.897 5.790 -1.440 1.00 76.25 166 ASP A CA 1
ATOM 1283 C C . ASP A 1 166 ? -2.864 5.768 -0.312 1.00 76.25 166 ASP A C 1
ATOM 1285 O O . ASP A 1 166 ? -2.583 6.788 0.303 1.00 76.25 166 ASP A O 1
ATOM 1289 N N . MET A 1 167 ? -2.236 4.613 -0.087 1.00 77.25 167 MET A N 1
ATOM 1290 C CA . MET A 1 167 ? -1.147 4.454 0.870 1.00 77.25 167 MET A CA 1
ATOM 1291 C C . MET A 1 167 ? 0.078 5.306 0.514 1.00 77.25 167 MET A C 1
ATOM 1293 O O . MET A 1 167 ? 0.657 5.935 1.395 1.00 77.25 167 MET A O 1
ATOM 1297 N N . ILE A 1 168 ? 0.480 5.345 -0.759 1.00 81.44 168 ILE A N 1
ATOM 1298 C CA . ILE A 1 168 ? 1.600 6.183 -1.213 1.00 81.44 168 ILE A CA 1
ATOM 1299 C C . ILE A 1 168 ? 1.235 7.658 -1.121 1.00 81.44 168 ILE A C 1
ATOM 1301 O O . ILE A 1 168 ? 2.045 8.446 -0.634 1.00 81.44 168 ILE A O 1
ATOM 1305 N N . ASP A 1 169 ? 0.024 8.022 -1.536 1.00 82.00 169 ASP A N 1
ATOM 1306 C CA . ASP A 1 169 ? -0.479 9.386 -1.433 1.00 82.00 169 ASP A CA 1
ATOM 1307 C C . ASP A 1 169 ? -0.481 9.852 0.030 1.00 82.00 169 ASP A C 1
ATOM 1309 O O . ASP A 1 169 ? 0.022 10.936 0.338 1.00 82.00 169 ASP A O 1
ATOM 1313 N N . ASP A 1 170 ? -0.965 9.017 0.951 1.00 79.69 170 ASP A N 1
ATOM 1314 C CA . ASP A 1 170 ? -0.946 9.270 2.393 1.00 79.69 170 ASP A CA 1
ATOM 1315 C C . ASP A 1 170 ? 0.485 9.413 2.933 1.00 79.69 170 ASP A C 1
ATOM 1317 O O . ASP A 1 170 ? 0.762 10.342 3.700 1.00 79.69 170 ASP A O 1
ATOM 1321 N N . THR A 1 171 ? 1.416 8.542 2.524 1.00 82.62 171 THR A N 1
ATOM 1322 C CA . THR A 1 171 ? 2.833 8.626 2.915 1.00 82.62 171 THR A CA 1
ATOM 1323 C C . THR A 1 171 ? 3.479 9.913 2.411 1.00 82.62 171 THR A C 1
ATOM 1325 O O . THR A 1 171 ? 4.116 10.617 3.194 1.00 82.62 171 THR A O 1
ATOM 1328 N N . VAL A 1 172 ? 3.290 10.270 1.137 1.00 82.94 172 VAL A N 1
ATOM 1329 C CA . VAL A 1 172 ? 3.832 11.508 0.556 1.00 82.94 172 VAL A CA 1
ATOM 1330 C C . VAL A 1 172 ? 3.271 12.727 1.282 1.00 82.94 172 VAL A C 1
ATOM 1332 O O . VAL A 1 172 ? 4.037 13.598 1.695 1.00 82.94 172 VAL A O 1
ATOM 1335 N N . ASN A 1 173 ? 1.955 12.778 1.502 1.00 83.50 173 ASN A N 1
ATOM 1336 C CA . ASN A 1 173 ? 1.318 13.878 2.225 1.00 83.50 173 ASN A CA 1
ATOM 1337 C C . ASN A 1 173 ? 1.817 13.981 3.673 1.00 83.50 173 ASN A C 1
ATOM 1339 O O . ASN A 1 173 ? 2.058 15.089 4.156 1.00 83.50 173 ASN A O 1
ATOM 1343 N N . SER A 1 174 ? 2.012 12.844 4.348 1.00 83.94 174 SER A N 1
ATOM 1344 C CA . SER A 1 174 ? 2.533 12.801 5.720 1.00 83.94 174 SER A CA 1
ATOM 1345 C C . SER A 1 174 ? 3.962 13.329 5.785 1.00 83.94 174 SER A C 1
ATOM 1347 O O . SER A 1 174 ? 4.226 14.232 6.569 1.00 83.94 174 SER A O 1
ATOM 1349 N N . ILE A 1 175 ? 4.854 12.866 4.902 1.00 83.88 175 ILE A N 1
ATOM 1350 C CA . ILE A 1 175 ? 6.247 13.339 4.832 1.00 83.88 175 ILE A CA 1
ATOM 1351 C C . ILE A 1 175 ? 6.300 14.841 4.548 1.00 83.88 175 ILE A C 1
ATOM 1353 O O . ILE A 1 175 ? 7.013 15.579 5.227 1.00 83.88 175 ILE A O 1
ATOM 1357 N N . VAL A 1 176 ? 5.534 15.320 3.563 1.00 83.81 176 VAL A N 1
ATOM 1358 C CA . VAL A 1 176 ? 5.489 16.750 3.235 1.00 83.81 176 VAL A CA 1
ATOM 1359 C C . VAL A 1 176 ? 5.008 17.554 4.442 1.00 83.81 176 VAL A C 1
ATOM 1361 O O . VAL A 1 176 ? 5.619 18.568 4.773 1.00 83.81 176 VAL A O 1
ATOM 1364 N N . SER A 1 177 ? 3.949 17.097 5.116 1.00 82.50 177 SER A N 1
ATOM 1365 C CA . SER A 1 177 ? 3.386 17.787 6.276 1.00 82.50 177 SER A CA 1
ATOM 1366 C C . SER A 1 177 ? 4.307 17.786 7.493 1.00 82.50 177 SER A C 1
ATOM 1368 O O . SER A 1 177 ? 4.372 18.801 8.175 1.00 82.50 177 SER A O 1
ATOM 1370 N N . ASP A 1 178 ? 4.991 16.676 7.767 1.00 81.31 178 ASP A N 1
ATOM 1371 C CA . ASP A 1 178 ? 5.801 16.507 8.976 1.00 81.31 178 ASP A CA 1
ATOM 1372 C C . ASP A 1 178 ? 7.230 17.026 8.846 1.00 81.31 178 ASP A C 1
ATOM 1374 O O . ASP A 1 178 ? 7.890 17.174 9.865 1.00 81.31 178 ASP A O 1
ATOM 1378 N N . MET A 1 179 ? 7.727 17.271 7.629 1.00 77.75 179 MET A N 1
ATOM 1379 C CA . MET A 1 179 ? 9.149 17.586 7.421 1.00 77.75 179 MET A CA 1
ATOM 1380 C C . MET A 1 179 ? 9.398 18.839 6.603 1.00 77.75 179 MET A C 1
ATOM 1382 O O . MET A 1 179 ? 10.388 19.535 6.820 1.00 77.75 179 MET A O 1
ATOM 1386 N N . LEU A 1 180 ? 8.545 19.092 5.610 1.00 80.94 180 LEU A N 1
ATOM 1387 C CA . LEU A 1 180 ? 8.775 20.163 4.650 1.00 80.94 180 LEU A CA 1
ATOM 1388 C C . LEU A 1 180 ? 7.885 21.367 4.917 1.00 80.94 180 LEU A C 1
ATOM 1390 O O . LEU A 1 180 ? 8.259 22.459 4.507 1.00 80.94 180 LEU A O 1
ATOM 1394 N N . LYS A 1 181 ? 6.729 21.207 5.571 1.00 88.69 181 LYS A N 1
ATOM 1395 C CA . LYS A 1 181 ? 5.854 22.332 5.908 1.00 88.69 181 LYS A CA 1
ATOM 1396 C C . LYS A 1 181 ? 6.344 23.077 7.145 1.00 88.69 181 LYS A C 1
ATOM 1398 O O . LYS A 1 181 ? 6.620 22.476 8.177 1.00 88.69 181 LYS A O 1
ATOM 1403 N N . TRP A 1 182 ? 6.351 24.404 7.062 1.00 87.56 182 TRP A N 1
ATOM 1404 C CA . TRP A 1 182 ? 6.628 25.291 8.187 1.00 87.56 182 TRP A CA 1
ATOM 1405 C C . TRP A 1 182 ? 5.749 24.921 9.399 1.00 87.56 182 TRP A C 1
ATOM 1407 O O . TRP A 1 182 ? 4.546 24.713 9.211 1.00 87.56 182 TRP A O 1
ATOM 1417 N N . PRO A 1 183 ? 6.307 24.841 10.623 1.00 86.75 183 PRO A N 1
ATOM 1418 C CA . PRO A 1 183 ? 7.640 25.299 11.055 1.00 86.75 183 PRO A CA 1
ATOM 1419 C C . PRO A 1 183 ? 8.801 24.325 10.796 1.00 86.75 183 PRO A C 1
ATOM 1421 O O . PRO A 1 183 ? 9.960 24.690 11.038 1.00 86.75 183 PRO A O 1
ATOM 1424 N N . HIS A 1 184 ? 8.504 23.112 10.317 1.00 86.44 184 HIS A N 1
ATOM 1425 C CA . HIS A 1 184 ? 9.509 22.123 9.927 1.00 86.44 184 HIS A CA 1
ATOM 1426 C C . HIS A 1 184 ? 10.221 22.575 8.657 1.00 86.44 184 HIS A C 1
ATOM 1428 O O . HIS A 1 184 ? 9.640 23.228 7.786 1.00 86.44 184 HIS A O 1
ATOM 1434 N N . ARG A 1 185 ? 11.528 22.316 8.610 1.00 83.81 185 ARG A N 1
ATOM 1435 C CA . ARG A 1 185 ? 12.424 22.948 7.644 1.00 83.81 185 ARG A CA 1
ATOM 1436 C C . ARG A 1 185 ? 13.718 22.171 7.469 1.00 83.81 185 ARG A C 1
ATOM 1438 O O . ARG A 1 185 ? 14.262 21.626 8.426 1.00 83.81 185 ARG A O 1
ATOM 1445 N N . LEU A 1 186 ? 14.236 22.191 6.248 1.00 83.56 186 LEU A N 1
ATOM 1446 C CA . LEU A 1 186 ? 15.550 21.657 5.914 1.00 83.56 186 LEU A CA 1
ATOM 1447 C C . LEU A 1 186 ? 16.607 22.722 6.185 1.00 83.56 186 LEU A C 1
ATOM 1449 O O . LEU A 1 186 ? 16.490 23.836 5.677 1.00 83.56 186 LEU A O 1
ATOM 1453 N N . VAL A 1 187 ? 17.638 22.380 6.955 1.00 84.44 187 VAL A N 1
ATOM 1454 C CA . VAL A 1 187 ? 18.786 23.256 7.215 1.00 84.44 187 VAL A CA 1
ATOM 1455 C C . VAL A 1 187 ? 19.961 22.781 6.369 1.00 84.44 187 VAL A C 1
ATOM 1457 O O . VAL A 1 187 ? 20.458 21.675 6.555 1.00 84.44 187 VAL A O 1
ATOM 1460 N N . VAL A 1 188 ? 20.402 23.621 5.435 1.00 83.62 188 VAL A N 1
ATOM 1461 C CA . VAL A 1 188 ? 21.516 23.347 4.525 1.00 83.62 188 VAL A CA 1
ATOM 1462 C C . VAL A 1 188 ? 22.702 24.229 4.925 1.00 83.62 188 VAL A C 1
ATOM 1464 O O . VAL A 1 188 ? 22.700 25.421 4.603 1.00 83.62 188 VAL A O 1
ATOM 1467 N N . PRO A 1 189 ? 23.707 23.699 5.644 1.00 83.62 189 PRO A N 1
ATOM 1468 C CA . PRO A 1 189 ? 24.907 24.458 5.974 1.00 83.62 189 PRO A CA 1
ATOM 1469 C C . PRO A 1 189 ? 25.742 24.727 4.713 1.00 83.62 189 PRO A C 1
ATOM 1471 O O . PRO A 1 189 ? 25.918 23.857 3.862 1.00 83.62 189 PRO A O 1
ATOM 1474 N N . LEU A 1 190 ? 26.274 25.942 4.605 1.00 78.81 190 LEU A N 1
ATOM 1475 C CA . LEU A 1 190 ? 27.163 26.394 3.540 1.00 78.81 190 LEU A CA 1
ATOM 1476 C C . LEU A 1 190 ? 28.557 26.645 4.129 1.00 78.81 190 LEU A C 1
ATOM 1478 O O . LEU A 1 190 ? 28.891 27.756 4.526 1.00 78.81 190 LEU A O 1
ATOM 1482 N N . GLY A 1 191 ? 29.365 25.587 4.215 1.00 70.69 191 GLY A N 1
ATOM 1483 C CA . GLY A 1 191 ? 30.723 25.640 4.761 1.00 70.69 191 GLY A CA 1
ATOM 1484 C C . GLY A 1 191 ? 31.076 24.410 5.596 1.00 70.69 191 GLY A C 1
ATOM 1485 O O . GLY A 1 191 ? 30.259 23.510 5.781 1.00 70.69 191 GLY A O 1
ATOM 1486 N N . VAL A 1 192 ? 32.308 24.370 6.102 1.00 65.38 192 VAL A N 1
ATOM 1487 C CA . VAL A 1 192 ? 32.786 23.313 7.007 1.00 65.38 192 VAL A CA 1
ATOM 1488 C C . VAL A 1 192 ? 32.600 23.796 8.450 1.00 65.38 192 VAL A C 1
ATOM 1490 O O . VAL A 1 192 ? 33.014 24.905 8.767 1.00 65.38 192 VAL A O 1
ATOM 1493 N N . ASN A 1 193 ? 32.008 22.972 9.322 1.00 69.94 193 ASN A N 1
ATOM 1494 C CA . ASN A 1 193 ? 31.776 23.263 10.751 1.00 69.94 193 ASN A CA 1
ATOM 1495 C C . ASN A 1 193 ? 30.852 24.462 11.050 1.00 69.94 193 ASN A C 1
ATOM 1497 O O . ASN A 1 193 ? 31.088 25.211 11.996 1.00 69.94 193 ASN A O 1
ATOM 1501 N N . VAL A 1 194 ? 29.780 24.639 10.275 1.00 77.25 194 VAL A N 1
ATOM 1502 C CA . VAL A 1 194 ? 28.748 25.637 10.594 1.00 77.25 194 VAL A CA 1
ATOM 1503 C C . VAL A 1 194 ? 27.886 25.141 11.759 1.00 77.25 194 VAL A C 1
ATOM 1505 O O . VAL A 1 194 ? 27.275 24.074 11.665 1.00 77.25 194 VAL A O 1
ATOM 1508 N N . ASP A 1 195 ? 27.799 25.924 12.836 1.00 76.38 195 ASP A N 1
ATOM 1509 C CA . ASP A 1 195 ? 26.851 25.660 13.921 1.00 76.38 195 ASP A CA 1
ATOM 1510 C C . ASP A 1 195 ? 25.417 25.949 13.452 1.00 76.38 195 ASP A C 1
ATOM 1512 O O . ASP A 1 195 ? 25.066 27.069 13.077 1.00 76.38 195 ASP A O 1
ATOM 1516 N N . THR A 1 196 ? 24.589 24.908 13.451 1.00 79.00 196 THR A N 1
ATOM 1517 C CA . THR A 1 196 ? 23.185 24.947 13.020 1.00 79.00 196 THR A CA 1
ATOM 1518 C C . THR A 1 196 ? 22.214 24.674 14.171 1.00 79.00 196 THR A C 1
ATOM 1520 O O . THR A 1 196 ? 21.008 24.561 13.946 1.00 79.00 196 THR A O 1
ATOM 1523 N N . SER A 1 197 ? 22.710 24.595 15.410 1.00 75.69 197 SER A N 1
ATOM 1524 C CA . SER A 1 197 ? 21.930 24.220 16.597 1.00 75.69 197 SER A CA 1
ATOM 1525 C C . SER A 1 197 ? 20.719 25.126 16.850 1.00 75.69 197 SER A C 1
ATOM 1527 O O . SER A 1 197 ? 19.649 24.645 17.226 1.00 75.69 197 SER A O 1
ATOM 1529 N N . GLU A 1 198 ? 20.850 26.425 16.579 1.00 76.62 198 GLU A N 1
ATOM 1530 C CA . GLU A 1 198 ? 19.764 27.408 16.698 1.00 76.62 198 GLU A CA 1
ATOM 1531 C C . GLU A 1 198 ? 18.843 27.467 15.467 1.00 76.62 198 GLU A C 1
ATOM 1533 O O . GLU A 1 198 ? 17.763 28.051 15.519 1.00 76.62 198 GLU A O 1
ATOM 1538 N N . LEU A 1 199 ? 19.236 26.841 14.354 1.00 79.19 199 LEU A N 1
ATOM 1539 C CA . LEU A 1 199 ? 18.413 26.762 13.143 1.00 79.19 199 LEU A CA 1
ATOM 1540 C C . LEU A 1 199 ? 17.447 25.577 13.178 1.00 79.19 199 LEU A C 1
ATOM 1542 O O . LEU A 1 199 ? 16.420 25.615 12.491 1.00 79.19 199 LEU A O 1
ATOM 1546 N N . ALA A 1 200 ? 17.743 24.551 13.978 1.00 75.94 200 ALA A N 1
ATOM 1547 C CA . ALA A 1 200 ? 16.858 23.415 14.197 1.00 75.94 200 ALA A CA 1
ATOM 1548 C C . ALA A 1 200 ? 15.558 23.841 14.899 1.00 75.94 200 ALA A C 1
ATOM 1550 O O . ALA A 1 200 ? 15.528 24.774 15.704 1.00 75.94 200 ALA A O 1
ATOM 1551 N N . LEU A 1 201 ? 14.457 23.167 14.572 1.00 83.69 201 LEU A N 1
ATOM 1552 C CA . LEU A 1 201 ? 13.189 23.362 15.265 1.00 83.69 201 LEU A CA 1
ATOM 1553 C C . LEU A 1 201 ? 13.269 22.705 16.651 1.00 83.69 201 LEU A C 1
ATOM 1555 O O . LEU A 1 201 ? 13.718 21.567 16.767 1.00 83.69 201 LEU A O 1
ATOM 1559 N N . LYS A 1 202 ? 12.852 23.428 17.695 1.00 86.44 202 LYS A N 1
ATOM 1560 C CA . LYS A 1 202 ? 12.871 22.955 19.084 1.00 86.44 202 LYS A CA 1
ATOM 1561 C C . LYS A 1 202 ? 11.444 23.000 19.662 1.00 86.44 202 LYS A C 1
ATOM 1563 O O . LYS A 1 202 ? 10.736 23.966 19.376 1.00 86.44 202 LYS A O 1
ATOM 1568 N N . PRO A 1 203 ? 11.021 22.019 20.483 1.00 91.50 203 PRO A N 1
ATOM 1569 C CA . PRO A 1 203 ? 9.723 22.046 21.164 1.00 91.50 203 PRO A CA 1
ATOM 1570 C C . PRO A 1 203 ? 9.519 23.326 21.991 1.00 91.50 203 PRO A C 1
ATOM 1572 O O . PRO A 1 203 ? 10.387 23.690 22.777 1.00 91.50 203 PRO A O 1
ATOM 1575 N N . GLN A 1 204 ? 8.389 24.012 21.839 1.00 94.19 204 GLN A N 1
ATOM 1576 C CA . GLN A 1 204 ? 8.064 25.253 22.559 1.00 94.19 204 GLN A CA 1
ATOM 1577 C C . GLN A 1 204 ? 7.091 25.047 23.724 1.00 94.19 204 GLN A C 1
ATOM 1579 O O . GLN A 1 204 ? 7.023 25.894 24.613 1.00 94.19 204 GLN A O 1
ATOM 1584 N N . GLY A 1 205 ? 6.328 23.954 23.735 1.00 95.31 205 GLY A N 1
ATOM 1585 C CA . GLY A 1 205 ? 5.382 23.676 24.809 1.00 95.31 205 GLY A CA 1
ATOM 1586 C C . GLY A 1 205 ? 4.616 22.370 24.650 1.00 95.31 205 GLY A C 1
ATOM 1587 O O . GLY A 1 205 ? 4.742 21.659 23.651 1.00 95.31 205 GLY A O 1
ATOM 1588 N N . ARG A 1 206 ? 3.770 22.079 25.637 1.00 96.31 206 ARG A N 1
ATOM 1589 C CA . ARG A 1 206 ? 2.834 20.954 25.658 1.00 96.31 206 ARG A CA 1
ATOM 1590 C C . ARG A 1 206 ? 1.404 21.462 25.676 1.00 96.31 206 ARG A C 1
ATOM 1592 O O . ARG A 1 206 ? 1.003 22.197 26.572 1.00 96.31 206 ARG A O 1
ATOM 1599 N N . LEU A 1 207 ? 0.604 20.991 24.735 1.00 97.62 207 LEU A N 1
ATOM 1600 C CA . LEU A 1 207 ? -0.835 21.172 24.736 1.00 97.62 207 LEU A CA 1
ATOM 1601 C C . LEU A 1 207 ? -1.505 19.926 25.318 1.00 97.62 207 LEU A C 1
ATOM 1603 O O . LEU A 1 207 ? -1.437 18.845 24.738 1.00 97.62 207 LEU A O 1
ATOM 1607 N N . THR A 1 208 ? -2.166 20.076 26.460 1.00 97.75 208 THR A N 1
ATOM 1608 C CA . THR A 1 208 ? -2.991 19.016 27.049 1.00 97.75 208 THR A CA 1
ATOM 1609 C C . THR A 1 208 ? -4.396 19.138 26.489 1.00 97.75 208 THR A C 1
ATOM 1611 O O . THR A 1 208 ? -5.043 20.162 26.696 1.00 97.75 208 THR A O 1
ATOM 1614 N N . VAL A 1 209 ? -4.862 18.117 25.771 1.00 98.06 209 VAL A N 1
ATOM 1615 C CA . VAL A 1 209 ? -6.173 18.104 25.115 1.00 98.06 209 VAL A CA 1
ATOM 1616 C C . VAL A 1 209 ? -7.050 17.028 25.732 1.00 98.06 209 VAL A C 1
ATOM 1618 O O . VAL A 1 209 ? -6.776 15.842 25.579 1.00 98.06 209 VAL A O 1
ATOM 1621 N N . THR A 1 210 ? -8.138 17.433 26.376 1.00 98.25 210 THR A N 1
ATOM 1622 C CA . THR A 1 210 ? -9.221 16.537 26.780 1.00 98.25 210 THR A CA 1
ATOM 1623 C C . THR A 1 210 ? -10.300 16.533 25.705 1.00 98.25 210 THR A C 1
ATOM 1625 O O . THR A 1 210 ? -10.989 17.536 25.495 1.00 98.25 210 THR A O 1
ATOM 1628 N N . VAL A 1 211 ? -10.469 15.396 25.035 1.00 98.12 211 VAL A N 1
ATOM 1629 C CA . VAL A 1 211 ? -11.592 15.147 24.131 1.00 98.12 211 VAL A CA 1
ATOM 1630 C C . VAL A 1 211 ? -12.802 14.794 24.990 1.00 98.12 211 VAL A C 1
ATOM 1632 O O . VAL A 1 211 ? -12.898 13.688 25.516 1.00 98.12 211 VAL A O 1
ATOM 1635 N N . VAL A 1 212 ? -13.709 15.755 25.182 1.00 98.06 212 VAL A N 1
ATOM 1636 C CA . VAL A 1 212 ? -14.848 15.597 26.098 1.00 98.06 212 VAL A CA 1
ATOM 1637 C C . VAL A 1 212 ? -15.931 14.762 25.432 1.00 98.06 212 VAL A C 1
ATOM 1639 O O . VAL A 1 212 ? -16.228 13.658 25.879 1.00 98.06 212 VAL A O 1
ATOM 1642 N N . LYS A 1 213 ? -16.515 15.284 24.349 1.00 97.50 213 LYS A N 1
ATOM 1643 C CA . LYS A 1 213 ? -17.642 14.659 23.653 1.00 97.50 213 LYS A CA 1
ATOM 1644 C C . LYS A 1 213 ? -17.831 15.190 22.242 1.00 97.50 213 LYS A C 1
ATOM 1646 O O . LYS A 1 213 ? -17.320 16.260 21.909 1.00 97.50 213 LYS A O 1
ATOM 1651 N N . ALA A 1 214 ? -18.633 14.492 21.450 1.00 97.25 214 ALA A N 1
ATOM 1652 C CA . ALA A 1 214 ? -19.201 15.029 20.221 1.00 97.25 214 ALA A CA 1
ATOM 1653 C C . ALA A 1 214 ? -20.730 15.069 20.297 1.00 97.25 214 ALA A C 1
ATOM 1655 O O . ALA A 1 214 ? -21.345 14.338 21.069 1.00 97.25 214 ALA A O 1
ATOM 1656 N N . THR A 1 215 ? -21.349 15.940 19.504 1.00 95.81 215 THR A N 1
ATOM 1657 C CA . THR A 1 215 ? -22.807 16.043 19.399 1.00 95.81 215 THR A CA 1
ATOM 1658 C C . THR A 1 215 ? -23.255 16.054 17.944 1.00 95.81 215 THR A C 1
ATOM 1660 O O . THR A 1 215 ? -22.594 16.628 17.077 1.00 95.81 215 THR A O 1
ATOM 1663 N N . SER A 1 216 ? -24.402 15.423 17.683 1.00 93.06 216 SER A N 1
ATOM 1664 C CA . SER A 1 216 ? -25.050 15.359 16.366 1.00 93.06 216 SER A CA 1
ATOM 1665 C C . SER A 1 216 ? -24.127 14.871 15.242 1.00 93.06 216 SER A C 1
ATOM 1667 O O . SER A 1 216 ? -24.133 15.424 14.140 1.00 93.06 216 SER A O 1
ATOM 1669 N N . LEU A 1 217 ? -23.323 13.836 15.509 1.00 92.44 217 LEU A N 1
ATOM 1670 C CA . LEU A 1 217 ? -22.492 13.224 14.475 1.00 92.44 217 LEU A CA 1
ATOM 1671 C C . LEU A 1 217 ? -23.363 12.679 13.340 1.00 92.44 217 LEU A C 1
ATOM 1673 O O . LEU A 1 217 ? -24.438 12.111 13.551 1.00 92.44 217 LEU A O 1
ATOM 1677 N N . LYS A 1 218 ? -22.892 12.853 12.105 1.00 86.69 218 LYS A N 1
ATOM 1678 C CA . LYS A 1 218 ? -23.594 12.345 10.928 1.00 86.69 218 LYS A CA 1
ATOM 1679 C C . LYS A 1 218 ? -23.503 10.822 10.889 1.00 86.69 218 LYS A C 1
ATOM 1681 O O . LYS A 1 218 ? -22.417 10.302 10.675 1.00 86.69 218 LYS A O 1
ATOM 1686 N N . ASN A 1 219 ? -24.642 10.140 10.981 1.00 83.69 219 ASN A N 1
ATOM 1687 C CA . ASN A 1 219 ? -24.678 8.691 10.806 1.00 83.69 219 ASN A CA 1
ATOM 1688 C C . ASN A 1 219 ? -24.244 8.301 9.384 1.00 83.69 219 ASN A C 1
ATOM 1690 O O . ASN A 1 219 ? -24.706 8.894 8.397 1.00 83.69 219 ASN A O 1
ATOM 1694 N N . LYS A 1 220 ? -23.352 7.318 9.288 1.00 76.00 220 LYS A N 1
ATOM 1695 C CA . LYS A 1 220 ? -22.879 6.744 8.025 1.00 76.00 220 LYS A CA 1
ATOM 1696 C C . LYS A 1 220 ? -23.304 5.295 7.817 1.00 76.00 220 LYS A C 1
ATOM 1698 O O . LYS A 1 220 ? -23.121 4.799 6.704 1.00 76.00 220 LYS A O 1
ATOM 1703 N N . GLU A 1 221 ? -23.941 4.690 8.811 1.00 72.44 221 GLU A N 1
ATOM 1704 C CA . GLU A 1 221 ? -24.416 3.317 8.750 1.00 72.44 221 GLU A CA 1
ATOM 1705 C C . GLU A 1 221 ? -25.816 3.195 8.136 1.00 72.44 221 GLU A C 1
ATOM 1707 O O . GLU A 1 221 ? -26.677 4.068 8.277 1.00 72.44 221 GLU A O 1
ATOM 1712 N N . LEU A 1 222 ? -26.031 2.095 7.406 1.00 68.00 222 LEU A N 1
ATOM 1713 C CA . LEU A 1 222 ? -27.332 1.724 6.829 1.00 68.00 222 LEU A CA 1
ATOM 1714 C C . LEU A 1 222 ? -28.251 1.071 7.872 1.00 68.00 222 LEU A C 1
ATOM 1716 O O . LEU A 1 222 ? -29.472 1.176 7.763 1.00 68.00 222 LEU A O 1
ATOM 1720 N N . ILE A 1 223 ? -27.664 0.392 8.861 1.00 64.56 223 ILE A N 1
ATOM 1721 C CA . ILE A 1 223 ? -28.344 -0.298 9.959 1.00 64.56 223 ILE A CA 1
ATOM 1722 C C . ILE A 1 223 ? -27.580 0.050 11.243 1.00 64.56 223 ILE A C 1
ATOM 1724 O O . ILE A 1 223 ? -26.381 -0.185 11.302 1.00 64.56 223 ILE A O 1
ATOM 1728 N N . GLY A 1 224 ? -28.264 0.595 12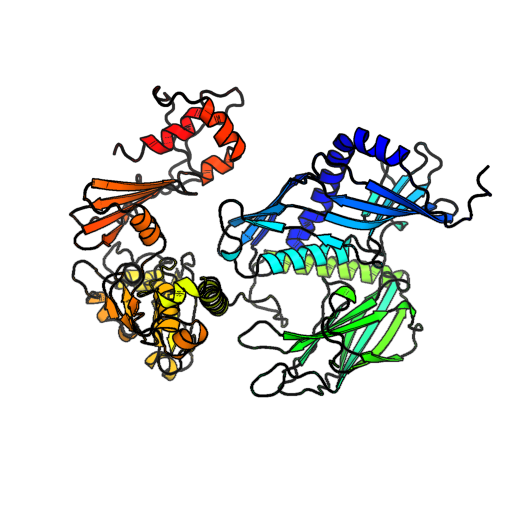.253 1.00 79.38 224 GLY A N 1
ATOM 1729 C CA . GLY A 1 224 ? -27.625 1.108 13.476 1.00 79.38 224 GLY A CA 1
ATOM 1730 C C . GLY A 1 224 ? -27.110 2.547 13.340 1.00 79.38 224 GLY A C 1
ATOM 1731 O O . GLY A 1 224 ? -27.427 3.251 12.372 1.00 79.38 224 GLY A O 1
ATOM 1732 N N . LYS A 1 225 ? -26.369 3.018 14.342 1.00 83.69 225 LYS A N 1
ATOM 1733 C CA . LYS A 1 225 ? -25.607 4.270 14.320 1.00 83.69 225 LYS A CA 1
ATOM 1734 C C . LYS A 1 225 ? -24.118 3.961 14.246 1.00 83.69 225 LYS A C 1
ATOM 1736 O O . LYS A 1 225 ? -23.684 2.887 14.628 1.00 83.69 225 LYS A O 1
ATOM 1741 N N . SER A 1 226 ? -23.368 4.958 13.798 1.00 86.94 226 SER A N 1
ATOM 1742 C CA . SER A 1 226 ? -21.912 4.956 13.833 1.00 86.94 226 SER A CA 1
ATOM 1743 C C . SER A 1 226 ? -21.336 4.672 15.231 1.00 86.94 226 SER A C 1
ATOM 1745 O O . SER A 1 226 ? -21.911 5.119 16.232 1.00 86.94 226 SER A O 1
ATOM 1747 N N . ASP A 1 227 ? -20.161 4.041 15.247 1.00 89.62 227 ASP A N 1
ATOM 1748 C CA . ASP A 1 227 ? -19.309 3.695 16.390 1.00 89.62 227 ASP A CA 1
ATOM 1749 C C . ASP A 1 227 ? -18.116 4.679 16.465 1.00 89.62 227 ASP A C 1
ATOM 1751 O O . ASP A 1 227 ? -17.006 4.384 15.999 1.00 89.62 227 ASP A O 1
ATOM 1755 N N . PRO A 1 228 ? -18.305 5.925 16.947 1.00 94.81 228 PRO A N 1
ATOM 1756 C CA . PRO A 1 228 ? -17.309 6.963 16.751 1.00 94.81 228 PRO A CA 1
ATOM 1757 C C . PRO A 1 228 ? -16.090 6.892 17.673 1.00 94.81 228 PRO A C 1
ATOM 1759 O O . PRO A 1 228 ? -16.173 6.628 18.876 1.00 94.81 228 PRO A O 1
ATOM 1762 N N . TYR A 1 229 ? -14.958 7.319 17.120 1.00 96.31 229 TYR A N 1
ATOM 1763 C CA . TYR A 1 229 ? -13.741 7.666 17.852 1.00 96.31 229 TYR A CA 1
ATOM 1764 C C . TYR A 1 229 ? -13.035 8.870 17.211 1.00 96.31 229 TYR A C 1
ATOM 1766 O O . TYR A 1 229 ? -13.320 9.253 16.071 1.00 96.31 229 TYR A O 1
ATOM 1774 N N . VAL A 1 230 ? -12.102 9.482 17.943 1.00 97.00 230 VAL A N 1
ATOM 1775 C CA . VAL A 1 230 ? -11.343 10.656 17.496 1.00 97.00 230 VAL A CA 1
ATOM 1776 C C . VAL A 1 230 ? -9.864 10.316 17.392 1.00 97.00 230 VAL A C 1
ATOM 1778 O O . VAL A 1 230 ? -9.261 9.824 18.343 1.00 97.00 230 VAL A O 1
ATOM 1781 N N . ILE A 1 231 ? -9.269 10.627 16.243 1.00 96.62 231 ILE A N 1
ATOM 1782 C CA . ILE A 1 231 ? -7.820 10.711 16.067 1.00 96.62 231 ILE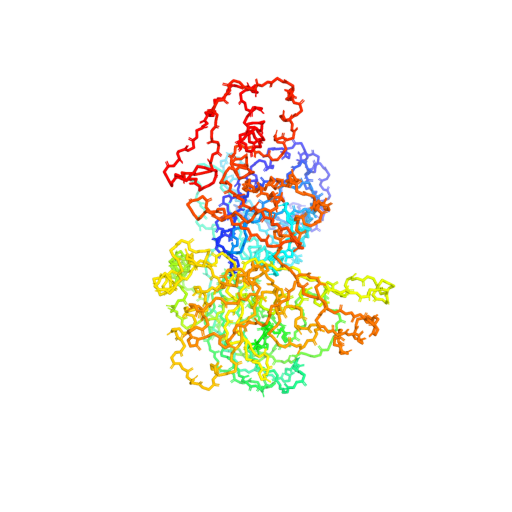 A CA 1
ATOM 1783 C C . ILE A 1 231 ? -7.424 12.181 16.166 1.00 96.62 231 ILE A C 1
ATOM 1785 O O . ILE A 1 231 ? -7.998 13.021 15.473 1.00 96.62 231 ILE A O 1
ATOM 1789 N N . LEU A 1 232 ? -6.430 12.501 16.990 1.00 96.00 232 LEU A N 1
ATOM 1790 C CA . LEU A 1 232 ? -5.903 13.856 17.131 1.00 96.00 232 LEU A CA 1
ATOM 1791 C C . LEU A 1 232 ? -4.378 13.883 17.025 1.00 96.00 232 LEU A C 1
ATOM 1793 O O . LEU A 1 232 ? -3.699 12.955 17.466 1.00 96.00 232 LEU A O 1
ATOM 1797 N N . TYR A 1 233 ? -3.849 14.924 16.382 1.00 93.75 233 TYR A N 1
ATOM 1798 C CA . TYR A 1 233 ? -2.414 15.093 16.155 1.00 93.75 233 TYR A CA 1
ATOM 1799 C C . TYR A 1 233 ? -2.052 16.527 15.758 1.00 93.75 233 TYR A C 1
ATOM 1801 O O . TYR A 1 233 ? -2.837 17.226 15.123 1.00 93.75 233 TYR A O 1
ATOM 1809 N N . VAL A 1 234 ? -0.827 16.942 16.083 1.00 91.06 234 VAL A N 1
ATOM 1810 C CA . VAL A 1 234 ? -0.160 18.103 15.452 1.00 91.06 234 VAL A CA 1
ATOM 1811 C C . VAL A 1 234 ? 0.616 17.639 14.220 1.00 91.06 234 VAL A C 1
ATOM 1813 O O . VAL A 1 234 ? 0.556 18.252 13.159 1.00 91.06 234 VAL A O 1
ATOM 1816 N N . ARG A 1 235 ? 1.284 16.492 14.363 1.00 86.44 235 ARG A N 1
ATOM 1817 C CA . ARG A 1 235 ? 2.130 15.841 13.366 1.00 86.44 235 ARG A CA 1
ATOM 1818 C C . ARG A 1 235 ? 1.581 14.454 13.027 1.00 86.44 235 ARG A C 1
ATOM 1820 O O . ARG A 1 235 ? 1.399 13.671 13.965 1.00 86.44 235 ARG A O 1
ATOM 1827 N N . PRO A 1 236 ? 1.270 14.130 11.754 1.00 84.75 236 PRO A N 1
ATOM 1828 C CA . PRO A 1 236 ? 0.766 12.814 11.356 1.00 84.75 236 PRO A CA 1
ATOM 1829 C C . PRO A 1 236 ? 1.513 11.598 11.925 1.00 84.75 236 PRO A C 1
ATOM 1831 O O . PRO A 1 236 ? 0.874 10.572 12.163 1.00 84.75 236 PRO A O 1
ATOM 1834 N N . MET A 1 237 ? 2.822 11.695 12.180 1.00 82.00 237 MET A N 1
ATOM 1835 C CA . MET A 1 237 ? 3.607 10.632 12.824 1.00 82.00 237 MET A CA 1
ATOM 1836 C C . MET A 1 237 ? 3.164 10.299 14.262 1.00 82.00 237 MET A C 1
ATOM 1838 O O . MET A 1 237 ? 3.225 9.134 14.662 1.00 82.00 237 MET A O 1
ATOM 1842 N N . PHE A 1 238 ? 2.693 11.289 15.026 1.00 85.31 238 PHE A N 1
ATOM 1843 C CA . PHE A 1 238 ? 2.381 11.185 16.460 1.00 85.31 238 PHE A CA 1
ATOM 1844 C C . PHE A 1 238 ? 0.871 11.245 16.731 1.00 85.31 238 PHE A C 1
ATOM 1846 O O . PHE A 1 238 ? 0.396 11.979 17.598 1.00 85.31 238 PHE A O 1
ATOM 1853 N N . LYS A 1 239 ? 0.099 10.477 15.956 1.00 89.25 239 LYS A N 1
ATOM 1854 C CA . LYS A 1 239 ? -1.348 10.322 16.151 1.00 89.25 239 LYS A CA 1
ATOM 1855 C C . LYS A 1 239 ? -1.667 9.599 17.452 1.00 89.25 239 LYS A C 1
ATOM 1857 O O . LYS A 1 239 ? -1.109 8.542 17.733 1.00 89.25 239 LYS A O 1
ATOM 1862 N N . VAL A 1 240 ? -2.642 10.129 18.178 1.00 91.50 240 VAL A N 1
ATOM 1863 C CA . VAL A 1 240 ? -3.287 9.468 19.318 1.00 91.50 240 VAL A CA 1
ATOM 1864 C C . VAL A 1 240 ? -4.774 9.261 19.008 1.00 91.50 240 VAL A C 1
ATOM 1866 O O . VAL A 1 240 ? -5.351 10.009 18.215 1.00 91.50 240 VAL A O 1
ATOM 1869 N N . LYS A 1 241 ? -5.381 8.215 19.580 1.00 93.44 241 LYS A N 1
ATOM 1870 C CA . LYS A 1 241 ? -6.769 7.785 19.326 1.00 93.44 241 LYS A CA 1
ATOM 1871 C C . LYS A 1 241 ? -7.518 7.657 20.659 1.00 93.44 241 LYS A C 1
ATOM 1873 O O . LYS A 1 241 ? -6.965 7.112 21.611 1.00 93.44 241 LYS A O 1
ATOM 1878 N N . THR A 1 242 ? -8.759 8.142 20.711 1.00 96.88 242 THR A N 1
ATOM 1879 C CA . THR A 1 242 ? -9.703 7.840 21.803 1.00 96.88 242 THR A CA 1
ATOM 1880 C C . THR A 1 242 ? -10.213 6.408 21.701 1.00 96.88 242 THR A C 1
ATOM 1882 O O . THR A 1 242 ? -10.147 5.772 20.647 1.00 96.88 242 THR A O 1
ATOM 1885 N N . LYS A 1 243 ? -10.829 5.914 22.768 1.00 94.31 243 LYS A N 1
ATOM 1886 C CA . LYS A 1 243 ? -11.670 4.724 22.705 1.00 94.31 243 LYS A CA 1
ATOM 1887 C C . LYS A 1 243 ? -12.815 4.920 21.712 1.00 94.31 243 LYS A C 1
ATOM 1889 O O . LYS A 1 243 ? -13.225 6.040 21.395 1.00 94.31 243 LYS A O 1
ATOM 1894 N N . VAL A 1 244 ? -13.309 3.793 21.229 1.00 94.00 244 VAL A N 1
ATOM 1895 C CA . VAL A 1 244 ? -14.494 3.701 20.380 1.00 94.00 244 VAL A CA 1
ATOM 1896 C C . VAL A 1 244 ? -15.709 3.627 21.292 1.00 94.00 244 VAL A C 1
ATOM 1898 O O . VAL A 1 244 ? -15.655 2.975 22.337 1.00 94.00 244 VAL A O 1
ATOM 1901 N N . ILE A 1 245 ? -16.769 4.350 20.940 1.00 91.25 245 ILE A N 1
ATOM 1902 C CA . ILE A 1 245 ? -18.047 4.295 21.648 1.00 91.25 245 ILE A CA 1
ATOM 1903 C C . ILE A 1 245 ? -19.090 3.770 20.673 1.00 91.25 245 ILE A C 1
ATOM 1905 O O . ILE A 1 245 ? -19.400 4.448 19.701 1.00 91.25 245 ILE A O 1
ATOM 1909 N N . ASP A 1 246 ? -19.632 2.594 20.964 1.00 90.31 246 ASP A N 1
ATOM 1910 C CA . ASP A 1 246 ? -20.546 1.886 20.068 1.00 90.31 246 ASP A CA 1
ATOM 1911 C C . ASP A 1 246 ? -21.934 2.565 19.978 1.00 90.31 246 ASP A C 1
ATOM 1913 O O . ASP A 1 246 ? -22.470 3.065 20.975 1.00 90.31 246 ASP A O 1
ATOM 1917 N N . ASP A 1 247 ? -22.526 2.552 18.780 1.00 86.75 247 ASP A N 1
ATOM 1918 C CA . ASP A 1 247 ? -23.902 2.931 18.427 1.00 86.75 247 ASP A CA 1
ATOM 1919 C C . ASP A 1 247 ? -24.351 4.295 18.996 1.00 86.75 247 ASP A C 1
ATOM 1921 O O . ASP A 1 247 ? -25.470 4.475 19.503 1.00 86.75 247 ASP A O 1
ATOM 1925 N N . ASN A 1 248 ? -23.482 5.311 18.926 1.00 91.06 248 ASN A N 1
ATOM 1926 C CA . ASN A 1 248 ? -23.744 6.597 19.571 1.00 91.06 248 ASN A CA 1
ATOM 1927 C C . ASN A 1 248 ? -23.275 7.814 18.765 1.00 91.06 248 ASN A C 1
ATOM 1929 O O . ASN A 1 248 ? -22.096 8.116 18.681 1.00 91.06 248 ASN A O 1
ATOM 1933 N N . LEU A 1 249 ? -24.222 8.625 18.279 1.00 93.38 249 LEU A N 1
ATOM 1934 C CA . LEU A 1 249 ? -23.937 9.882 17.564 1.00 93.38 249 LEU A CA 1
ATOM 1935 C C . LEU A 1 249 ? -23.667 11.087 18.487 1.00 93.38 249 LEU A C 1
ATOM 1937 O O . LEU A 1 249 ? -23.429 12.196 18.001 1.00 93.38 249 LEU A O 1
ATOM 1941 N N . ASN A 1 250 ? -23.739 10.891 19.806 1.00 96.38 250 ASN A N 1
ATOM 1942 C CA . ASN A 1 250 ? -23.394 11.875 20.834 1.00 96.38 250 ASN A CA 1
ATOM 1943 C C . ASN A 1 250 ? -22.445 11.249 21.880 1.00 96.38 250 ASN A C 1
ATOM 1945 O O . ASN A 1 250 ? -22.804 11.140 23.055 1.00 96.38 250 ASN A O 1
ATOM 1949 N N . PRO A 1 251 ? -21.274 10.753 21.449 1.00 96.50 251 PRO A N 1
ATOM 1950 C CA . PRO A 1 251 ? -20.337 10.037 22.311 1.00 96.50 251 PRO A CA 1
ATOM 1951 C C . PRO A 1 251 ? -19.679 10.974 23.332 1.00 96.50 251 PRO A C 1
ATOM 1953 O O . PRO A 1 251 ? -19.348 12.113 23.001 1.00 96.50 251 PRO A O 1
ATOM 1956 N N . GLU A 1 252 ? -19.427 10.482 24.548 1.00 97.69 252 GLU A N 1
ATOM 1957 C CA . GLU A 1 252 ? -18.648 11.178 25.582 1.00 97.69 252 GLU A CA 1
ATOM 1958 C C . GLU A 1 252 ? -17.409 10.348 25.943 1.00 97.69 252 GLU A C 1
ATOM 1960 O O . GLU A 1 252 ? -17.522 9.318 26.605 1.00 97.69 252 GLU A O 1
ATOM 1965 N N . TRP A 1 253 ? -16.227 10.783 25.500 1.00 97.62 253 TRP A N 1
ATOM 1966 C CA . TRP A 1 253 ? -14.968 10.060 25.717 1.00 97.62 253 TRP A CA 1
ATOM 1967 C C . TRP A 1 253 ? -14.295 10.457 27.031 1.00 97.62 253 TRP A C 1
ATOM 1969 O O . TRP A 1 253 ? -13.867 9.595 27.792 1.00 97.62 253 TRP A O 1
ATOM 1979 N N . ASN A 1 254 ? -14.234 11.759 27.326 1.00 96.69 254 ASN A N 1
ATOM 1980 C CA . ASN A 1 254 ? -13.529 12.319 28.486 1.00 96.69 254 ASN A CA 1
ATOM 1981 C C . ASN A 1 254 ? -12.063 11.848 28.608 1.00 96.69 254 ASN A C 1
ATOM 1983 O O . ASN A 1 254 ? -11.550 11.638 29.707 1.00 96.69 254 ASN A O 1
ATOM 1987 N N . GLU A 1 255 ? -11.373 11.703 27.477 1.00 96.88 255 GLU A N 1
ATOM 1988 C CA . GLU A 1 255 ? -9.990 11.216 27.418 1.00 96.88 255 GLU A CA 1
ATOM 1989 C C . GLU A 1 255 ? -9.006 12.360 27.190 1.00 96.88 255 GLU A C 1
ATOM 1991 O O . GLU A 1 255 ? -9.286 13.284 26.427 1.00 96.88 255 GLU A O 1
ATOM 1996 N N . THR A 1 256 ? -7.851 12.309 27.857 1.00 97.12 256 THR A N 1
ATOM 1997 C CA . THR A 1 256 ? -6.857 13.392 27.844 1.00 97.12 256 THR A CA 1
ATOM 1998 C C . THR A 1 256 ? -5.543 12.943 27.227 1.00 97.12 256 THR A C 1
ATOM 2000 O O . THR A 1 256 ? -4.991 11.918 27.619 1.00 97.12 256 THR A O 1
ATOM 2003 N N . PHE A 1 257 ? -5.017 13.754 26.310 1.00 95.75 257 PHE A N 1
ATOM 2004 C CA . PHE A 1 257 ? -3.795 13.476 25.567 1.00 95.75 257 PHE A CA 1
ATOM 2005 C C . PHE A 1 257 ? -2.826 14.665 25.630 1.00 95.75 257 PHE A C 1
ATOM 2007 O O . PHE A 1 257 ? -3.239 15.800 25.372 1.00 95.75 257 PHE A O 1
ATOM 2014 N N . PRO A 1 258 ? -1.539 14.437 25.938 1.00 95.00 258 PRO A N 1
ATOM 2015 C CA . PRO A 1 258 ? -0.504 15.451 25.798 1.00 95.00 258 PRO A CA 1
ATOM 2016 C C . PRO A 1 258 ? 0.026 15.488 24.357 1.00 95.00 258 PRO A C 1
ATOM 2018 O O . PRO A 1 258 ? 0.422 14.461 23.811 1.00 95.00 258 PRO A O 1
ATOM 2021 N N . LEU A 1 259 ? 0.076 16.674 23.752 1.00 94.44 259 LEU A N 1
ATOM 2022 C CA . LEU A 1 259 ? 0.642 16.910 22.422 1.00 94.44 259 LEU A CA 1
ATOM 2023 C C . LEU A 1 259 ? 1.793 17.916 22.511 1.00 94.44 259 LEU A C 1
ATOM 2025 O O . LEU A 1 259 ? 1.675 18.933 23.192 1.00 94.44 259 LEU A O 1
ATOM 2029 N N . ILE A 1 260 ? 2.896 17.650 21.814 1.00 94.44 260 ILE A N 1
ATOM 2030 C CA . ILE A 1 260 ? 4.033 18.576 21.734 1.00 94.44 260 ILE A CA 1
ATOM 2031 C C . ILE A 1 260 ? 3.757 19.638 20.668 1.00 94.44 260 ILE A C 1
ATOM 2033 O O . ILE A 1 260 ? 3.322 19.318 19.562 1.00 94.44 260 ILE A O 1
ATOM 2037 N N . ILE A 1 261 ? 4.013 20.897 21.018 1.00 94.81 261 ILE A N 1
ATOM 2038 C CA . ILE A 1 261 ? 3.944 22.056 20.130 1.00 94.81 261 ILE A CA 1
ATOM 2039 C C . ILE A 1 261 ? 5.369 22.569 19.921 1.00 94.81 261 ILE A C 1
ATOM 2041 O O . ILE A 1 261 ? 6.069 22.877 20.882 1.00 94.81 261 ILE A O 1
ATOM 2045 N N . GLU A 1 262 ? 5.799 22.678 18.672 1.00 92.00 262 GLU A N 1
ATOM 2046 C CA . GLU A 1 262 ? 7.128 23.150 18.266 1.00 92.00 262 GLU A CA 1
ATOM 2047 C C . GLU A 1 262 ? 7.107 24.608 17.783 1.00 92.00 262 GLU A C 1
ATOM 2049 O O . GLU A 1 262 ? 8.129 25.289 17.815 1.00 92.00 262 GLU A O 1
ATOM 2054 N N . ASP A 1 263 ? 5.947 25.099 17.345 1.00 90.69 263 ASP A N 1
ATOM 2055 C CA . ASP A 1 263 ? 5.719 26.501 17.001 1.00 90.69 263 ASP A CA 1
ATOM 2056 C C . ASP A 1 263 ? 4.286 26.921 17.334 1.00 90.69 263 ASP A C 1
ATOM 2058 O O . ASP A 1 263 ? 3.347 26.643 16.580 1.00 90.69 263 ASP A O 1
ATOM 2062 N N . LYS A 1 264 ? 4.117 27.617 18.465 1.00 89.56 264 LYS A N 1
ATOM 2063 C CA . LYS A 1 264 ? 2.804 28.094 18.923 1.00 89.56 264 LYS A CA 1
ATOM 2064 C C . LYS A 1 264 ? 2.121 28.982 17.884 1.00 89.56 264 LYS A C 1
ATOM 2066 O O . LYS A 1 264 ? 0.898 28.937 17.764 1.00 89.56 264 LYS A O 1
ATOM 2071 N N . GLU A 1 265 ? 2.887 29.787 17.153 1.00 88.56 265 GLU A N 1
ATOM 2072 C CA . GLU A 1 265 ? 2.339 30.837 16.293 1.00 88.56 265 GLU A CA 1
ATOM 2073 C C . GLU A 1 265 ? 1.679 30.284 15.028 1.00 88.56 265 GLU A C 1
ATOM 2075 O O . GLU A 1 265 ? 0.702 30.857 14.534 1.00 88.56 265 GLU A O 1
ATOM 2080 N N . THR A 1 266 ? 2.186 29.161 14.513 1.00 85.88 266 THR A N 1
ATOM 2081 C CA . THR A 1 266 ? 1.766 28.633 13.208 1.00 85.88 266 THR A CA 1
ATOM 2082 C C . THR A 1 266 ? 1.130 27.249 13.261 1.00 85.88 266 THR A C 1
ATOM 2084 O O . THR A 1 266 ? 0.367 26.902 12.355 1.00 85.88 266 THR A O 1
ATOM 2087 N N . GLN A 1 267 ? 1.381 26.453 14.305 1.00 89.12 267 GLN A N 1
ATOM 2088 C CA . GLN A 1 267 ? 0.848 25.096 14.369 1.00 89.12 267 GLN A CA 1
ATOM 2089 C C . GLN A 1 267 ? -0.627 25.048 14.762 1.00 89.12 267 GLN A C 1
ATOM 2091 O O . GLN A 1 267 ? -1.214 25.948 15.370 1.00 89.12 267 GLN A O 1
ATOM 2096 N N . SER A 1 268 ? -1.254 23.943 14.377 1.00 91.81 268 SER A N 1
ATOM 2097 C CA . SER A 1 268 ? -2.630 23.626 14.721 1.00 91.81 268 SER A CA 1
ATOM 2098 C C . SER A 1 268 ? -2.759 22.147 15.041 1.00 91.81 268 SER A C 1
ATOM 2100 O O . SER A 1 268 ? -2.046 21.323 14.473 1.00 91.81 268 SER A O 1
ATOM 2102 N N . VAL A 1 269 ? -3.711 21.812 15.903 1.00 94.94 269 VAL A N 1
ATOM 2103 C CA . VAL A 1 269 ? -4.107 20.425 16.152 1.00 94.94 269 VAL A CA 1
ATOM 2104 C C . VAL A 1 269 ? -5.206 20.043 15.175 1.00 94.94 269 VAL A C 1
ATOM 2106 O O . VAL A 1 269 ? -6.189 20.775 15.022 1.00 94.94 269 VAL A O 1
ATOM 2109 N N . ILE A 1 270 ? -5.047 18.895 14.528 1.00 94.75 270 ILE A N 1
ATOM 2110 C CA . ILE A 1 270 ? -6.056 18.286 13.668 1.00 94.75 270 ILE A CA 1
ATOM 2111 C C . ILE A 1 270 ? -6.828 17.246 14.471 1.00 94.75 270 ILE A C 1
ATOM 2113 O O . ILE A 1 270 ? -6.234 16.448 15.192 1.00 94.75 270 ILE A O 1
ATOM 2117 N N . PHE A 1 271 ? -8.148 17.251 14.310 1.00 96.69 271 PHE A N 1
ATOM 2118 C CA . PHE A 1 271 ? -9.070 16.284 14.893 1.00 96.69 271 PHE A CA 1
ATOM 2119 C C . PHE A 1 271 ? -9.839 15.606 13.771 1.00 96.69 271 PHE A C 1
ATOM 2121 O O . PHE A 1 271 ? -10.549 16.271 13.019 1.00 96.69 271 PHE A O 1
ATOM 2128 N N . GLU A 1 272 ? -9.721 14.293 13.658 1.00 95.25 272 GLU A N 1
ATOM 2129 C CA . GLU A 1 272 ? -10.448 13.484 12.690 1.00 95.25 272 GLU A CA 1
ATOM 2130 C C . GLU A 1 272 ? -11.382 12.533 13.434 1.00 95.25 272 GLU A C 1
ATOM 2132 O O . GLU A 1 272 ? -10.933 11.702 14.219 1.00 95.25 272 GLU A O 1
ATOM 2137 N N . VAL A 1 273 ? -12.683 12.658 13.187 1.00 95.12 273 VAL A N 1
ATOM 2138 C CA . VAL A 1 273 ? -13.694 11.770 13.763 1.00 95.12 273 VAL A CA 1
ATOM 2139 C C . VAL A 1 273 ? -14.011 10.688 12.744 1.00 95.12 273 VAL A C 1
ATOM 2141 O O . VAL A 1 273 ? -14.333 10.997 11.590 1.00 95.12 273 VAL A O 1
ATOM 2144 N N . TYR A 1 274 ? -13.926 9.437 13.170 1.00 93.62 274 TYR A N 1
ATOM 2145 C CA . TYR A 1 274 ? -14.182 8.256 12.353 1.00 93.62 274 TYR A CA 1
ATOM 2146 C C . TYR A 1 274 ? -15.276 7.405 12.975 1.00 93.62 274 TYR A C 1
ATOM 2148 O O . TYR A 1 274 ? -15.512 7.490 14.173 1.00 93.62 274 TYR A O 1
ATOM 2156 N N . ASP A 1 275 ? -15.914 6.622 12.121 1.00 89.19 275 ASP A N 1
ATOM 2157 C CA . ASP A 1 275 ? -16.816 5.525 12.434 1.00 89.19 275 ASP A CA 1
ATOM 2158 C C . ASP A 1 275 ? -16.025 4.223 12.306 1.00 89.19 275 ASP A C 1
ATOM 2160 O O . ASP A 1 275 ? -15.487 3.972 11.220 1.00 89.19 275 ASP A O 1
ATOM 2164 N N . GLU A 1 276 ? -15.876 3.465 13.394 1.00 86.19 276 GLU A N 1
ATOM 2165 C CA . GLU A 1 276 ? -15.187 2.174 13.350 1.00 86.19 276 GLU A CA 1
ATOM 2166 C C . GLU A 1 276 ? -16.063 1.144 12.631 1.00 86.19 276 GLU A C 1
ATOM 2168 O O . GLU A 1 276 ? -17.179 0.861 13.053 1.00 86.19 276 GLU A O 1
ATOM 2173 N N . ASP A 1 277 ? -15.555 0.563 11.544 1.00 73.50 277 ASP A N 1
ATOM 2174 C CA . ASP A 1 277 ? -16.255 -0.499 10.820 1.00 73.50 277 ASP A CA 1
ATOM 2175 C C . ASP A 1 277 ? -15.458 -1.798 10.976 1.00 73.50 277 ASP A C 1
ATOM 2177 O O . ASP A 1 277 ? -14.321 -1.923 10.525 1.00 73.50 277 ASP A O 1
ATOM 2181 N N . LYS A 1 278 ? -16.047 -2.800 11.637 1.00 59.25 278 LYS A N 1
ATOM 2182 C CA . LYS A 1 278 ? -15.352 -4.063 11.950 1.00 59.25 278 LYS A CA 1
ATOM 2183 C C . LYS A 1 278 ? -15.028 -4.896 10.704 1.00 59.25 278 LYS A C 1
ATOM 2185 O O . LYS A 1 278 ? -14.222 -5.822 10.790 1.00 59.25 278 LYS A O 1
ATOM 2190 N N . LEU A 1 279 ? -15.665 -4.606 9.566 1.00 45.03 279 LEU A N 1
ATOM 2191 C CA . LEU A 1 279 ? -15.552 -5.386 8.330 1.00 45.03 279 LEU A CA 1
ATOM 2192 C C . LEU A 1 279 ? -15.035 -4.566 7.137 1.00 45.03 279 LEU A C 1
ATOM 2194 O O . LEU A 1 279 ? -14.540 -5.161 6.174 1.00 45.03 279 LEU A O 1
ATOM 2198 N N . GLN A 1 280 ? -15.136 -3.234 7.181 1.00 52.56 280 GLN A N 1
ATOM 2199 C CA . GLN A 1 280 ? -14.674 -2.313 6.134 1.00 52.56 280 GLN A CA 1
ATOM 2200 C C . GLN A 1 280 ? -13.619 -1.333 6.663 1.00 52.56 280 GLN A C 1
ATOM 2202 O O . GLN A 1 280 ? -13.181 -1.409 7.803 1.00 52.56 280 GLN A O 1
ATOM 2207 N N . GLN A 1 281 ? -13.156 -0.417 5.812 1.00 63.69 281 GLN A N 1
ATOM 2208 C CA . GLN A 1 281 ? -12.319 0.687 6.269 1.00 63.69 281 GLN A CA 1
ATOM 2209 C C . GLN A 1 281 ? -13.169 1.717 7.025 1.00 63.69 281 GLN A C 1
ATOM 2211 O O . GLN A 1 281 ? -14.195 2.163 6.506 1.00 63.69 281 GLN A O 1
ATOM 2216 N N . ASP A 1 282 ? -12.672 2.156 8.184 1.00 79.69 282 ASP A N 1
ATOM 2217 C CA . ASP A 1 282 ? -13.296 3.196 9.005 1.00 79.69 282 ASP A CA 1
ATOM 2218 C C . ASP A 1 282 ? -13.695 4.427 8.181 1.00 79.69 282 ASP A C 1
ATOM 2220 O O . ASP A 1 282 ? -12.913 4.987 7.393 1.00 79.69 282 ASP A O 1
ATOM 2224 N N . LYS A 1 283 ? -14.936 4.879 8.369 1.00 84.12 283 LYS A N 1
ATOM 2225 C CA . LYS A 1 283 ? -15.522 5.957 7.564 1.00 84.12 283 LYS A CA 1
ATOM 2226 C C . LYS A 1 283 ? -15.312 7.288 8.275 1.00 84.12 283 LYS A C 1
ATOM 2228 O O . LYS A 1 283 ? -15.791 7.502 9.383 1.00 84.12 283 LYS A O 1
ATOM 2233 N N . LYS A 1 284 ? -14.646 8.246 7.621 1.00 89.19 284 LYS A N 1
ATOM 2234 C CA . LYS A 1 284 ? -14.477 9.598 8.184 1.00 89.19 284 LYS A CA 1
ATOM 2235 C C . LYS A 1 284 ? -15.836 10.299 8.328 1.00 89.19 284 LYS A C 1
ATOM 2237 O O . LYS A 1 284 ? -16.514 10.593 7.333 1.00 89.19 284 LYS A O 1
ATOM 2242 N N . LEU A 1 285 ? -16.197 10.623 9.567 1.00 90.19 285 LEU A N 1
ATOM 2243 C CA . LEU A 1 285 ? -17.404 11.364 9.924 1.00 90.19 285 LEU A CA 1
ATOM 2244 C C . LEU A 1 285 ? -17.197 12.868 9.744 1.00 90.19 285 LEU A C 1
ATOM 2246 O O . LEU A 1 285 ? -18.051 13.528 9.147 1.00 90.19 285 LEU A O 1
ATOM 2250 N N . GLY A 1 286 ? -16.033 13.390 10.140 1.00 92.00 286 GLY A N 1
ATOM 2251 C CA . GLY A 1 286 ? -15.667 14.789 9.932 1.00 92.00 286 GLY A CA 1
ATOM 2252 C C . GLY A 1 286 ? -14.258 15.136 10.409 1.00 92.00 286 GLY A C 1
ATOM 2253 O O . GLY A 1 286 ? -13.569 14.311 11.004 1.00 92.00 286 GLY A O 1
ATOM 2254 N N . VAL A 1 287 ? -13.821 16.361 10.119 1.00 93.50 287 VAL A N 1
ATOM 2255 C CA . VAL A 1 287 ? -12.502 16.883 10.508 1.00 93.50 287 VAL A CA 1
ATOM 2256 C C . VAL A 1 287 ? -12.604 18.307 11.054 1.00 93.50 287 VAL A C 1
ATOM 2258 O O . VAL A 1 287 ? -13.400 19.101 10.557 1.00 93.50 287 VAL A O 1
ATOM 2261 N N . ALA A 1 288 ? -11.794 18.646 12.053 1.00 93.94 288 ALA A N 1
ATOM 2262 C CA . ALA A 1 288 ? -11.657 19.997 12.589 1.00 93.94 288 ALA A CA 1
ATOM 2263 C C . ALA A 1 288 ? -10.182 20.363 12.823 1.00 93.94 288 ALA A C 1
ATOM 2265 O O . ALA A 1 288 ? -9.320 19.491 12.926 1.00 93.94 288 ALA A O 1
ATOM 2266 N N . LYS A 1 289 ? -9.902 21.668 12.900 1.00 92.75 289 LYS A N 1
ATOM 2267 C CA . LYS A 1 289 ? -8.569 22.243 13.134 1.00 92.75 289 LYS A CA 1
ATOM 2268 C C . LYS A 1 289 ? -8.663 23.270 14.266 1.00 92.75 289 LYS A C 1
ATOM 2270 O O . LYS A 1 289 ? -9.566 24.103 14.246 1.00 92.75 289 LYS A O 1
ATOM 2275 N N . LEU A 1 290 ? -7.739 23.216 15.225 1.00 94.69 290 LEU A N 1
ATOM 2276 C CA . LEU A 1 290 ? -7.582 24.205 16.299 1.00 94.69 290 LEU A CA 1
ATOM 2277 C C . LEU A 1 290 ? -6.215 24.874 16.175 1.00 94.69 290 LEU A C 1
ATOM 2279 O O . LEU A 1 290 ? -5.201 24.195 16.319 1.00 94.69 290 LEU A O 1
ATOM 2283 N N . ALA A 1 291 ? -6.182 26.183 15.934 1.00 93.50 291 ALA A N 1
ATOM 2284 C CA . ALA A 1 291 ? -4.938 26.947 15.955 1.00 93.50 291 ALA A CA 1
ATOM 2285 C C . ALA A 1 291 ? -4.420 27.084 17.394 1.00 93.50 291 ALA A C 1
ATOM 2287 O O . ALA A 1 291 ? -5.188 27.378 18.307 1.00 93.50 291 ALA A O 1
ATOM 2288 N N . VAL A 1 292 ? -3.122 26.856 17.610 1.00 93.88 292 VAL A N 1
ATOM 2289 C CA . VAL A 1 292 ? -2.529 26.941 18.958 1.00 93.88 292 VAL A CA 1
ATOM 2290 C C . VAL A 1 292 ? -2.257 28.396 19.351 1.00 93.88 292 VAL A C 1
ATOM 2292 O O . VAL A 1 292 ? -2.301 28.747 20.530 1.00 93.88 292 VAL A O 1
ATOM 2295 N N . ASN A 1 293 ? -2.042 29.274 18.370 1.00 92.50 293 ASN A N 1
ATOM 2296 C CA . ASN A 1 293 ? -1.760 30.688 18.603 1.00 92.50 293 ASN A CA 1
ATOM 2297 C C . ASN A 1 293 ? -2.875 31.416 19.370 1.00 92.50 293 ASN A C 1
ATOM 2299 O O . ASN A 1 293 ? -2.571 32.313 20.154 1.00 92.50 293 ASN A O 1
ATOM 2303 N N . SER A 1 294 ? -4.127 30.974 19.227 1.00 89.69 294 SER A N 1
ATOM 2304 C CA . SER A 1 294 ? -5.289 31.531 19.919 1.00 89.69 294 SER A CA 1
ATOM 2305 C C . SER A 1 294 ? -5.409 31.111 21.383 1.00 89.69 294 SER A C 1
ATOM 2307 O O . SER A 1 294 ? -6.325 31.567 22.059 1.00 89.69 294 SER A O 1
ATOM 2309 N N . LEU A 1 295 ? -4.547 30.213 21.868 1.00 93.81 295 LEU A N 1
ATOM 2310 C CA . LEU A 1 295 ? -4.590 29.730 23.245 1.00 93.81 295 LEU A CA 1
ATOM 2311 C C . LEU A 1 295 ? -3.713 30.590 24.156 1.00 93.81 295 LEU A C 1
ATOM 2313 O O . LEU A 1 295 ? -2.561 30.909 23.830 1.00 93.81 295 LEU A O 1
ATOM 2317 N N . GLU A 1 296 ? -4.266 30.924 25.318 1.00 93.50 296 GLU A N 1
ATOM 2318 C CA . GLU A 1 296 ? -3.543 31.579 26.401 1.00 93.50 296 GLU A CA 1
ATOM 2319 C C . GLU A 1 296 ? -2.739 30.539 27.206 1.00 93.50 296 GLU A C 1
ATOM 2321 O O . GLU A 1 296 ? -3.270 29.475 27.540 1.00 93.50 296 GLU A O 1
ATOM 2326 N N . PRO A 1 297 ? -1.455 30.806 27.511 1.00 94.81 297 PRO A N 1
ATOM 2327 C CA . PRO A 1 297 ? -0.649 29.936 28.365 1.00 94.81 297 PRO A CA 1
ATOM 2328 C C . PRO A 1 297 ? -1.263 29.720 29.752 1.00 94.81 297 PRO A C 1
ATOM 2330 O O . PRO A 1 297 ? -1.777 30.657 30.355 1.00 94.81 297 PRO A O 1
ATOM 2333 N N . GLU A 1 298 ? -1.170 28.492 30.264 1.00 94.62 298 GLU A N 1
ATOM 2334 C CA . GLU A 1 298 ? -1.642 28.042 31.587 1.00 94.62 298 GLU A CA 1
ATOM 2335 C C . GLU A 1 298 ? -3.144 28.210 31.871 1.00 94.62 298 GLU A C 1
ATOM 2337 O O . GLU A 1 298 ? -3.616 27.833 32.944 1.00 94.62 298 GLU A O 1
ATOM 2342 N N . ALA A 1 299 ? -3.922 28.735 30.924 1.00 94.19 299 ALA A N 1
ATOM 2343 C CA . ALA A 1 299 ? -5.347 28.977 31.089 1.00 94.19 299 ALA A CA 1
ATOM 2344 C C . ALA A 1 299 ? -6.173 27.847 30.447 1.00 94.19 299 ALA A C 1
ATOM 2346 O O . ALA A 1 299 ? -6.141 27.668 29.223 1.00 94.19 299 ALA A O 1
ATOM 2347 N N . PRO A 1 300 ? -6.959 27.082 31.232 1.00 95.44 300 PRO A N 1
ATOM 2348 C CA . PRO A 1 300 ? -7.894 26.117 30.675 1.00 95.44 300 PRO A CA 1
ATOM 2349 C C . PRO A 1 300 ? -8.950 26.798 29.813 1.00 95.44 300 PRO A C 1
ATOM 2351 O O . PRO A 1 300 ? -9.644 27.708 30.258 1.00 95.44 300 PRO A O 1
ATOM 2354 N N . SER A 1 301 ? -9.095 26.314 28.584 1.00 95.12 301 SER A N 1
ATOM 2355 C CA . SER A 1 301 ? -10.071 26.810 27.618 1.00 95.12 301 SER A CA 1
ATOM 2356 C C . SER A 1 301 ? -11.025 25.693 27.210 1.00 95.12 301 SER A C 1
ATOM 2358 O O . SER A 1 301 ? -10.592 24.597 26.849 1.00 95.12 301 SER A O 1
ATOM 2360 N N . GLU A 1 302 ? -12.329 25.970 27.234 1.00 97.00 302 GLU A N 1
ATOM 2361 C CA . GLU A 1 302 ? -13.339 25.086 26.648 1.00 97.00 302 GLU A CA 1
ATOM 2362 C C . GLU A 1 302 ? -13.570 25.489 25.190 1.00 97.00 302 GLU A C 1
ATOM 2364 O O . GLU A 1 302 ? -13.981 26.611 24.895 1.00 97.00 302 GLU A O 1
ATOM 2369 N N . ILE A 1 303 ? -13.285 24.576 24.263 1.00 96.44 303 ILE A N 1
ATOM 2370 C CA . ILE A 1 303 ? -13.320 24.838 22.825 1.00 96.44 303 ILE A CA 1
ATOM 2371 C C . ILE A 1 303 ? -14.405 23.982 22.180 1.00 96.44 303 ILE A C 1
ATOM 2373 O O . ILE A 1 303 ? -14.531 22.788 22.449 1.00 96.44 303 ILE A O 1
ATOM 2377 N N . THR A 1 304 ? -15.180 24.597 21.291 1.00 96.56 304 THR A N 1
ATOM 2378 C CA . THR A 1 304 ? -16.205 23.918 20.495 1.00 96.56 304 THR A CA 1
ATOM 2379 C C . THR A 1 304 ? -15.875 24.074 19.015 1.00 96.56 304 THR A C 1
ATOM 2381 O O . THR A 1 304 ? -15.811 25.193 18.507 1.00 96.56 304 THR A O 1
ATOM 2384 N N . LEU A 1 305 ? -15.666 22.957 18.318 1.00 95.00 305 LEU A N 1
ATOM 2385 C CA . LEU A 1 305 ? -15.281 22.928 16.908 1.00 95.00 305 LEU A CA 1
ATOM 2386 C C . LEU A 1 305 ? -16.384 22.298 16.060 1.00 95.00 305 LEU A C 1
ATOM 2388 O O . LEU A 1 305 ? -16.862 21.206 16.357 1.00 95.00 305 LEU A O 1
ATOM 2392 N N . LYS A 1 306 ? -16.758 22.961 14.964 1.00 93.94 306 LYS A N 1
ATOM 2393 C CA . LYS A 1 306 ? -17.637 22.365 13.950 1.00 93.94 306 LYS A CA 1
ATOM 2394 C C . LYS A 1 306 ? -16.842 21.393 13.089 1.00 93.94 306 LYS A C 1
ATOM 2396 O O . LYS A 1 306 ? -15.758 21.737 12.617 1.00 93.94 306 LYS A O 1
ATOM 2401 N N . LEU A 1 307 ? -17.396 20.208 12.854 1.00 93.31 307 LEU A N 1
ATOM 2402 C CA . LEU A 1 307 ? -16.788 19.225 11.970 1.00 93.31 307 LEU A CA 1
ATOM 2403 C C . LEU A 1 307 ? -17.063 19.585 10.506 1.00 93.31 307 LEU A C 1
ATOM 2405 O O . LEU A 1 307 ? -18.177 19.934 10.117 1.00 93.31 307 LEU A O 1
ATOM 2409 N N . LEU A 1 308 ? -16.027 19.487 9.680 1.00 90.00 308 LEU A N 1
ATOM 2410 C CA . LEU A 1 308 ? -16.059 19.758 8.247 1.00 90.00 308 LEU A CA 1
ATOM 2411 C C . LEU A 1 308 ? -15.921 18.456 7.452 1.00 90.00 308 LEU A C 1
ATOM 2413 O O . LEU A 1 308 ? -15.442 17.441 7.958 1.00 90.00 308 LEU A O 1
ATOM 2417 N N . GLN A 1 309 ? -16.316 18.477 6.175 1.00 83.56 309 GLN A N 1
ATOM 2418 C CA . GLN A 1 309 ? -16.059 17.358 5.258 1.00 83.56 309 GLN A CA 1
ATOM 2419 C C . GLN A 1 309 ? -14.565 17.224 4.928 1.00 83.56 309 GLN A C 1
ATOM 2421 O O . GLN A 1 309 ? -14.055 16.115 4.786 1.00 83.56 309 GLN A O 1
ATOM 2426 N N . SER A 1 310 ? -13.888 18.356 4.757 1.00 81.50 310 SER A N 1
ATOM 2427 C CA . SER A 1 310 ? -12.465 18.454 4.459 1.00 81.50 310 SER A CA 1
ATOM 2428 C C . SER A 1 310 ? -11.943 19.784 4.992 1.00 81.50 310 SER A C 1
ATOM 2430 O O . SER A 1 310 ? -12.700 20.752 5.065 1.00 81.50 310 SER A O 1
ATOM 2432 N N . LEU A 1 311 ? -10.656 19.829 5.336 1.00 76.94 311 LEU A N 1
ATOM 2433 C CA . LEU A 1 311 ? -9.953 21.082 5.621 1.00 76.94 311 LEU A CA 1
ATOM 2434 C C . LEU A 1 311 ? -9.617 21.856 4.334 1.00 76.94 311 LEU A C 1
ATOM 2436 O O . LEU A 1 311 ? -9.364 23.054 4.394 1.00 76.94 311 LEU A O 1
ATOM 2440 N N . ASP A 1 312 ? -9.649 21.192 3.173 1.00 67.69 312 ASP A N 1
ATOM 2441 C CA . ASP A 1 312 ? -9.492 21.837 1.870 1.00 67.69 312 ASP A CA 1
ATOM 2442 C C . ASP A 1 312 ? -10.845 22.382 1.398 1.00 67.69 312 ASP A C 1
ATOM 2444 O O . ASP A 1 312 ? -11.733 21.633 0.973 1.00 67.69 312 ASP A O 1
ATOM 2448 N N . SER A 1 313 ? -10.996 23.706 1.467 1.00 57.84 313 SER A N 1
ATOM 2449 C CA . SER A 1 313 ? -12.223 24.413 1.097 1.00 57.84 313 SER A CA 1
ATOM 2450 C C . SER A 1 313 ? -12.624 24.215 -0.369 1.00 57.84 313 SER A C 1
ATOM 2452 O O . SER A 1 313 ? -13.811 24.292 -0.683 1.00 57.84 313 SER A O 1
ATOM 2454 N N . LEU A 1 314 ? -11.680 23.878 -1.259 1.00 51.81 314 LEU A N 1
ATOM 2455 C CA . LEU A 1 314 ? -11.947 23.597 -2.676 1.00 51.81 314 LEU A CA 1
ATOM 2456 C C . LEU A 1 314 ? -12.522 22.189 -2.911 1.00 51.81 314 LEU A C 1
ATOM 2458 O O . LEU A 1 314 ? -13.079 21.926 -3.977 1.00 51.81 314 LEU A O 1
ATOM 2462 N N . LYS A 1 315 ? -12.401 21.276 -1.936 1.00 50.91 315 LYS A N 1
ATOM 2463 C CA . LYS A 1 315 ? -12.903 19.889 -2.011 1.00 50.91 315 LYS A CA 1
ATOM 2464 C C . LYS A 1 315 ? -14.273 19.697 -1.352 1.00 50.91 315 LYS A C 1
ATOM 2466 O O . LYS A 1 315 ? -14.810 18.586 -1.369 1.00 50.91 315 LYS A O 1
ATOM 2471 N N . ILE A 1 316 ? -14.855 20.752 -0.784 1.00 56.31 316 ILE A N 1
ATOM 2472 C CA . ILE A 1 316 ? -16.169 20.704 -0.137 1.00 56.31 316 ILE A CA 1
ATOM 2473 C C . ILE A 1 316 ? -17.253 20.673 -1.223 1.00 56.31 316 ILE A C 1
ATOM 2475 O O . ILE A 1 316 ? -17.547 21.679 -1.860 1.00 56.31 316 ILE A O 1
ATOM 2479 N N . LYS A 1 317 ? -17.848 19.495 -1.445 1.00 48.84 317 LYS A N 1
ATOM 2480 C CA . LYS A 1 317 ? -18.975 19.306 -2.382 1.00 48.84 317 LYS A CA 1
ATOM 2481 C C . LYS A 1 317 ? -20.342 19.482 -1.711 1.00 48.84 317 LYS A C 1
ATOM 2483 O O . LYS A 1 317 ? -21.348 19.580 -2.404 1.00 48.84 317 LYS A O 1
ATOM 2488 N N . ASP A 1 318 ? -20.383 19.477 -0.379 1.00 56.38 318 ASP A N 1
ATOM 2489 C CA . ASP A 1 318 ? -21.605 19.487 0.426 1.00 56.38 318 ASP A CA 1
ATOM 2490 C C . ASP A 1 318 ? -21.399 20.354 1.680 1.00 56.38 318 ASP A C 1
ATOM 2492 O O . ASP A 1 318 ? -20.466 20.119 2.446 1.00 56.38 318 ASP A O 1
ATOM 2496 N N . SER A 1 319 ? -22.266 21.347 1.899 1.00 58.12 319 SER A N 1
ATOM 2497 C CA . SER A 1 319 ? -22.214 22.268 3.048 1.00 58.12 319 SER A CA 1
ATOM 2498 C C . SER A 1 319 ? -22.987 21.758 4.272 1.00 58.12 319 SER A C 1
ATOM 2500 O O . SER A 1 319 ? -23.291 22.535 5.177 1.00 58.12 319 SER A O 1
ATOM 2502 N N . LYS A 1 320 ? -23.394 20.483 4.276 1.00 67.44 320 LYS A N 1
ATOM 2503 C CA . LYS A 1 320 ? -24.178 19.884 5.364 1.00 67.44 320 LYS A CA 1
ATOM 2504 C C . LYS A 1 320 ? -23.369 19.718 6.647 1.00 67.44 320 LYS A C 1
ATOM 2506 O O . LYS A 1 320 ? -22.184 19.391 6.610 1.00 67.44 320 LYS A O 1
ATOM 2511 N N . ASP A 1 321 ? -24.078 19.860 7.763 1.00 78.88 321 ASP A N 1
ATOM 2512 C CA . ASP A 1 321 ? -23.576 19.645 9.119 1.00 78.88 321 ASP A CA 1
ATOM 2513 C C . ASP A 1 321 ? -23.022 18.216 9.305 1.00 78.88 321 ASP A C 1
ATOM 2515 O O . ASP A 1 321 ? -23.526 17.243 8.728 1.00 78.88 321 ASP A O 1
ATOM 2519 N N . ARG A 1 322 ? -21.940 18.104 10.078 1.00 88.06 322 ARG A N 1
ATOM 2520 C CA . ARG A 1 322 ? -21.203 16.864 10.374 1.00 88.06 322 ARG A CA 1
ATOM 2521 C C . ARG A 1 322 ? -21.091 16.604 11.879 1.00 88.06 322 ARG A C 1
ATOM 2523 O O . ARG A 1 322 ? -20.481 15.608 12.260 1.00 88.06 322 ARG A O 1
ATOM 2530 N N . GLY A 1 323 ? -21.683 17.468 12.702 1.00 92.94 323 GLY A N 1
ATOM 2531 C CA . GLY A 1 323 ? -21.606 17.419 14.153 1.00 92.94 323 GLY A CA 1
ATOM 2532 C C . GLY A 1 323 ? -20.577 18.388 14.728 1.00 92.94 323 GLY A C 1
ATOM 2533 O O . GLY A 1 323 ? -19.864 19.105 14.016 1.00 92.94 323 GLY A O 1
ATOM 2534 N N . ILE A 1 324 ? -20.521 18.415 16.053 1.00 96.06 324 ILE A N 1
ATOM 2535 C CA . ILE A 1 324 ? -19.714 19.353 16.831 1.00 96.06 324 ILE A CA 1
ATOM 2536 C C . ILE A 1 324 ? -18.839 18.565 17.802 1.00 96.06 324 ILE A C 1
ATOM 2538 O O . ILE A 1 324 ? -19.322 17.654 18.467 1.00 96.06 324 ILE A O 1
ATOM 2542 N N . LEU A 1 325 ? -17.562 18.930 17.899 1.00 97.44 325 LEU A N 1
ATOM 2543 C CA . LEU A 1 325 ? -16.602 18.367 18.843 1.00 97.44 325 LEU A CA 1
ATOM 2544 C C . LEU A 1 325 ? -16.355 19.351 19.993 1.00 97.44 325 LEU A C 1
ATOM 2546 O O . LEU A 1 325 ? -16.080 20.528 19.755 1.00 97.44 325 LEU A O 1
ATOM 2550 N N . HIS A 1 326 ? -16.432 18.866 21.231 1.00 97.94 326 HIS A N 1
ATOM 2551 C CA . HIS A 1 326 ? -16.212 19.645 22.448 1.00 97.94 326 HIS A CA 1
ATOM 2552 C C . HIS A 1 326 ? -14.919 19.203 23.135 1.00 97.94 326 HIS A C 1
ATOM 2554 O O . HIS A 1 326 ? -14.709 18.014 23.388 1.00 97.94 326 HIS A O 1
ATOM 2560 N N . LEU A 1 327 ? -14.066 20.172 23.452 1.00 98.00 327 LEU A N 1
ATOM 2561 C CA . LEU A 1 327 ? -12.715 19.961 23.955 1.00 98.00 327 LEU A CA 1
ATOM 2562 C C . LEU A 1 327 ? -12.460 20.822 25.194 1.00 98.00 327 LEU A C 1
ATOM 2564 O O . LEU A 1 327 ? -12.999 21.923 25.313 1.00 98.00 327 LEU A O 1
ATOM 2568 N N . LYS A 1 328 ? -11.567 20.358 26.069 1.00 98.00 328 LYS A N 1
ATOM 2569 C CA . LYS A 1 328 ? -10.877 21.211 27.046 1.00 98.00 328 LYS A CA 1
ATOM 2570 C C . LYS A 1 328 ? -9.396 21.188 26.738 1.00 98.00 328 LYS A C 1
ATOM 2572 O O . LYS A 1 328 ? -8.845 20.116 26.507 1.00 98.00 328 LYS A O 1
ATOM 2577 N N . VAL A 1 329 ? -8.764 22.352 26.702 1.00 97.75 329 VAL A N 1
ATOM 2578 C CA . VAL A 1 329 ? -7.348 22.461 26.352 1.00 97.75 329 VAL A CA 1
ATOM 2579 C C . VAL A 1 329 ? -6.601 23.353 27.330 1.00 97.75 329 VAL A C 1
ATOM 2581 O O . VAL A 1 329 ? -7.150 24.343 27.807 1.00 97.75 329 VAL A O 1
ATOM 2584 N N . VAL A 1 330 ? -5.347 23.004 27.614 1.00 97.56 330 VAL A N 1
ATOM 2585 C CA . VAL A 1 330 ? -4.410 23.827 28.392 1.00 97.56 330 VAL A CA 1
ATOM 2586 C C . VAL A 1 330 ? -3.063 23.801 27.683 1.00 97.56 330 VAL A C 1
ATOM 2588 O O . VAL A 1 330 ? -2.515 22.719 27.453 1.00 97.56 330 VAL A O 1
ATOM 2591 N N . TYR A 1 331 ? -2.536 24.971 27.328 1.00 97.50 331 TYR A N 1
ATOM 2592 C CA . TYR A 1 331 ? -1.204 25.100 26.741 1.00 97.50 331 TYR A CA 1
ATOM 2593 C C . TYR A 1 331 ? -0.178 25.464 27.814 1.00 97.50 331 TYR A C 1
ATOM 2595 O O . TYR A 1 331 ? -0.338 26.473 28.493 1.00 97.50 331 TYR A O 1
ATOM 2603 N N . HIS A 1 332 ? 0.880 24.670 27.923 1.00 97.06 332 HIS A N 1
ATOM 2604 C CA . HIS A 1 332 ? 1.999 24.884 28.831 1.00 97.06 332 HIS A CA 1
ATOM 2605 C C . HIS A 1 332 ? 3.272 25.189 28.025 1.00 97.06 332 HIS A C 1
ATOM 2607 O O . HIS A 1 332 ? 3.740 24.299 27.309 1.00 97.06 332 HIS A O 1
ATOM 2613 N N . PRO A 1 333 ? 3.830 26.411 28.076 1.00 96.94 333 PRO A N 1
ATOM 2614 C CA . PRO A 1 333 ? 5.117 26.719 27.458 1.00 96.94 333 PRO A CA 1
ATOM 2615 C C . PRO A 1 333 ? 6.256 26.004 28.189 1.00 96.94 333 PRO A C 1
ATOM 2617 O O . PRO A 1 333 ? 6.300 26.019 29.414 1.00 96.94 333 PRO A O 1
ATOM 2620 N N . PHE A 1 334 ? 7.202 25.435 27.448 1.00 96.25 334 PHE A N 1
ATOM 2621 C CA . PHE A 1 334 ? 8.339 24.737 28.041 1.00 96.25 334 PHE A CA 1
ATOM 2622 C C . PHE A 1 334 ? 9.435 25.678 28.537 1.00 96.25 334 PHE A C 1
ATOM 2624 O O . PHE A 1 334 ? 9.786 26.674 27.897 1.00 96.25 334 PHE A O 1
ATOM 2631 N N . THR A 1 335 ? 10.041 25.286 29.652 1.00 94.75 335 THR A N 1
ATOM 2632 C CA . THR A 1 335 ? 11.373 25.726 30.082 1.00 94.75 335 THR A CA 1
ATOM 2633 C C . THR A 1 335 ? 12.473 25.150 29.175 1.00 94.75 335 THR A C 1
A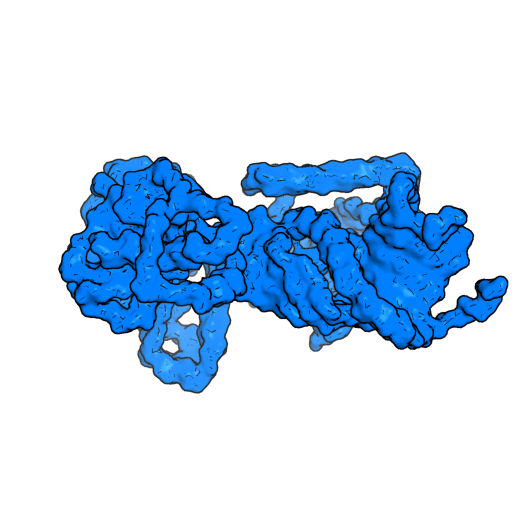TOM 2635 O O . THR A 1 335 ? 12.225 24.295 28.321 1.00 94.75 335 THR A O 1
ATOM 2638 N N . LYS A 1 336 ? 13.723 25.613 29.330 1.00 88.94 336 LYS A N 1
ATOM 2639 C CA . LYS A 1 336 ? 14.856 25.083 28.545 1.00 88.94 336 LYS A CA 1
ATOM 2640 C C . LYS A 1 336 ? 15.121 23.613 28.862 1.00 88.94 336 LYS A C 1
ATOM 2642 O O . LYS A 1 336 ? 15.450 22.844 27.963 1.00 88.94 336 LYS A O 1
ATOM 2647 N N . GLU A 1 337 ? 14.975 23.244 30.128 1.00 91.00 337 GLU A N 1
ATOM 2648 C CA . GLU A 1 337 ? 15.112 21.878 30.616 1.00 91.00 337 GLU A CA 1
ATOM 2649 C C . GLU A 1 337 ? 14.037 20.975 29.992 1.00 91.00 337 GLU A C 1
ATOM 2651 O O . GLU A 1 337 ? 14.367 19.972 29.363 1.00 91.00 337 GLU A O 1
ATOM 2656 N N . GLU A 1 338 ? 12.767 21.386 30.043 1.00 93.19 338 GLU A N 1
ATOM 2657 C CA . GLU A 1 338 ? 11.651 20.633 29.448 1.00 93.19 338 GLU A CA 1
ATOM 2658 C C . GLU A 1 338 ? 11.755 20.524 27.924 1.00 93.19 338 GLU A C 1
ATOM 2660 O O . GLU A 1 338 ? 11.401 19.497 27.348 1.00 93.19 338 GLU A O 1
ATOM 2665 N N . GLN A 1 339 ? 12.278 21.552 27.251 1.00 91.31 339 GLN A N 1
ATOM 2666 C CA . GLN A 1 339 ? 12.542 21.507 25.814 1.00 91.31 339 GLN A CA 1
ATOM 2667 C C . GLN A 1 339 ? 13.571 20.419 25.461 1.00 91.31 339 GLN A C 1
ATOM 2669 O O . GLN A 1 339 ? 13.395 19.711 24.465 1.00 91.31 339 GLN A O 1
ATOM 2674 N N . LEU A 1 340 ? 14.630 20.269 26.266 1.00 87.50 340 LEU A N 1
ATOM 2675 C CA . LEU A 1 340 ? 15.642 19.232 26.065 1.00 87.50 340 LEU A CA 1
ATOM 2676 C C . LEU A 1 340 ? 15.073 17.835 26.349 1.00 87.50 340 LEU A C 1
ATOM 2678 O O . LEU A 1 340 ? 15.252 16.926 25.537 1.00 87.50 340 LEU A O 1
ATOM 2682 N N . GLU A 1 341 ? 14.327 17.682 27.443 1.00 89.69 341 GLU A N 1
ATOM 2683 C CA . GLU A 1 341 ? 13.651 16.426 27.785 1.00 89.69 341 GLU A CA 1
ATOM 2684 C C . GLU A 1 341 ? 12.645 16.002 26.707 1.00 89.69 341 GLU A C 1
ATOM 2686 O O . GLU A 1 341 ? 12.608 14.833 26.311 1.00 89.69 341 GLU A O 1
ATOM 2691 N N . ALA A 1 342 ? 11.861 16.951 26.184 1.00 89.50 342 ALA A N 1
ATOM 2692 C CA . ALA A 1 342 ? 10.919 16.711 25.099 1.00 89.50 342 ALA A CA 1
ATOM 2693 C C . ALA A 1 342 ? 11.644 16.217 23.841 1.00 89.50 342 ALA A C 1
ATOM 2695 O O . ALA A 1 342 ? 11.241 15.204 23.265 1.00 89.50 342 ALA A O 1
ATOM 2696 N N . LEU A 1 343 ? 12.758 16.855 23.467 1.00 86.44 343 LEU A N 1
ATOM 2697 C CA . LEU A 1 343 ? 13.574 16.447 22.322 1.00 86.44 343 LEU A CA 1
ATOM 2698 C C . LEU A 1 343 ? 14.150 15.028 22.493 1.00 86.44 343 LEU A C 1
ATOM 2700 O O . LEU A 1 343 ? 14.166 14.237 21.550 1.00 86.44 343 LEU A O 1
ATOM 2704 N N . GLU A 1 344 ? 14.612 14.676 23.693 1.00 86.88 344 GLU A N 1
ATOM 2705 C CA . GLU A 1 344 ? 15.091 13.323 23.998 1.00 86.88 344 GLU A CA 1
ATOM 2706 C C . GLU A 1 344 ? 13.965 12.285 24.011 1.00 86.88 344 GLU A C 1
ATOM 2708 O O . GLU A 1 344 ? 14.166 11.138 23.603 1.00 86.88 344 GLU A O 1
ATOM 2713 N N . SER A 1 345 ? 12.778 12.656 24.493 1.00 86.75 345 SER A N 1
ATOM 2714 C CA . SER A 1 345 ? 11.604 11.782 24.487 1.00 86.75 345 SER A CA 1
ATOM 2715 C C . SER A 1 345 ? 11.137 11.475 23.063 1.00 86.75 345 SER A C 1
ATOM 2717 O O . SER A 1 345 ? 10.852 10.321 22.750 1.00 86.75 345 SER A O 1
ATOM 2719 N N . GLU A 1 346 ? 11.158 12.472 22.174 1.00 84.56 346 GLU A N 1
ATOM 2720 C CA . GLU A 1 346 ? 10.799 12.308 20.768 1.00 84.56 346 GLU A CA 1
ATOM 2721 C C . GLU A 1 346 ? 11.797 11.395 20.050 1.00 84.56 346 GLU A C 1
ATOM 2723 O O . GLU A 1 346 ? 11.392 10.443 19.381 1.00 84.56 346 GLU A O 1
ATOM 2728 N N . LYS A 1 347 ? 13.105 11.613 20.256 1.00 83.75 347 LYS A N 1
ATOM 2729 C CA . LYS A 1 347 ? 14.156 10.732 19.721 1.00 83.75 347 LYS A CA 1
ATOM 2730 C C . LYS A 1 347 ? 13.946 9.280 20.150 1.00 83.75 347 LYS A C 1
ATOM 2732 O O . LYS A 1 347 ? 13.980 8.390 19.304 1.00 83.75 347 LYS A O 1
ATOM 2737 N N . ARG A 1 348 ? 13.670 9.048 21.440 1.00 85.19 348 ARG A N 1
ATOM 2738 C CA . ARG A 1 348 ? 13.373 7.709 21.974 1.00 85.19 348 ARG A CA 1
ATOM 2739 C C . ARG A 1 348 ? 12.113 7.106 21.355 1.00 85.19 348 ARG A C 1
ATOM 2741 O O . ARG A 1 348 ? 12.130 5.934 21.001 1.00 85.19 348 ARG A O 1
ATOM 2748 N N . ALA A 1 349 ? 11.047 7.887 21.182 1.00 81.88 349 ALA A N 1
ATOM 2749 C CA . ALA A 1 349 ? 9.805 7.412 20.573 1.00 81.88 349 ALA A CA 1
ATOM 2750 C C . ALA A 1 349 ? 9.989 7.018 19.096 1.00 81.88 349 ALA A C 1
ATOM 2752 O O . ALA A 1 349 ? 9.461 5.994 18.661 1.00 81.88 349 ALA A O 1
ATOM 2753 N N . ILE A 1 350 ? 10.763 7.796 18.330 1.00 78.06 350 ILE A N 1
ATOM 2754 C CA . ILE A 1 350 ? 11.106 7.475 16.937 1.00 78.06 350 ILE A CA 1
ATOM 2755 C C . ILE A 1 350 ? 11.963 6.204 16.875 1.00 78.06 350 ILE A C 1
ATOM 2757 O O . ILE A 1 350 ? 11.700 5.329 16.051 1.00 78.06 350 ILE A O 1
ATOM 2761 N N . GLU A 1 351 ? 12.967 6.078 17.745 1.00 79.94 351 GLU A N 1
ATOM 2762 C CA . GLU A 1 351 ? 13.852 4.911 17.777 1.00 79.94 351 GLU A CA 1
ATOM 2763 C C . GLU A 1 351 ? 13.116 3.634 18.205 1.00 79.94 351 GLU A C 1
ATOM 2765 O O . GLU A 1 351 ? 13.276 2.591 17.577 1.00 79.94 351 GLU A O 1
ATOM 2770 N N . GLU A 1 352 ? 12.242 3.711 19.207 1.00 80.06 352 GLU A N 1
ATOM 2771 C CA . GLU A 1 352 ? 11.420 2.574 19.624 1.00 80.06 352 GLU A CA 1
ATOM 2772 C C . GLU A 1 352 ? 10.452 2.147 18.516 1.00 80.06 352 GLU A C 1
ATOM 2774 O O . GLU A 1 352 ? 10.322 0.963 18.208 1.00 80.06 352 GLU A O 1
ATOM 2779 N N . ARG A 1 353 ? 9.836 3.112 17.820 1.00 74.06 353 ARG A N 1
ATOM 2780 C CA . ARG A 1 353 ? 9.000 2.828 16.648 1.00 74.06 353 ARG A CA 1
ATOM 2781 C C . ARG A 1 353 ? 9.796 2.135 15.539 1.00 74.06 353 ARG A C 1
ATOM 2783 O O . ARG A 1 353 ? 9.245 1.253 14.884 1.00 74.06 353 ARG A O 1
ATOM 2790 N N . LYS A 1 354 ? 11.068 2.500 15.333 1.00 68.56 354 LYS A N 1
ATOM 2791 C CA . LYS A 1 354 ? 11.979 1.809 14.402 1.00 68.56 354 LYS A CA 1
ATOM 2792 C C . LYS A 1 354 ? 12.256 0.375 14.850 1.00 68.56 354 LYS A C 1
ATOM 2794 O O . LYS A 1 354 ? 12.071 -0.544 14.059 1.00 68.56 354 LYS A O 1
ATOM 2799 N N . ARG A 1 355 ? 12.583 0.164 16.128 1.00 74.25 355 ARG A N 1
ATOM 2800 C CA . ARG A 1 355 ? 12.848 -1.172 16.690 1.00 74.25 355 ARG A CA 1
ATOM 2801 C C . ARG A 1 355 ? 11.646 -2.107 16.575 1.00 74.25 355 ARG A C 1
ATOM 2803 O O . ARG A 1 355 ? 11.789 -3.215 16.065 1.00 74.25 355 ARG A O 1
ATOM 2810 N N . LEU A 1 356 ? 10.453 -1.651 16.964 1.00 67.81 356 LEU A N 1
ATOM 2811 C CA . LEU A 1 356 ? 9.211 -2.431 16.844 1.00 67.81 356 LEU A CA 1
ATOM 2812 C C . LEU A 1 356 ? 8.903 -2.802 15.384 1.00 67.81 356 LEU A C 1
ATOM 2814 O O . LEU A 1 356 ? 8.414 -3.892 15.094 1.00 67.81 356 LEU A O 1
ATOM 2818 N N . LYS A 1 357 ? 9.235 -1.910 14.445 1.00 64.56 357 LYS A N 1
ATOM 2819 C CA . LYS A 1 357 ? 9.083 -2.130 13.003 1.00 64.56 357 LYS A CA 1
ATOM 2820 C C . LYS A 1 357 ? 10.089 -3.122 12.411 1.00 64.56 357 LYS A C 1
ATOM 2822 O O . LYS A 1 357 ? 9.752 -3.787 11.428 1.00 64.56 357 LYS A O 1
ATOM 2827 N N . GLU A 1 358 ? 11.301 -3.193 12.955 1.00 62.31 358 GLU A N 1
ATOM 2828 C CA . GLU A 1 358 ? 12.371 -4.107 12.529 1.00 62.31 358 GLU A CA 1
ATOM 2829 C C . GLU A 1 358 ? 12.217 -5.509 13.133 1.00 62.31 358 GLU A C 1
ATOM 2831 O O . GLU A 1 358 ? 12.497 -6.500 12.462 1.00 62.31 358 GLU A O 1
ATOM 2836 N N . ALA A 1 359 ? 11.703 -5.608 14.363 1.00 54.56 359 ALA A N 1
ATOM 2837 C CA . ALA A 1 359 ? 11.510 -6.874 15.072 1.00 54.56 359 ALA A CA 1
ATOM 2838 C C . ALA A 1 359 ? 10.400 -7.769 14.482 1.00 54.56 359 ALA A C 1
ATOM 2840 O O . ALA A 1 359 ? 10.245 -8.914 14.901 1.00 54.56 359 ALA A O 1
ATOM 2841 N N . GLY A 1 360 ? 9.614 -7.273 13.517 1.00 48.56 360 GLY A N 1
ATOM 2842 C CA . GLY A 1 360 ? 8.536 -8.033 12.874 1.00 48.56 360 GLY A CA 1
ATOM 2843 C C . GLY A 1 360 ? 7.395 -8.439 13.817 1.00 48.56 360 GLY A C 1
ATOM 2844 O O . GLY A 1 360 ? 6.528 -9.221 13.420 1.00 48.56 360 GLY A O 1
ATOM 2845 N N . ASP A 1 361 ? 7.371 -7.914 15.042 1.00 34.00 361 ASP A N 1
ATOM 2846 C CA . ASP A 1 361 ? 6.466 -8.357 16.092 1.00 34.00 361 ASP A CA 1
ATOM 2847 C C . ASP A 1 361 ? 5.034 -7.873 15.829 1.00 34.00 361 ASP A C 1
ATOM 2849 O O . ASP A 1 361 ? 4.713 -6.687 15.895 1.00 34.00 361 ASP A O 1
ATOM 2853 N N . HIS A 1 362 ? 4.164 -8.822 15.489 1.00 41.94 362 HIS A N 1
ATOM 2854 C CA . HIS A 1 362 ? 2.723 -8.610 15.349 1.00 41.94 362 HIS A CA 1
ATOM 2855 C C . HIS A 1 362 ? 1.966 -8.956 16.644 1.00 41.94 362 HIS A C 1
ATOM 2857 O O . HIS A 1 362 ? 0.742 -9.113 16.610 1.00 41.94 362 HIS A O 1
ATOM 2863 N N . ARG A 1 363 ? 2.641 -9.082 17.797 1.00 31.78 363 ARG A N 1
ATOM 2864 C CA . ARG A 1 363 ? 1.987 -9.291 19.096 1.00 31.78 363 ARG A CA 1
ATOM 2865 C C . ARG A 1 363 ? 2.657 -8.506 20.228 1.00 31.78 363 ARG A C 1
ATOM 2867 O O . ARG A 1 363 ? 3.457 -9.048 20.973 1.00 31.78 363 ARG A O 1
ATOM 2874 N N . GLY A 1 364 ? 2.135 -7.304 20.484 1.00 26.12 364 GLY A N 1
ATOM 2875 C CA . GLY A 1 364 ? 2.026 -6.813 21.862 1.00 26.12 364 GLY A CA 1
ATOM 2876 C C . GLY A 1 364 ? 2.461 -5.375 22.123 1.00 26.12 364 GLY A C 1
ATOM 2877 O O . GLY A 1 364 ? 3.488 -5.134 22.736 1.00 26.12 364 GLY A O 1
ATOM 2878 N N . SER A 1 365 ? 1.598 -4.416 21.805 1.00 24.89 365 SER A N 1
ATOM 2879 C CA . SER A 1 365 ? 1.130 -3.448 22.805 1.00 24.89 365 SER A CA 1
ATOM 2880 C C . SER A 1 365 ? -0.243 -2.942 22.362 1.00 24.89 365 SER A C 1
ATOM 2882 O O . SER A 1 365 ? -0.530 -2.848 21.167 1.00 24.89 365 SER A O 1
ATOM 2884 N N . GLU A 1 366 ? -1.146 -2.748 23.317 1.00 33.47 366 GLU A N 1
ATOM 2885 C CA . GLU A 1 366 ? -2.507 -2.273 23.079 1.00 33.47 366 GLU A CA 1
ATOM 2886 C C . GLU A 1 366 ? -2.475 -0.946 22.309 1.00 33.47 366 GLU A C 1
ATOM 2888 O O . GLU A 1 366 ? -2.065 0.093 22.816 1.00 33.47 366 GLU A O 1
ATOM 2893 N N . GLY A 1 367 ? -2.859 -1.026 21.037 1.00 27.73 367 GLY A N 1
ATOM 2894 C CA . GLY A 1 367 ? -2.739 0.057 20.067 1.00 27.73 367 GLY A CA 1
ATOM 2895 C C . GLY A 1 367 ? -2.848 -0.467 18.637 1.00 27.73 367 GLY A C 1
ATOM 2896 O O . GLY A 1 367 ? -2.040 -0.126 17.777 1.00 27.73 367 GLY A O 1
ATOM 2897 N N . LYS A 1 368 ? -3.821 -1.349 18.364 1.00 32.12 368 LYS A N 1
ATOM 2898 C CA . LYS A 1 368 ? -4.115 -1.806 16.998 1.00 32.12 368 LYS A CA 1
ATOM 2899 C C . LYS A 1 368 ? -4.668 -0.639 16.174 1.00 32.12 368 LYS A C 1
ATOM 2901 O O . LYS A 1 368 ? -5.872 -0.441 16.180 1.00 32.12 368 LYS A O 1
ATOM 2906 N N . VAL A 1 369 ? -3.818 0.076 15.433 1.00 30.42 369 VAL A N 1
ATOM 2907 C CA . VAL A 1 369 ? -4.171 0.655 14.119 1.00 30.42 369 VAL A CA 1
ATOM 2908 C C . VAL A 1 369 ? -2.922 0.702 13.225 1.00 30.42 369 VAL A C 1
ATOM 2910 O O . VAL A 1 369 ? -2.340 1.749 12.954 1.00 30.42 369 VAL A O 1
ATOM 2913 N N . GLY A 1 370 ? -2.509 -0.463 12.734 1.00 26.06 370 GLY A N 1
ATOM 2914 C CA . GLY A 1 370 ? -1.967 -0.587 11.385 1.00 26.06 370 GLY A CA 1
ATOM 2915 C C . GLY A 1 370 ? -3.033 -1.321 10.583 1.00 26.06 370 GLY A C 1
ATOM 2916 O O . GLY A 1 370 ? -3.370 -2.441 10.955 1.00 26.06 370 GLY A O 1
ATOM 2917 N N . LYS A 1 371 ? -3.622 -0.673 9.568 1.00 33.31 371 LYS A N 1
ATOM 2918 C CA . LYS A 1 371 ? -4.644 -1.253 8.681 1.00 33.31 371 LYS A CA 1
ATOM 2919 C C . LYS A 1 371 ? -4.236 -2.674 8.275 1.00 33.31 371 LYS A C 1
ATOM 2921 O O . LYS A 1 371 ? -3.298 -2.846 7.501 1.00 33.31 371 LYS A O 1
ATOM 2926 N N . VAL A 1 372 ? -4.927 -3.681 8.801 1.00 35.91 372 VAL A N 1
ATOM 2927 C CA . VAL A 1 372 ? -4.837 -5.049 8.290 1.00 35.91 372 VAL A CA 1
ATOM 2928 C C . VAL A 1 372 ? -5.491 -5.014 6.914 1.00 35.91 372 VAL A C 1
ATOM 2930 O O . VAL A 1 372 ? -6.676 -4.709 6.803 1.00 35.91 372 VAL A O 1
ATOM 2933 N N . THR A 1 373 ? -4.722 -5.251 5.853 1.00 46.97 373 THR A N 1
ATOM 2934 C CA . THR A 1 373 ? -5.268 -5.389 4.501 1.00 46.97 373 THR A CA 1
ATOM 2935 C C . THR A 1 373 ? -6.231 -6.574 4.497 1.00 46.97 373 THR A C 1
ATOM 2937 O O . THR A 1 373 ? -5.808 -7.728 4.548 1.00 46.97 373 THR A O 1
ATOM 2940 N N . ASN A 1 374 ? -7.534 -6.305 4.466 1.00 71.38 374 ASN A N 1
ATOM 2941 C CA . ASN A 1 374 ? -8.539 -7.345 4.304 1.00 71.38 374 ASN A CA 1
ATOM 2942 C C . ASN A 1 374 ? -8.564 -7.755 2.818 1.00 71.38 374 ASN A C 1
ATOM 2944 O O . ASN A 1 374 ? -9.187 -7.110 1.973 1.00 71.38 374 ASN A O 1
ATOM 2948 N N . TRP A 1 375 ? -7.799 -8.795 2.472 1.00 76.50 375 TRP A N 1
ATOM 2949 C CA . TRP A 1 375 ? -7.666 -9.282 1.093 1.00 76.50 375 TRP A CA 1
ATOM 2950 C C . TRP A 1 375 ? -9.001 -9.708 0.486 1.00 76.50 375 TRP A C 1
ATOM 2952 O O . TRP A 1 375 ? -9.279 -9.375 -0.664 1.00 76.50 375 TRP A O 1
ATOM 2962 N N . ALA A 1 376 ? -9.849 -10.390 1.261 1.00 76.88 376 ALA A N 1
ATOM 2963 C CA . ALA A 1 376 ? -11.151 -10.844 0.789 1.00 76.88 376 ALA A CA 1
ATOM 2964 C C . ALA A 1 376 ? -12.046 -9.655 0.405 1.00 76.88 376 ALA A C 1
ATOM 2966 O O . ALA A 1 376 ? -12.590 -9.632 -0.701 1.00 76.88 376 ALA A O 1
ATOM 2967 N N . SER A 1 377 ? -12.153 -8.630 1.263 1.00 76.81 377 SER A N 1
ATOM 2968 C CA . SER A 1 377 ? -12.934 -7.430 0.926 1.00 76.81 377 SER A CA 1
ATOM 2969 C C . SER A 1 377 ? -12.368 -6.718 -0.304 1.00 76.81 377 SER A C 1
ATOM 2971 O O . SER A 1 377 ? -13.123 -6.395 -1.219 1.00 76.81 377 SER A O 1
ATOM 2973 N N . SER A 1 378 ? -11.042 -6.592 -0.387 1.00 76.38 378 SER A N 1
ATOM 2974 C CA . SER A 1 378 ? -10.359 -5.955 -1.517 1.00 76.38 378 SER A CA 1
ATOM 2975 C C . SER A 1 378 ? -10.631 -6.672 -2.845 1.00 76.38 378 SER A C 1
ATOM 2977 O O . SER A 1 378 ? -10.920 -6.031 -3.854 1.00 76.38 378 SER A O 1
ATOM 2979 N N . TRP A 1 379 ? -10.581 -8.009 -2.872 1.00 85.44 379 TRP A N 1
ATOM 2980 C CA . TRP A 1 379 ? -10.880 -8.780 -4.083 1.00 85.44 379 TRP A CA 1
ATOM 2981 C C . TRP A 1 379 ? -12.354 -8.703 -4.474 1.00 85.44 379 TRP A C 1
ATOM 2983 O O . TRP A 1 379 ? -12.666 -8.616 -5.661 1.00 85.44 379 TRP A O 1
ATOM 2993 N N . ARG A 1 380 ? -13.263 -8.694 -3.493 1.00 86.50 380 ARG A N 1
ATOM 2994 C CA . ARG A 1 380 ? -14.696 -8.495 -3.737 1.00 86.50 380 ARG A CA 1
ATOM 2995 C C . ARG A 1 380 ? -14.971 -7.122 -4.346 1.00 86.50 380 ARG A C 1
ATOM 2997 O O . ARG A 1 380 ? -15.726 -7.031 -5.311 1.00 86.50 380 ARG A O 1
ATOM 3004 N N . GLU A 1 381 ? -14.378 -6.065 -3.801 1.00 78.94 381 GLU A N 1
ATOM 3005 C CA . GLU A 1 381 ? -14.508 -4.710 -4.342 1.00 78.94 381 GLU A CA 1
ATOM 3006 C C . GLU A 1 381 ? -13.952 -4.627 -5.762 1.00 78.94 381 GLU A C 1
ATOM 3008 O O . GLU A 1 381 ? -14.644 -4.144 -6.659 1.00 78.94 381 GLU A O 1
ATOM 3013 N N . ALA A 1 382 ? -12.756 -5.176 -5.992 1.00 77.94 382 ALA A N 1
ATOM 3014 C CA . ALA A 1 382 ? -12.146 -5.227 -7.315 1.00 77.94 382 ALA A CA 1
ATOM 3015 C C . ALA A 1 382 ? -13.028 -5.975 -8.326 1.00 77.94 382 ALA A C 1
ATOM 3017 O O . ALA A 1 382 ? -13.238 -5.478 -9.430 1.00 77.94 382 ALA A O 1
ATOM 3018 N N . LEU A 1 383 ? -13.601 -7.124 -7.949 1.00 91.50 383 LEU A N 1
ATOM 3019 C CA . LEU A 1 383 ? -14.535 -7.876 -8.790 1.00 91.50 383 LEU A CA 1
ATOM 3020 C C . LEU A 1 383 ? -15.718 -7.005 -9.224 1.00 91.50 383 LEU A C 1
ATOM 3022 O O . LEU A 1 383 ? -15.989 -6.873 -10.415 1.00 91.50 383 LEU A O 1
ATOM 3026 N N . PHE A 1 384 ? -16.417 -6.385 -8.272 1.00 87.31 384 PHE A N 1
ATOM 3027 C CA . PHE A 1 384 ? -17.596 -5.580 -8.588 1.00 87.31 384 PHE A CA 1
ATOM 3028 C C . PHE A 1 384 ? -17.256 -4.279 -9.329 1.00 87.31 384 PHE A C 1
ATOM 3030 O O . PHE A 1 384 ? -18.039 -3.850 -10.177 1.00 87.31 384 PHE A O 1
ATOM 3037 N N . HIS A 1 385 ? -16.086 -3.688 -9.076 1.00 83.00 385 HIS A N 1
ATOM 3038 C CA . HIS A 1 385 ? -15.578 -2.557 -9.851 1.00 83.00 385 HIS A CA 1
ATOM 3039 C C . HIS A 1 385 ? -15.319 -2.958 -11.307 1.00 83.00 385 HIS A C 1
ATOM 3041 O O . HIS A 1 385 ? -15.839 -2.320 -12.219 1.00 83.00 385 HIS A O 1
ATOM 3047 N N . LEU A 1 386 ? -14.598 -4.061 -11.535 1.00 86.62 386 LEU A N 1
ATOM 3048 C CA . LEU A 1 386 ? -14.286 -4.561 -12.876 1.00 86.62 386 LEU A CA 1
ATOM 3049 C C . LEU A 1 386 ? -15.548 -4.926 -13.663 1.00 86.62 386 LEU A C 1
ATOM 3051 O O . LEU A 1 386 ? -15.635 -4.619 -14.849 1.00 86.62 386 LEU A O 1
ATOM 3055 N N . LEU A 1 387 ? -16.561 -5.515 -13.018 1.00 87.56 387 LEU A N 1
ATOM 3056 C CA . LEU A 1 387 ? -17.865 -5.739 -13.657 1.00 87.56 387 LEU A CA 1
ATOM 3057 C C . LEU A 1 387 ? -18.551 -4.417 -14.043 1.00 87.56 387 LEU A C 1
ATOM 3059 O O . LEU A 1 387 ? -19.216 -4.350 -15.079 1.00 87.56 387 LEU A O 1
ATOM 3063 N N . GLY A 1 388 ? -18.391 -3.368 -13.231 1.00 84.25 388 GLY A N 1
ATOM 3064 C CA . GLY A 1 388 ? -18.892 -2.019 -13.504 1.00 84.25 388 GLY A CA 1
ATOM 3065 C C . GLY A 1 388 ? -18.187 -1.323 -14.671 1.00 84.25 388 GLY A C 1
ATOM 3066 O O . GLY A 1 388 ? -18.859 -0.658 -15.466 1.00 84.25 388 GLY A O 1
ATOM 3067 N N . ASP A 1 389 ? -16.875 -1.533 -14.801 1.00 91.12 389 ASP A N 1
ATOM 3068 C CA . ASP A 1 389 ? -16.028 -0.959 -15.854 1.00 91.12 389 ASP A CA 1
ATOM 3069 C C . ASP A 1 389 ? -16.342 -1.512 -17.246 1.00 91.12 389 ASP A C 1
ATOM 3071 O O . ASP A 1 389 ? -16.099 -0.837 -18.249 1.00 91.12 389 ASP A O 1
ATOM 3075 N N . ILE A 1 390 ? -16.918 -2.718 -17.338 1.00 90.00 390 ILE A N 1
ATOM 3076 C CA . ILE A 1 390 ? -17.394 -3.251 -18.616 1.00 90.00 390 ILE A CA 1
ATOM 3077 C C . ILE A 1 390 ? -18.473 -2.293 -19.150 1.00 90.00 390 ILE A C 1
ATOM 3079 O O . ILE A 1 390 ? -19.486 -2.064 -18.479 1.00 90.00 390 ILE A O 1
ATOM 3083 N N . PRO A 1 391 ? -18.333 -1.737 -20.367 1.00 90.81 391 PRO A N 1
ATOM 3084 C CA . PRO A 1 391 ? -19.362 -0.871 -20.929 1.00 90.81 391 PRO A CA 1
ATOM 3085 C C . PRO A 1 391 ? -20.724 -1.575 -20.986 1.00 90.81 391 PRO A C 1
ATOM 3087 O O . PRO A 1 391 ? -20.820 -2.744 -21.364 1.00 90.81 391 PRO A O 1
ATOM 3090 N N . SER A 1 392 ? -21.795 -0.864 -20.621 1.00 87.56 392 SER A N 1
ATOM 3091 C CA . SER A 1 392 ? -23.150 -1.433 -20.494 1.00 87.56 392 SER A CA 1
ATOM 3092 C C . SER A 1 392 ? -23.643 -2.131 -21.764 1.00 87.56 392 SER A C 1
ATOM 3094 O O . SER A 1 392 ? -24.311 -3.160 -21.679 1.00 87.56 392 SER A O 1
ATOM 3096 N N . ILE A 1 393 ? -23.248 -1.628 -22.939 1.00 89.56 393 ILE A N 1
ATOM 3097 C CA . ILE A 1 393 ? -23.560 -2.238 -24.237 1.00 89.56 393 ILE A CA 1
ATOM 3098 C C . ILE A 1 393 ? -23.051 -3.682 -24.344 1.00 89.56 393 ILE A C 1
ATOM 3100 O O . ILE A 1 393 ? -23.749 -4.532 -24.889 1.00 89.56 393 ILE A O 1
ATOM 3104 N N . TYR A 1 394 ? -21.886 -3.986 -23.767 1.00 92.12 394 TYR A N 1
ATOM 3105 C CA . TYR A 1 394 ? -21.304 -5.327 -23.795 1.00 92.12 394 TYR A CA 1
ATOM 3106 C C . TYR A 1 394 ? -21.855 -6.227 -22.685 1.00 92.12 394 TYR A C 1
ATOM 3108 O O . TYR A 1 394 ? -21.985 -7.429 -22.884 1.00 92.12 394 TYR A O 1
ATOM 3116 N N . ARG A 1 395 ? -22.257 -5.675 -21.531 1.00 92.75 395 ARG A N 1
ATOM 3117 C CA . ARG A 1 395 ? -22.813 -6.479 -20.422 1.00 92.75 395 ARG A CA 1
ATOM 3118 C C . ARG A 1 395 ? -24.059 -7.266 -20.823 1.00 92.75 395 ARG A C 1
ATOM 3120 O O . ARG A 1 395 ? -24.224 -8.412 -20.413 1.00 92.75 395 ARG A O 1
ATOM 3127 N N . THR A 1 396 ? -24.890 -6.693 -21.690 1.00 91.12 396 THR A N 1
ATOM 3128 C CA . THR A 1 396 ? -26.099 -7.363 -22.195 1.00 91.12 396 THR A CA 1
ATOM 3129 C C . THR A 1 396 ? -25.815 -8.530 -23.148 1.00 91.12 396 THR A C 1
ATOM 3131 O O . THR A 1 396 ? -26.659 -9.416 -23.273 1.00 91.12 396 THR A O 1
ATOM 3134 N N . SER A 1 397 ? -24.644 -8.560 -23.797 1.00 93.06 397 SER A N 1
ATOM 3135 C CA . SER A 1 397 ? -24.249 -9.618 -24.736 1.00 93.06 397 SER A CA 1
ATOM 3136 C C . SER A 1 397 ? -23.342 -10.687 -24.120 1.00 93.06 397 SER A C 1
ATOM 3138 O O . SER A 1 397 ? -23.154 -11.738 -24.732 1.00 93.06 397 SER A O 1
ATOM 3140 N N . ILE A 1 398 ? -22.813 -10.466 -22.912 1.00 96.06 398 ILE A N 1
ATOM 3141 C CA . ILE A 1 398 ? -22.036 -11.472 -22.181 1.00 96.06 398 ILE A CA 1
ATOM 3142 C C . ILE A 1 398 ? -22.947 -12.653 -21.815 1.00 96.06 398 ILE A C 1
ATOM 3144 O O . ILE A 1 398 ? -23.934 -12.508 -21.091 1.00 96.06 398 ILE A O 1
ATOM 3148 N N . SER A 1 399 ? -22.602 -13.830 -22.338 1.00 96.44 399 SER A N 1
ATOM 3149 C CA . SER A 1 399 ? -23.321 -15.090 -22.115 1.00 96.44 399 SER A CA 1
ATOM 3150 C C . SER A 1 399 ? -22.665 -15.988 -21.067 1.00 96.44 399 SER A C 1
ATOM 3152 O O . SER A 1 399 ? -23.311 -16.910 -20.576 1.00 96.44 399 SER A O 1
ATOM 3154 N N . SER A 1 400 ? -21.393 -15.753 -20.740 1.00 97.81 400 SER A N 1
ATOM 3155 C CA . SER A 1 400 ? -20.637 -16.572 -19.797 1.00 97.81 400 SER A CA 1
ATOM 3156 C C . SER A 1 400 ? -19.551 -15.763 -19.095 1.00 97.81 400 SER A C 1
ATOM 3158 O O . SER A 1 400 ? -18.922 -14.915 -19.726 1.00 97.81 400 SER A O 1
ATOM 3160 N N . ILE A 1 401 ? -19.299 -16.061 -17.819 1.00 98.06 401 ILE A N 1
ATOM 3161 C CA . ILE A 1 401 ? -18.218 -15.472 -17.014 1.00 98.06 401 ILE A CA 1
ATOM 3162 C C . ILE A 1 401 ? -17.385 -16.600 -16.398 1.00 98.06 401 ILE A C 1
ATOM 3164 O O . ILE A 1 401 ? -17.942 -17.539 -15.842 1.00 98.06 401 ILE A O 1
ATOM 3168 N N . SER A 1 402 ? -16.062 -16.499 -16.486 1.00 98.31 402 SER A N 1
ATOM 3169 C CA . SER A 1 402 ? -15.090 -17.349 -15.785 1.00 98.31 402 SER A CA 1
ATOM 3170 C C . SER A 1 402 ? -13.976 -16.443 -15.249 1.00 98.31 402 SER A C 1
ATOM 3172 O O . SER A 1 402 ? -13.736 -15.374 -15.815 1.00 98.31 402 SER A O 1
ATOM 3174 N N . ILE A 1 403 ? -13.359 -16.826 -14.131 1.00 97.75 403 ILE A N 1
ATOM 3175 C CA . ILE A 1 403 ? -12.358 -16.029 -13.408 1.00 97.75 403 ILE A CA 1
ATOM 3176 C C . ILE A 1 403 ? -11.243 -16.970 -12.958 1.00 97.75 403 ILE A C 1
ATOM 3178 O O . ILE A 1 403 ? -11.516 -17.976 -12.305 1.00 97.75 403 ILE A O 1
ATOM 3182 N N . ASP A 1 404 ? -9.997 -16.646 -13.287 1.00 96.62 404 ASP A N 1
ATOM 3183 C CA . ASP A 1 404 ? -8.830 -17.314 -12.721 1.00 96.62 404 ASP A CA 1
ATOM 3184 C C . ASP A 1 404 ? -8.389 -16.689 -11.387 1.00 96.62 404 ASP A C 1
ATOM 3186 O O . ASP A 1 404 ? -8.756 -15.566 -11.039 1.00 96.62 404 ASP A O 1
ATOM 3190 N N . GLY A 1 405 ? -7.628 -17.453 -10.606 1.00 91.06 405 GLY A N 1
ATOM 3191 C CA . GLY A 1 405 ? -7.086 -17.017 -9.321 1.00 91.06 405 GLY A CA 1
ATOM 3192 C C . GLY A 1 405 ? -5.650 -17.480 -9.110 1.00 91.06 405 GLY A C 1
ATOM 3193 O O . GLY A 1 405 ? -5.120 -18.319 -9.837 1.00 91.06 405 GLY A O 1
ATOM 3194 N N . THR A 1 406 ? -5.004 -16.944 -8.084 1.00 84.62 406 THR A N 1
ATOM 3195 C CA . THR A 1 406 ? -3.640 -17.341 -7.719 1.00 84.62 406 THR A CA 1
ATOM 3196 C C . THR A 1 406 ? -3.622 -18.744 -7.101 1.00 84.62 406 THR A C 1
ATOM 3198 O O . THR A 1 406 ? -4.406 -19.067 -6.205 1.00 84.62 406 THR A O 1
ATOM 3201 N N . SER A 1 407 ? -2.709 -19.594 -7.579 1.00 86.81 407 SER A N 1
ATOM 3202 C CA . SER A 1 407 ? -2.618 -21.009 -7.180 1.00 86.81 407 SER A CA 1
ATOM 3203 C C . SER A 1 407 ? -2.491 -21.198 -5.663 1.00 86.81 407 SER A C 1
ATOM 3205 O O . SER A 1 407 ? -1.651 -20.577 -5.022 1.00 86.81 407 SER A O 1
ATOM 3207 N N . ALA A 1 408 ? -3.276 -22.113 -5.090 1.00 90.12 408 ALA A N 1
ATOM 3208 C CA . ALA A 1 408 ? -3.320 -22.413 -3.654 1.00 90.12 408 ALA A CA 1
ATOM 3209 C C . ALA A 1 408 ? -3.718 -21.250 -2.731 1.00 90.12 408 ALA A C 1
ATOM 3211 O O . ALA A 1 408 ? -3.734 -21.440 -1.511 1.00 90.12 408 ALA A O 1
ATOM 3212 N N . THR A 1 409 ? -4.078 -20.070 -3.245 1.00 92.75 409 THR A N 1
ATOM 3213 C CA . THR A 1 409 ? -4.739 -19.058 -2.413 1.00 92.75 409 THR A CA 1
ATOM 3214 C C . THR A 1 409 ? -6.101 -19.587 -1.994 1.00 92.75 409 THR A C 1
ATOM 3216 O O . THR A 1 409 ? -6.928 -19.905 -2.847 1.00 92.75 409 THR A O 1
ATOM 3219 N N . SER A 1 410 ? -6.310 -19.717 -0.684 1.00 94.69 410 SER A N 1
ATOM 3220 C CA . SER A 1 410 ? -7.435 -20.479 -0.134 1.00 94.69 410 SER A CA 1
ATOM 3221 C C . SER A 1 410 ? -8.121 -19.740 1.008 1.00 94.69 410 SER A C 1
ATOM 3223 O O . SER A 1 410 ? -7.474 -19.036 1.779 1.00 94.69 410 SER A O 1
ATOM 3225 N N . LEU A 1 411 ? -9.431 -19.914 1.114 1.00 94.69 411 LEU A N 1
ATOM 3226 C CA . LEU A 1 411 ? -10.305 -19.346 2.128 1.00 94.69 411 LEU A CA 1
ATOM 3227 C C . LEU A 1 411 ? -11.105 -20.483 2.762 1.00 94.69 411 LEU A C 1
ATOM 3229 O O . LEU A 1 411 ? -11.430 -21.468 2.097 1.00 94.69 411 LEU A O 1
ATOM 3233 N N . ILE A 1 412 ? -11.443 -20.329 4.037 1.00 93.88 412 ILE A N 1
ATOM 3234 C CA . ILE A 1 412 ? -12.355 -21.232 4.735 1.00 93.88 412 ILE A CA 1
ATOM 3235 C C . ILE A 1 412 ? -13.566 -20.411 5.129 1.00 93.88 412 ILE A C 1
ATOM 3237 O O . ILE A 1 412 ? -13.433 -19.420 5.846 1.00 93.88 412 ILE A O 1
ATOM 3241 N N . ILE A 1 413 ? -14.731 -20.802 4.628 1.00 91.69 413 ILE A N 1
ATOM 3242 C CA . ILE A 1 413 ? -15.978 -20.070 4.840 1.00 91.69 413 ILE A CA 1
ATOM 3243 C C . ILE A 1 413 ? -17.018 -20.958 5.512 1.00 91.69 413 ILE A C 1
ATOM 3245 O O . ILE A 1 413 ? -16.994 -22.177 5.354 1.00 91.69 413 ILE A O 1
ATOM 3249 N N . ASP A 1 414 ? -17.950 -20.353 6.233 1.00 89.50 414 ASP A N 1
ATOM 3250 C CA . ASP A 1 414 ? -19.125 -21.041 6.751 1.00 89.50 414 ASP A CA 1
ATOM 3251 C C . ASP A 1 414 ? -20.192 -21.114 5.648 1.00 89.50 414 ASP A C 1
ATOM 3253 O O . ASP A 1 414 ? -20.652 -20.098 5.125 1.00 89.50 414 ASP A O 1
ATOM 3257 N N . ARG A 1 415 ? -20.602 -22.328 5.270 1.00 88.75 415 ARG A N 1
ATOM 3258 C CA . ARG A 1 415 ? -21.586 -22.548 4.195 1.00 88.75 415 ARG A CA 1
ATOM 3259 C C . ARG A 1 415 ? -23.016 -22.120 4.541 1.00 88.75 415 ARG A C 1
ATOM 3261 O O . ARG A 1 415 ? -23.844 -22.021 3.639 1.00 88.75 415 ARG A O 1
ATOM 3268 N N . ASN A 1 416 ? -23.334 -21.895 5.814 1.00 86.44 416 ASN A N 1
ATOM 3269 C CA . ASN A 1 416 ? -24.670 -21.501 6.255 1.00 86.44 416 ASN A CA 1
ATOM 3270 C C . ASN A 1 416 ? -24.913 -20.000 6.065 1.00 86.44 416 ASN A C 1
ATOM 3272 O O . ASN A 1 416 ? -26.017 -19.605 5.693 1.00 86.44 416 ASN A O 1
ATOM 3276 N N . ASN A 1 417 ? -23.901 -19.166 6.314 1.00 82.62 417 ASN A N 1
ATOM 3277 C CA . ASN A 1 417 ? -24.029 -17.704 6.285 1.00 82.62 417 ASN A CA 1
ATOM 3278 C C . ASN A 1 417 ? -23.054 -17.008 5.309 1.00 82.62 417 ASN A C 1
ATOM 3280 O O . ASN A 1 417 ? -23.233 -15.827 5.017 1.00 82.62 417 ASN A O 1
ATOM 3284 N N . GLY A 1 418 ? -22.074 -17.730 4.758 1.00 81.94 418 GLY A N 1
ATOM 3285 C CA . GLY A 1 418 ? -21.062 -17.199 3.845 1.00 81.94 418 GLY A CA 1
ATOM 3286 C C . GLY A 1 418 ? -19.956 -16.393 4.532 1.00 81.94 418 GLY A C 1
ATOM 3287 O O . GLY A 1 418 ? -19.211 -15.692 3.842 1.00 81.94 418 GLY A O 1
ATOM 3288 N N . GLU A 1 419 ? -19.853 -16.448 5.863 1.00 83.69 419 GLU A N 1
ATOM 3289 C CA . GLU A 1 419 ? -18.821 -15.745 6.626 1.00 83.69 419 GLU A CA 1
ATOM 3290 C C . GLU A 1 419 ? -17.445 -16.378 6.427 1.00 83.69 419 GLU A C 1
ATOM 3292 O O . GLU A 1 419 ? -17.297 -17.593 6.302 1.00 83.69 419 GLU A O 1
ATOM 3297 N N . LEU A 1 420 ? -16.414 -15.535 6.413 1.00 85.12 420 LEU A N 1
ATOM 3298 C CA . LEU A 1 420 ? -15.029 -15.973 6.342 1.00 85.12 420 LEU A CA 1
ATOM 3299 C C . LEU A 1 420 ? -14.576 -16.447 7.728 1.00 85.12 420 LEU A C 1
ATOM 3301 O O . LEU A 1 420 ? -14.376 -15.633 8.624 1.00 85.12 420 LEU A O 1
ATOM 3305 N N . LEU A 1 421 ? -14.397 -17.757 7.889 1.00 86.19 421 LEU A N 1
ATOM 3306 C CA . LEU A 1 421 ? -13.912 -18.368 9.129 1.00 86.19 421 LEU A CA 1
ATOM 3307 C C . LEU A 1 421 ? -12.391 -18.240 9.261 1.00 86.19 421 LEU A C 1
ATOM 3309 O O . LEU A 1 421 ? -11.881 -18.050 10.363 1.00 86.19 421 LEU A O 1
ATOM 3313 N N . ALA A 1 422 ? -11.662 -18.362 8.147 1.00 86.94 422 ALA A N 1
ATOM 3314 C CA . ALA A 1 422 ? -10.220 -18.149 8.103 1.00 86.94 422 ALA A CA 1
ATOM 3315 C C . ALA A 1 422 ? -9.683 -17.896 6.691 1.00 86.94 422 ALA A C 1
ATOM 3317 O O . ALA A 1 422 ? -10.334 -18.162 5.677 1.00 86.94 422 ALA A O 1
ATOM 3318 N N . GLY A 1 423 ? -8.442 -17.417 6.645 1.00 82.31 423 GLY A N 1
ATOM 3319 C CA . GLY A 1 423 ? -7.799 -16.936 5.432 1.00 82.31 423 GLY A CA 1
ATOM 3320 C C . GLY A 1 423 ? -8.188 -15.482 5.110 1.00 82.31 423 GLY A C 1
ATOM 3321 O O . GLY A 1 423 ? -8.733 -14.789 5.968 1.00 82.31 423 GLY A O 1
ATOM 3322 N N . PRO A 1 424 ? -7.905 -14.998 3.889 1.00 89.31 424 PRO A N 1
ATOM 3323 C CA . PRO A 1 424 ? -7.276 -15.748 2.807 1.00 89.31 424 PRO A CA 1
ATOM 3324 C C . PRO A 1 424 ? -5.828 -16.137 3.118 1.00 89.31 424 PRO A C 1
ATOM 3326 O O . PRO A 1 424 ? -5.041 -15.297 3.533 1.00 89.31 424 PRO A O 1
ATOM 3329 N N . PHE A 1 425 ? -5.478 -17.400 2.884 1.00 89.19 425 PHE A N 1
ATOM 3330 C CA . PHE A 1 425 ? -4.110 -17.912 2.969 1.00 89.19 425 PHE A CA 1
ATOM 3331 C C . PHE A 1 425 ? -3.447 -17.795 1.594 1.00 89.19 425 PHE A C 1
ATOM 3333 O O . PHE A 1 425 ? -3.724 -18.611 0.704 1.00 89.19 425 PHE A O 1
ATOM 3340 N N . LEU A 1 426 ? -2.589 -16.799 1.385 1.00 77.75 426 LEU A N 1
ATOM 3341 C CA . LEU A 1 426 ? -2.075 -16.440 0.059 1.00 77.75 426 LEU A CA 1
ATOM 3342 C C . LEU A 1 426 ? -1.141 -17.500 -0.540 1.00 77.75 426 LEU A C 1
ATOM 3344 O O . LEU A 1 426 ? -0.504 -18.280 0.166 1.00 77.75 426 LEU A O 1
ATOM 3348 N N . TYR A 1 427 ? -1.056 -17.553 -1.870 1.00 69.38 427 TYR A N 1
ATOM 3349 C CA . TYR A 1 427 ? -0.299 -18.541 -2.657 1.00 69.38 427 TYR A CA 1
ATOM 3350 C C . TYR A 1 427 ? 1.166 -18.750 -2.232 1.00 69.38 427 TYR A C 1
ATOM 3352 O O . TYR A 1 427 ? 1.715 -19.835 -2.429 1.00 69.38 427 TYR A O 1
ATOM 3360 N N . ASN A 1 428 ? 1.807 -17.723 -1.672 1.00 73.50 428 ASN A N 1
ATOM 3361 C CA . ASN A 1 428 ? 3.206 -17.729 -1.244 1.00 73.50 428 ASN A CA 1
ATOM 3362 C C . ASN A 1 428 ? 3.393 -17.972 0.263 1.00 73.50 428 ASN A C 1
ATOM 3364 O O . ASN A 1 428 ? 4.529 -18.151 0.703 1.00 73.50 428 ASN A O 1
ATOM 3368 N N . GLU A 1 429 ? 2.315 -17.980 1.047 1.00 74.12 429 GLU A N 1
ATOM 3369 C CA . GLU A 1 429 ? 2.369 -18.295 2.472 1.00 74.12 429 GLU A CA 1
ATOM 3370 C C . GLU A 1 429 ? 2.626 -19.787 2.681 1.00 74.12 429 GLU A C 1
ATOM 3372 O O . GLU A 1 429 ? 2.044 -20.636 2.001 1.00 74.12 429 GLU A O 1
ATOM 3377 N N . SER A 1 430 ? 3.509 -20.098 3.631 1.00 81.44 430 SER A N 1
ATOM 3378 C CA . SER A 1 430 ? 3.939 -21.458 3.943 1.00 81.44 430 SER A CA 1
ATOM 3379 C C . SER A 1 430 ? 3.558 -21.832 5.372 1.00 81.44 430 SER A C 1
ATOM 3381 O O . SER A 1 430 ? 3.941 -21.148 6.316 1.00 81.44 430 SER A O 1
ATOM 3383 N N . PHE A 1 431 ? 2.889 -22.970 5.514 1.00 89.69 431 PHE A N 1
ATOM 3384 C CA . PHE A 1 431 ? 2.411 -23.570 6.757 1.00 89.69 431 PHE A CA 1
ATOM 3385 C C . PHE A 1 431 ? 3.259 -24.803 7.066 1.00 89.69 431 PHE A C 1
ATOM 3387 O O . PHE A 1 431 ? 2.849 -25.952 6.892 1.00 89.69 431 PHE A O 1
ATOM 3394 N N . ALA A 1 432 ? 4.519 -24.545 7.424 1.00 88.44 432 ALA A N 1
ATOM 3395 C CA . ALA A 1 432 ? 5.514 -25.591 7.663 1.00 88.44 432 ALA A CA 1
ATOM 3396 C C . ALA A 1 432 ? 5.187 -26.456 8.895 1.00 88.44 432 ALA A C 1
ATOM 3398 O O . ALA A 1 432 ? 5.643 -27.591 8.977 1.00 88.44 432 ALA A O 1
ATOM 3399 N N . ASP A 1 433 ? 4.372 -25.943 9.818 1.00 90.38 433 ASP A N 1
ATOM 3400 C CA . ASP A 1 433 ? 3.841 -26.658 10.981 1.00 90.38 433 ASP A CA 1
ATOM 3401 C C . ASP A 1 433 ? 2.972 -27.863 10.589 1.00 90.38 433 ASP A C 1
ATOM 3403 O O . ASP A 1 433 ? 3.017 -28.900 11.250 1.00 90.38 433 ASP A O 1
ATOM 3407 N N . ALA A 1 434 ? 2.219 -27.754 9.492 1.00 94.44 434 ALA A N 1
ATOM 3408 C CA . ALA A 1 434 ? 1.345 -28.816 9.003 1.00 94.44 434 ALA A CA 1
ATOM 3409 C C . ALA A 1 434 ? 2.049 -29.810 8.067 1.00 94.44 434 ALA A C 1
ATOM 3411 O O . ALA A 1 434 ? 1.520 -30.897 7.827 1.00 94.44 434 ALA A O 1
ATOM 3412 N N . LEU A 1 435 ? 3.234 -29.467 7.551 1.00 93.06 435 LEU A N 1
ATOM 3413 C CA . LEU A 1 435 ? 3.935 -30.273 6.551 1.00 93.06 435 LEU A CA 1
ATOM 3414 C C . LEU A 1 435 ? 4.215 -31.716 7.021 1.00 93.06 435 LEU A C 1
ATOM 3416 O O . LEU A 1 435 ? 3.868 -32.625 6.270 1.00 93.06 435 LEU A O 1
ATOM 3420 N N . PRO A 1 436 ? 4.712 -31.979 8.251 1.00 96.31 436 PRO A N 1
ATOM 3421 C CA . PRO A 1 436 ? 4.922 -33.353 8.718 1.00 96.31 436 PRO A CA 1
ATOM 3422 C C . PRO A 1 436 ? 3.631 -34.183 8.768 1.00 96.31 436 PRO A C 1
ATOM 3424 O O . PRO A 1 436 ? 3.638 -35.375 8.468 1.00 96.31 436 PRO A O 1
ATOM 3427 N N . ALA A 1 437 ? 2.502 -33.558 9.123 1.00 96.00 437 ALA A N 1
ATOM 3428 C CA . ALA A 1 437 ? 1.208 -34.235 9.134 1.00 96.00 437 ALA A CA 1
ATOM 3429 C C . ALA A 1 437 ? 0.749 -34.573 7.708 1.00 96.00 437 ALA A C 1
ATOM 3431 O O . ALA A 1 437 ? 0.272 -35.680 7.466 1.00 96.00 437 ALA A O 1
ATOM 3432 N N . VAL A 1 438 ? 0.951 -33.660 6.753 1.00 96.81 438 VAL A N 1
ATOM 3433 C CA . VAL A 1 438 ? 0.650 -33.893 5.333 1.00 96.81 438 VAL A CA 1
ATOM 3434 C C . VAL A 1 438 ? 1.530 -34.997 4.741 1.00 96.81 438 VAL A C 1
ATOM 3436 O O . VAL A 1 438 ? 1.014 -35.895 4.079 1.00 96.81 438 VAL A O 1
ATOM 3439 N N . GLU A 1 439 ? 2.833 -34.991 5.025 1.00 96.44 439 GLU A N 1
ATOM 3440 C CA . GLU A 1 439 ? 3.773 -36.031 4.582 1.00 96.44 439 GLU A CA 1
ATOM 3441 C C . GLU A 1 439 ? 3.446 -37.411 5.168 1.00 96.44 439 GLU A C 1
ATOM 3443 O O . GLU A 1 439 ? 3.730 -38.425 4.537 1.00 96.44 439 GLU A O 1
ATOM 3448 N N . SER A 1 440 ? 2.815 -37.468 6.347 1.00 96.75 440 SER A N 1
ATOM 3449 C CA . SER A 1 440 ? 2.418 -38.737 6.966 1.00 96.75 440 SER A CA 1
ATOM 3450 C C . SER A 1 440 ? 1.223 -39.425 6.292 1.00 96.75 440 SER A C 1
ATOM 3452 O O . SER A 1 440 ? 1.036 -40.628 6.479 1.00 96.75 440 SER A O 1
ATOM 3454 N N . ILE A 1 441 ? 0.419 -38.686 5.516 1.00 97.06 441 ILE A N 1
ATOM 3455 C CA . ILE A 1 441 ? -0.796 -39.205 4.862 1.00 97.06 441 ILE A CA 1
ATOM 3456 C C . ILE A 1 441 ? -0.694 -39.242 3.336 1.00 97.06 441 ILE A C 1
ATOM 3458 O O . ILE A 1 441 ? -1.323 -40.089 2.704 1.00 97.06 441 ILE A O 1
ATOM 3462 N N . ALA A 1 442 ? 0.059 -38.323 2.733 1.00 96.19 442 ALA A N 1
ATOM 3463 C CA . ALA A 1 442 ? 0.180 -38.217 1.289 1.00 96.19 442 ALA A CA 1
ATOM 3464 C C . ALA A 1 442 ? 1.254 -39.183 0.754 1.00 96.19 442 ALA A C 1
ATOM 3466 O O . ALA A 1 442 ? 2.223 -39.487 1.453 1.00 96.19 442 ALA A O 1
ATOM 3467 N N . PRO A 1 443 ? 1.135 -39.651 -0.502 1.00 94.25 443 PRO A N 1
ATOM 3468 C CA . PRO A 1 443 ? 2.196 -40.407 -1.153 1.00 94.25 443 PRO A CA 1
ATOM 3469 C C . PRO A 1 443 ? 3.533 -39.657 -1.122 1.00 94.25 443 PRO A C 1
ATOM 3471 O O . PRO A 1 443 ? 3.577 -38.426 -1.195 1.00 94.25 443 PRO A O 1
ATOM 3474 N N . ALA A 1 444 ? 4.636 -40.404 -1.055 1.00 89.12 444 ALA A N 1
ATOM 3475 C CA . ALA A 1 444 ? 5.970 -39.816 -1.029 1.00 89.12 444 ALA A CA 1
ATOM 3476 C C . ALA A 1 444 ? 6.181 -38.878 -2.229 1.00 89.12 444 ALA A C 1
ATOM 3478 O O . ALA A 1 444 ? 5.947 -39.253 -3.379 1.00 89.12 444 ALA A O 1
ATOM 3479 N N . ASN A 1 445 ? 6.654 -37.664 -1.945 1.00 84.44 445 ASN A N 1
ATOM 3480 C CA . ASN A 1 445 ? 6.879 -36.600 -2.923 1.00 84.44 445 ASN A CA 1
ATOM 3481 C C . ASN A 1 445 ? 5.625 -36.151 -3.704 1.00 84.44 445 ASN A C 1
ATOM 3483 O O . ASN A 1 445 ? 5.739 -35.626 -4.809 1.00 84.44 445 ASN A O 1
ATOM 3487 N N . HIS A 1 446 ? 4.420 -36.337 -3.163 1.00 90.44 446 HIS A N 1
ATOM 3488 C CA . HIS A 1 446 ? 3.212 -35.784 -3.773 1.00 90.44 446 HIS A CA 1
ATOM 3489 C C . HIS A 1 446 ? 3.262 -34.242 -3.815 1.00 90.44 446 HIS A C 1
ATOM 3491 O O . HIS A 1 446 ? 3.839 -33.609 -2.934 1.00 90.44 446 HIS A O 1
ATOM 3497 N N . THR A 1 447 ? 2.593 -33.607 -4.788 1.00 88.62 447 THR A N 1
ATOM 3498 C CA . THR A 1 447 ? 2.585 -32.131 -4.967 1.00 88.62 447 THR A CA 1
ATOM 3499 C C . THR A 1 447 ? 2.075 -31.348 -3.741 1.00 88.62 447 THR A C 1
ATOM 3501 O O . THR A 1 447 ? 2.361 -30.163 -3.566 1.00 88.62 447 THR A O 1
ATOM 3504 N N . VAL A 1 448 ? 1.337 -32.022 -2.853 1.00 93.06 448 VAL A N 1
ATOM 3505 C CA . VAL A 1 448 ? 0.831 -31.457 -1.590 1.00 93.06 448 VAL A CA 1
ATOM 3506 C C . VAL A 1 448 ? 1.888 -31.395 -0.484 1.00 93.06 448 VAL A C 1
ATOM 3508 O O . VAL A 1 448 ? 1.707 -30.622 0.456 1.00 93.06 448 VAL A O 1
ATOM 3511 N N . CYS A 1 449 ? 2.988 -32.150 -0.596 1.00 92.25 449 CYS A N 1
ATOM 3512 C CA . CYS A 1 449 ? 4.110 -32.174 0.350 1.00 92.25 449 CYS A CA 1
ATOM 3513 C C . CYS A 1 449 ? 4.998 -30.932 0.165 1.00 92.25 449 CYS A C 1
ATOM 3515 O O . CYS A 1 449 ? 6.175 -30.996 -0.179 1.00 92.25 449 CYS A O 1
ATOM 3517 N N . SER A 1 450 ? 4.386 -29.765 0.333 1.00 86.88 450 SER A N 1
ATOM 3518 C CA . SER A 1 450 ? 5.009 -28.453 0.270 1.00 86.88 450 SER A CA 1
ATOM 3519 C C . SER A 1 450 ? 4.289 -27.545 1.255 1.00 86.88 450 SER A C 1
ATOM 3521 O O . SER A 1 450 ? 3.061 -27.522 1.275 1.00 86.88 450 SER A O 1
ATOM 3523 N N . GLY A 1 451 ? 5.024 -26.772 2.059 1.00 84.62 451 GLY A N 1
ATOM 3524 C CA . GLY A 1 451 ? 4.419 -25.907 3.079 1.00 84.62 451 GLY A CA 1
ATOM 3525 C C . GLY A 1 451 ? 3.414 -24.890 2.519 1.00 84.62 451 GLY A C 1
ATOM 3526 O O . GLY A 1 451 ? 2.495 -24.495 3.225 1.00 84.62 451 GLY A O 1
ATOM 3527 N N . SER A 1 452 ? 3.526 -24.502 1.245 1.00 85.12 452 SER A N 1
ATOM 3528 C CA . SER A 1 452 ? 2.583 -23.586 0.586 1.00 85.12 452 SER A CA 1
ATOM 3529 C C . SER A 1 452 ? 1.405 -24.270 -0.119 1.00 85.12 452 SER A C 1
ATOM 3531 O O . SER A 1 452 ? 0.609 -23.599 -0.782 1.00 85.12 452 SER A O 1
ATOM 3533 N N . SER A 1 453 ? 1.271 -25.596 -0.008 1.00 93.38 453 SER A N 1
ATOM 3534 C CA . SER A 1 453 ? 0.139 -26.327 -0.580 1.00 93.38 453 SER A CA 1
ATOM 3535 C C . SER A 1 453 ? -1.177 -25.950 0.106 1.00 93.38 453 SER A C 1
ATOM 3537 O O . SER A 1 453 ? -1.213 -25.569 1.280 1.00 93.38 453 SER A O 1
ATOM 3539 N N . THR A 1 454 ? -2.289 -26.080 -0.621 1.00 97.62 454 THR A N 1
ATOM 3540 C CA . THR A 1 454 ? -3.624 -25.890 -0.041 1.00 97.62 454 THR A CA 1
ATOM 3541 C C . THR A 1 454 ? -3.884 -26.890 1.082 1.00 97.62 454 THR A C 1
ATOM 3543 O O . THR A 1 454 ? -4.521 -26.545 2.074 1.00 97.62 454 THR A O 1
ATOM 3546 N N . LEU A 1 455 ? -3.362 -28.115 0.965 1.00 97.94 455 LEU A N 1
ATOM 3547 C CA . LEU A 1 455 ? -3.539 -29.126 2.000 1.00 97.94 455 LEU A CA 1
ATOM 3548 C C . LEU A 1 455 ? -2.835 -28.740 3.310 1.00 97.94 455 LEU A C 1
ATOM 3550 O O . LEU A 1 455 ? -3.446 -28.858 4.367 1.00 97.94 455 LEU A O 1
ATOM 3554 N N . CYS A 1 456 ? -1.609 -28.206 3.262 1.00 96.75 456 CYS A N 1
ATOM 3555 C CA . CYS A 1 456 ? -0.927 -27.701 4.462 1.00 96.75 456 CYS A CA 1
ATOM 3556 C C . CYS A 1 456 ? -1.715 -26.561 5.125 1.00 96.75 456 CYS A C 1
ATOM 3558 O O . CYS A 1 456 ? -1.859 -26.545 6.345 1.00 96.75 456 CYS A O 1
ATOM 3560 N N . LYS A 1 457 ? -2.294 -25.652 4.330 1.00 96.69 457 LYS A N 1
ATOM 3561 C CA . LYS A 1 457 ? -3.158 -24.562 4.824 1.00 96.69 457 LYS A CA 1
ATOM 3562 C C . LYS A 1 457 ? -4.402 -25.099 5.535 1.00 96.69 457 LYS A C 1
ATOM 3564 O O . LYS A 1 457 ? -4.705 -24.685 6.652 1.00 96.69 457 LYS A O 1
ATOM 3569 N N . LEU A 1 458 ? -5.090 -26.056 4.907 1.00 96.44 458 LEU A N 1
ATOM 3570 C CA . LEU A 1 458 ? -6.272 -26.709 5.468 1.00 96.44 458 LEU A CA 1
ATOM 3571 C C . LEU A 1 458 ? -5.944 -27.445 6.775 1.00 96.44 458 LEU A C 1
ATOM 3573 O O . LEU A 1 458 ? -6.645 -27.270 7.768 1.00 96.44 458 LEU A O 1
ATOM 3577 N N . VAL A 1 459 ? -4.869 -28.236 6.789 1.00 96.00 459 VAL A N 1
ATOM 3578 C CA . VAL A 1 459 ? -4.448 -29.020 7.960 1.00 96.00 459 VAL A CA 1
ATOM 3579 C C . VAL A 1 459 ? -3.996 -28.117 9.108 1.00 96.00 459 VAL A C 1
ATOM 3581 O O . VAL A 1 459 ? -4.363 -28.369 10.254 1.00 96.00 459 VAL A O 1
ATOM 3584 N N . SER A 1 460 ? -3.254 -27.043 8.824 1.00 94.50 460 SER A N 1
ATOM 3585 C CA . SER A 1 460 ? -2.841 -26.077 9.851 1.00 94.50 460 SER A CA 1
ATOM 3586 C C . SER A 1 460 ? -4.053 -25.407 10.508 1.00 94.50 460 SER A C 1
ATOM 3588 O O . SER A 1 460 ? -4.165 -25.376 11.738 1.00 94.50 460 SER A O 1
ATOM 3590 N N . TRP A 1 461 ? -5.033 -24.960 9.712 1.00 92.44 461 TRP A N 1
ATOM 3591 C CA . TRP A 1 461 ? -6.283 -24.412 10.247 1.00 92.44 461 TRP A CA 1
ATOM 3592 C C . TRP A 1 461 ? -7.080 -25.446 11.054 1.00 92.44 461 TRP A C 1
ATOM 3594 O O . TRP A 1 461 ? -7.554 -25.166 12.159 1.00 92.44 461 TRP A O 1
ATOM 3604 N N . TRP A 1 462 ? -7.184 -26.670 10.534 1.00 91.44 462 TRP A N 1
ATOM 3605 C CA . TRP A 1 462 ? -7.895 -27.761 11.193 1.00 91.44 462 TRP A CA 1
ATOM 3606 C C . TRP A 1 462 ? -7.304 -28.098 12.568 1.00 91.44 462 TRP A C 1
ATOM 3608 O O . TRP A 1 462 ? -8.042 -28.349 13.528 1.00 91.44 462 TRP A O 1
ATOM 3618 N N . ASN A 1 463 ? -5.977 -28.080 12.680 1.00 89.50 463 ASN A N 1
ATOM 3619 C CA . ASN A 1 463 ? -5.268 -28.400 13.916 1.00 89.50 463 ASN A CA 1
ATOM 3620 C C . ASN A 1 463 ? -5.281 -27.242 14.927 1.00 89.50 463 ASN A C 1
ATOM 3622 O O . ASN A 1 463 ? -5.295 -27.493 16.129 1.00 89.50 463 ASN A O 1
ATOM 3626 N N . SER A 1 464 ? -5.306 -25.989 14.466 1.00 82.38 464 SER A N 1
ATOM 3627 C CA . SER A 1 464 ? -5.247 -24.797 15.332 1.00 82.38 464 SER A CA 1
ATOM 3628 C C . SER A 1 464 ? -6.594 -24.352 15.914 1.00 82.38 464 SER A C 1
ATOM 3630 O O . SER A 1 464 ? -6.617 -23.633 16.910 1.00 82.38 464 SER A O 1
ATOM 3632 N N . SER A 1 465 ? -7.723 -24.781 15.345 1.00 64.19 465 SER A N 1
ATOM 3633 C CA . SER A 1 465 ? -9.054 -24.265 15.711 1.00 64.19 465 SER A CA 1
ATOM 3634 C C . SER A 1 465 ? -9.622 -24.868 17.014 1.00 64.19 465 SER A C 1
ATOM 3636 O O . SER A 1 465 ? -10.613 -25.594 16.984 1.00 64.19 465 SER A O 1
ATOM 3638 N N . SER A 1 466 ? -9.003 -24.641 18.173 1.00 51.53 466 SER A N 1
ATOM 3639 C CA . SER A 1 466 ? -9.456 -25.183 19.472 1.00 51.53 466 SER A CA 1
ATOM 3640 C C . SER A 1 466 ? -10.716 -24.517 20.062 1.00 51.53 466 SER A C 1
ATOM 3642 O O . SER A 1 466 ? -11.174 -24.932 21.124 1.00 51.53 466 SER A O 1
ATOM 3644 N N . GLU A 1 467 ? -11.305 -23.521 19.392 1.00 43.66 467 GLU A N 1
ATOM 3645 C CA . GLU A 1 467 ? -12.502 -22.804 19.855 1.00 43.66 467 GLU A CA 1
ATOM 3646 C C . GLU A 1 467 ? -13.733 -23.157 18.997 1.00 43.66 467 GLU A C 1
ATOM 3648 O O . GLU A 1 467 ? -13.805 -22.812 17.822 1.00 43.66 467 GLU A O 1
ATOM 3653 N N . GLY A 1 468 ? -14.708 -23.853 19.599 1.00 49.75 468 GLY A N 1
ATOM 3654 C CA . GLY A 1 468 ? -16.060 -24.072 19.060 1.00 49.75 468 GLY A CA 1
ATOM 3655 C C . GLY A 1 468 ? -16.203 -25.207 18.034 1.00 49.75 468 GLY A C 1
ATOM 3656 O O . GLY A 1 468 ? -16.037 -25.002 16.839 1.00 49.75 468 GLY A O 1
ATOM 3657 N N . LEU A 1 469 ? -16.622 -26.404 18.472 1.00 49.72 469 LEU A N 1
ATOM 3658 C CA . LEU A 1 469 ? -16.930 -27.526 17.564 1.00 49.72 469 LEU A CA 1
ATOM 3659 C C . LEU A 1 469 ? -18.010 -27.193 16.508 1.00 49.72 469 LEU A C 1
ATOM 3661 O O . LEU A 1 469 ? -18.023 -27.812 15.452 1.00 49.72 469 LEU A O 1
ATOM 3665 N N . SER A 1 470 ? -18.892 -26.218 16.758 1.00 55.72 470 SER A N 1
ATOM 3666 C CA . SER A 1 470 ? -20.059 -25.944 15.908 1.00 55.72 470 SER A CA 1
ATOM 3667 C C . SER A 1 470 ? -19.756 -25.246 14.577 1.00 55.72 470 SER A C 1
ATOM 3669 O O . SER A 1 470 ? -20.532 -25.407 13.642 1.00 55.72 470 SER A O 1
ATOM 3671 N N . SER A 1 471 ? -18.672 -24.468 14.468 1.00 62.31 471 SER A N 1
ATOM 3672 C CA . SER A 1 471 ? -18.310 -23.749 13.228 1.00 62.31 471 SER A CA 1
ATOM 3673 C C . SER A 1 471 ? -17.500 -24.605 12.250 1.00 62.31 471 SER A C 1
ATOM 3675 O O . SER A 1 471 ? -17.423 -24.295 11.064 1.00 62.31 471 SER A O 1
ATOM 3677 N N . ARG A 1 472 ? -16.907 -25.711 12.722 1.00 75.94 472 ARG A N 1
ATOM 3678 C CA . ARG A 1 472 ? -16.179 -26.655 11.862 1.00 75.94 472 ARG A CA 1
ATOM 3679 C C . ARG A 1 472 ? -17.136 -27.438 10.969 1.00 75.94 472 ARG A C 1
ATOM 3681 O O . ARG A 1 472 ? -16.882 -27.558 9.778 1.00 75.94 472 ARG A O 1
ATOM 3688 N N . ASP A 1 473 ? -18.267 -27.883 11.513 1.00 82.69 473 ASP A N 1
ATOM 3689 C CA . ASP A 1 473 ? -19.241 -28.702 10.783 1.00 82.69 473 ASP A CA 1
ATOM 3690 C C . ASP A 1 473 ? -19.851 -27.981 9.571 1.00 82.69 473 ASP A C 1
ATOM 3692 O O . ASP A 1 473 ? -20.317 -28.630 8.636 1.00 82.69 473 ASP A O 1
ATOM 3696 N N . SER A 1 474 ? -19.857 -26.646 9.553 1.00 88.56 474 SER A N 1
ATOM 3697 C CA . SER A 1 474 ? -20.309 -25.818 8.428 1.00 88.56 474 SER A CA 1
ATOM 3698 C C . SER A 1 474 ? -19.171 -25.297 7.544 1.00 88.56 474 SER A C 1
ATOM 3700 O O . SER A 1 474 ? -19.446 -24.697 6.504 1.00 88.56 474 SER A O 1
ATOM 3702 N N . ALA A 1 475 ? -17.911 -25.535 7.906 1.00 92.88 475 ALA A N 1
ATOM 3703 C CA . ALA A 1 475 ? -16.769 -25.001 7.185 1.00 92.88 475 ALA A CA 1
ATOM 3704 C C . ALA A 1 475 ? -16.596 -25.665 5.810 1.00 92.88 475 ALA A C 1
ATOM 3706 O O . ALA A 1 475 ? -16.714 -26.883 5.656 1.00 92.88 475 ALA A O 1
ATOM 3707 N N . ILE A 1 476 ? -16.274 -24.859 4.802 1.00 96.00 476 ILE A N 1
ATOM 3708 C CA . ILE A 1 476 ? -15.948 -25.319 3.455 1.00 96.00 476 ILE A CA 1
ATOM 3709 C C . ILE A 1 476 ? -14.731 -24.568 2.917 1.00 96.00 476 ILE A C 1
ATOM 3711 O O . ILE A 1 476 ? -14.579 -23.361 3.114 1.00 96.00 476 ILE A O 1
ATOM 3715 N N . LEU A 1 477 ? -13.844 -25.307 2.257 1.00 97.50 477 LEU A N 1
ATOM 3716 C CA . LEU A 1 477 ? -12.656 -24.782 1.605 1.00 97.50 477 LEU A CA 1
ATOM 3717 C C . LEU A 1 477 ? -13.031 -24.232 0.226 1.00 97.50 477 LEU A C 1
ATOM 3719 O O . LEU A 1 477 ? -13.667 -24.915 -0.577 1.00 97.50 477 LEU A O 1
ATOM 3723 N N . MET A 1 478 ? -12.568 -23.024 -0.073 1.00 97.44 478 MET A N 1
ATOM 3724 C CA . MET A 1 478 ? -12.673 -22.421 -1.397 1.00 97.44 478 MET A CA 1
ATOM 3725 C C . MET A 1 478 ? -11.327 -21.846 -1.818 1.00 97.44 478 MET A C 1
ATOM 3727 O O . MET A 1 478 ? -10.669 -21.164 -1.034 1.00 97.44 478 MET A O 1
ATOM 3731 N N . HIS A 1 479 ? -10.921 -22.072 -3.063 1.00 98.38 479 HIS A N 1
ATOM 3732 C CA . HIS A 1 479 ? -9.807 -21.330 -3.645 1.00 98.38 479 HIS A CA 1
ATOM 3733 C C . HIS A 1 479 ? -10.264 -19.916 -4.019 1.00 98.38 479 HIS A C 1
ATOM 3735 O O . HIS A 1 479 ? -11.459 -19.617 -4.069 1.00 98.38 479 HIS A O 1
ATOM 3741 N N . GLN A 1 480 ? -9.313 -19.023 -4.287 1.00 97.25 480 GLN A N 1
ATOM 3742 C CA . GLN A 1 480 ? -9.606 -17.627 -4.621 1.00 97.25 480 GLN A CA 1
ATOM 3743 C C . GLN A 1 480 ? -10.601 -17.484 -5.786 1.00 97.25 480 GLN A C 1
ATOM 3745 O O . GLN A 1 480 ? -11.566 -16.727 -5.671 1.00 97.25 480 GLN A O 1
ATOM 3750 N N . SER A 1 481 ? -10.380 -18.208 -6.888 1.00 97.31 481 SER A N 1
ATOM 3751 C CA . SER A 1 481 ? -11.282 -18.218 -8.049 1.00 97.31 481 SER A CA 1
ATOM 3752 C C . SER A 1 481 ? -12.673 -18.705 -7.664 1.00 97.31 481 SER A C 1
ATOM 3754 O O . SER A 1 481 ? -13.663 -18.068 -8.011 1.00 97.31 481 SER A O 1
ATOM 3756 N N . ASP A 1 482 ? -12.742 -19.794 -6.900 1.00 98.12 482 ASP A N 1
ATOM 3757 C CA . ASP A 1 482 ? -13.990 -20.417 -6.466 1.00 98.12 482 ASP A CA 1
ATOM 3758 C C . ASP A 1 482 ? -14.824 -19.418 -5.660 1.00 98.12 482 ASP A C 1
ATOM 3760 O O . ASP A 1 482 ? -16.012 -19.238 -5.914 1.00 98.12 482 ASP A O 1
ATOM 3764 N N . TRP A 1 483 ? -14.190 -18.725 -4.710 1.00 97.62 483 TRP A N 1
ATOM 3765 C CA . TRP A 1 483 ? -14.845 -17.741 -3.855 1.00 97.62 483 TRP A CA 1
ATOM 3766 C C . TRP A 1 483 ? -15.352 -16.530 -4.648 1.00 97.62 483 TRP A C 1
ATOM 3768 O O . TRP A 1 483 ? -16.490 -16.099 -4.459 1.00 97.62 483 TRP A O 1
ATOM 3778 N N . LEU A 1 484 ? -14.551 -16.006 -5.583 1.00 97.50 484 LEU A N 1
ATOM 3779 C CA . LEU A 1 484 ? -14.968 -14.903 -6.455 1.00 97.50 484 LEU A CA 1
ATOM 3780 C C . LEU A 1 484 ? -16.132 -15.298 -7.368 1.00 97.50 484 LEU A C 1
ATOM 3782 O O . LEU A 1 484 ? -17.074 -14.524 -7.532 1.00 97.50 484 LEU A O 1
ATOM 3786 N N . LEU A 1 485 ? -16.099 -16.507 -7.929 1.00 98.31 485 LEU A N 1
ATOM 3787 C CA . LEU A 1 485 ? -17.190 -17.041 -8.738 1.00 98.31 485 LEU A CA 1
ATOM 3788 C C . LEU A 1 485 ? -18.445 -17.248 -7.885 1.00 98.31 485 LEU A C 1
ATOM 3790 O O . LEU A 1 485 ? -19.533 -16.846 -8.302 1.00 98.31 485 LEU A O 1
ATOM 3794 N N . TRP A 1 486 ? -18.312 -17.763 -6.662 1.00 97.12 486 TRP A N 1
ATOM 3795 C CA . TRP A 1 486 ? -19.430 -17.949 -5.735 1.00 97.12 486 TRP A CA 1
ATOM 3796 C C . TRP A 1 486 ? -20.155 -16.645 -5.401 1.00 97.12 486 TRP A C 1
ATOM 3798 O O . TRP A 1 486 ? -21.387 -16.637 -5.327 1.00 97.12 486 TRP A O 1
ATOM 3808 N N . LEU A 1 487 ? -19.449 -15.514 -5.300 1.00 95.81 487 LEU A N 1
ATOM 3809 C CA . LEU A 1 487 ? -20.100 -14.205 -5.158 1.00 95.81 487 LEU A CA 1
ATOM 3810 C C . LEU A 1 487 ? -21.063 -13.902 -6.323 1.00 95.81 487 LEU A C 1
ATOM 3812 O O . LEU A 1 487 ? -22.058 -13.196 -6.126 1.00 95.81 487 LEU A O 1
ATOM 3816 N N . LEU A 1 488 ? -20.803 -14.463 -7.509 1.00 97.00 488 LEU A N 1
ATOM 3817 C CA . LEU A 1 488 ? -21.603 -14.295 -8.721 1.00 97.00 488 LEU A CA 1
ATOM 3818 C C . LEU A 1 488 ? -22.696 -15.352 -8.902 1.00 97.00 488 LEU A C 1
ATOM 3820 O O . LEU A 1 488 ? -23.739 -14.987 -9.432 1.00 97.00 488 LEU A O 1
ATOM 3824 N N . HIS A 1 489 ? -22.500 -16.614 -8.495 1.00 95.69 489 HIS A N 1
ATOM 3825 C CA . HIS A 1 489 ? -23.486 -17.698 -8.711 1.00 95.69 489 HIS A CA 1
ATOM 3826 C C . HIS A 1 489 ? -24.168 -18.216 -7.433 1.00 95.69 489 HIS A C 1
ATOM 3828 O O . HIS A 1 489 ? -25.329 -18.606 -7.477 1.00 95.69 489 HIS A O 1
ATOM 3834 N N . GLY A 1 490 ? -23.510 -18.149 -6.274 1.00 93.50 490 GLY A N 1
ATOM 3835 C CA . GLY A 1 490 ? -24.104 -18.445 -4.962 1.00 93.50 490 GLY A CA 1
ATOM 3836 C C . GLY A 1 490 ? -24.183 -19.921 -4.570 1.00 93.50 490 GLY A C 1
ATOM 3837 O O . GLY A 1 490 ? -24.730 -20.224 -3.515 1.00 93.50 490 GLY A O 1
ATOM 3838 N N . GLU A 1 491 ? -23.631 -20.828 -5.373 1.00 92.94 491 GLU A N 1
ATOM 3839 C CA . GLU A 1 491 ? -23.535 -22.259 -5.047 1.00 92.94 491 GLU A CA 1
ATOM 3840 C C . GLU A 1 491 ? -22.222 -22.526 -4.300 1.00 92.94 491 GLU A C 1
ATOM 3842 O O . GLU A 1 491 ? -21.146 -22.225 -4.808 1.00 92.94 491 GLU A O 1
ATOM 3847 N N . TYR A 1 492 ? -22.284 -23.046 -3.076 1.00 89.62 492 TYR A N 1
ATOM 3848 C CA . TYR A 1 492 ? -21.081 -23.320 -2.286 1.00 89.62 492 TYR A CA 1
ATOM 3849 C C . TYR A 1 492 ? -20.323 -24.546 -2.803 1.00 89.62 492 TYR A C 1
ATOM 3851 O O . TYR A 1 492 ? -20.932 -25.514 -3.257 1.00 89.62 492 TYR A O 1
ATOM 3859 N N . GLY A 1 493 ? -18.996 -24.541 -2.645 1.00 87.31 493 GLY A N 1
ATOM 3860 C CA . GLY A 1 493 ? -18.196 -25.759 -2.779 1.00 87.31 493 GLY A CA 1
ATOM 3861 C C . GLY A 1 493 ? -18.073 -26.292 -4.200 1.00 87.31 493 GLY A C 1
ATOM 3862 O O . GLY A 1 493 ? -18.168 -27.501 -4.399 1.00 87.31 493 GLY A O 1
ATOM 3863 N N . VAL A 1 494 ? -17.878 -25.419 -5.186 1.00 97.31 494 VAL A N 1
ATOM 3864 C CA . VAL A 1 494 ? -17.566 -25.813 -6.566 1.00 97.31 494 VAL A CA 1
ATOM 3865 C C . VAL A 1 494 ? -16.210 -25.228 -6.945 1.00 97.31 494 VAL A C 1
ATOM 3867 O O . VAL A 1 494 ? -16.003 -24.025 -6.817 1.00 97.31 494 VAL A O 1
ATOM 3870 N N . SER A 1 495 ? -15.299 -26.079 -7.402 1.00 98.38 495 SER A N 1
ATOM 3871 C CA . SER A 1 495 ? -13.958 -25.720 -7.864 1.00 98.38 495 SER A CA 1
ATOM 3872 C C . SER A 1 495 ? -13.638 -26.434 -9.180 1.00 98.38 495 SER A C 1
ATOM 3874 O O . SER A 1 495 ? -14.472 -27.147 -9.749 1.00 98.38 495 SER A O 1
ATOM 3876 N N . ASP A 1 496 ? -12.421 -26.246 -9.674 1.00 98.12 496 ASP A N 1
ATOM 3877 C CA . ASP A 1 496 ? -11.897 -26.899 -10.866 1.00 98.12 496 ASP A CA 1
ATOM 3878 C C . ASP A 1 496 ? -10.653 -27.740 -10.586 1.00 98.12 496 ASP A C 1
ATOM 3880 O O . ASP A 1 496 ? -9.942 -27.541 -9.599 1.00 98.12 496 ASP A O 1
ATOM 3884 N N . TYR A 1 497 ? -10.369 -28.681 -11.486 1.00 94.94 497 TYR A N 1
ATOM 3885 C CA . TYR A 1 497 ? -9.268 -29.627 -11.316 1.00 94.94 497 TYR A CA 1
ATOM 3886 C C . TYR A 1 497 ? -7.859 -28.985 -11.277 1.00 94.94 497 TYR A C 1
ATOM 3888 O O . TYR A 1 497 ? -6.882 -29.663 -10.968 1.00 94.94 497 TYR A O 1
ATOM 3896 N N . ASN A 1 498 ? -7.705 -27.692 -11.607 1.00 94.62 498 ASN A N 1
ATOM 3897 C CA . ASN A 1 498 ? -6.415 -27.007 -11.606 1.00 94.62 498 ASN A CA 1
ATOM 3898 C C . ASN A 1 498 ? -6.192 -26.326 -10.261 1.00 94.62 498 ASN A C 1
ATOM 3900 O O . ASN A 1 498 ? -5.099 -26.447 -9.706 1.00 94.62 498 ASN A O 1
ATOM 3904 N N . ASN A 1 499 ? -7.216 -25.658 -9.730 1.00 96.88 499 ASN A N 1
ATOM 3905 C CA . ASN A 1 499 ? -7.174 -25.083 -8.389 1.00 96.88 499 ASN A CA 1
ATOM 3906 C C . ASN A 1 499 ? -7.041 -26.166 -7.311 1.00 96.88 499 ASN A C 1
ATOM 3908 O O . ASN A 1 499 ? -6.230 -26.026 -6.394 1.00 96.88 499 ASN A O 1
ATOM 3912 N N . THR A 1 500 ? -7.732 -27.298 -7.468 1.00 97.69 500 THR A N 1
ATOM 3913 C CA . THR A 1 500 ? -7.739 -28.376 -6.465 1.00 97.69 500 THR A CA 1
ATOM 3914 C C . THR A 1 500 ? -6.519 -29.304 -6.492 1.00 97.69 500 THR A C 1
ATOM 3916 O O . THR A 1 500 ? -6.332 -30.103 -5.567 1.00 97.69 500 THR A O 1
ATOM 3919 N N . LEU A 1 501 ? -5.622 -29.174 -7.476 1.00 95.12 501 LEU A N 1
ATOM 3920 C CA . LEU A 1 501 ? -4.417 -30.008 -7.576 1.00 95.12 501 LEU A CA 1
ATOM 3921 C C . LEU A 1 501 ? -3.552 -29.922 -6.302 1.00 95.12 501 LEU A C 1
ATOM 3923 O O . LEU A 1 501 ? -3.074 -30.930 -5.787 1.00 95.12 501 LEU A O 1
ATOM 3927 N N . LYS A 1 502 ? -3.404 -28.715 -5.735 1.00 95.06 502 LYS A N 1
ATOM 3928 C CA . LYS A 1 502 ? -2.591 -28.467 -4.528 1.00 95.06 502 LYS A CA 1
ATOM 3929 C C . LYS A 1 502 ? -3.298 -28.751 -3.201 1.00 95.06 502 LYS A C 1
ATOM 3931 O O . LYS A 1 502 ? -2.653 -28.645 -2.157 1.00 95.06 502 LYS A O 1
ATOM 3936 N N . VAL A 1 503 ? -4.580 -29.125 -3.215 1.00 97.62 503 VAL A N 1
ATOM 3937 C CA . VAL A 1 503 ? -5.225 -29.756 -2.047 1.00 97.62 503 VAL A CA 1
ATOM 3938 C C . VAL A 1 503 ? -5.153 -31.286 -2.122 1.00 97.62 503 VAL A C 1
ATOM 3940 O O . VAL A 1 503 ? -5.292 -31.955 -1.105 1.00 97.62 503 VAL A O 1
ATOM 3943 N N . GLY A 1 504 ? -4.846 -31.836 -3.300 1.00 96.56 504 GLY A N 1
ATOM 3944 C CA . GLY A 1 504 ? -4.643 -33.267 -3.511 1.00 96.56 504 GLY A CA 1
ATOM 3945 C C . GLY A 1 504 ? -5.678 -33.930 -4.411 1.00 96.56 504 GLY A C 1
ATOM 3946 O O . GLY A 1 504 ? -5.737 -35.153 -4.423 1.00 96.56 504 GLY A O 1
ATOM 3947 N N . TYR A 1 505 ? -6.490 -33.161 -5.147 1.00 97.75 505 TYR A N 1
ATOM 3948 C CA . TYR A 1 505 ? -7.336 -33.731 -6.196 1.00 97.75 505 TYR A CA 1
ATOM 3949 C C . TYR A 1 505 ? -6.477 -34.382 -7.274 1.00 97.75 505 TYR A C 1
ATOM 3951 O O . TYR A 1 505 ? -5.484 -33.791 -7.709 1.00 97.75 505 TYR A O 1
ATOM 3959 N N . ASP A 1 506 ? -6.877 -35.567 -7.724 1.00 95.50 506 ASP A N 1
ATOM 3960 C CA . ASP A 1 506 ? -6.205 -36.258 -8.810 1.00 95.50 506 ASP A CA 1
ATOM 3961 C C . ASP A 1 506 ? -7.048 -36.158 -10.098 1.00 95.50 506 ASP A C 1
ATOM 3963 O O . ASP A 1 506 ? -8.070 -36.839 -10.233 1.00 95.50 506 ASP A O 1
ATOM 3967 N N . PRO A 1 507 ? -6.641 -35.309 -11.061 1.00 92.62 507 PRO A N 1
ATOM 3968 C CA . PRO A 1 507 ? -7.388 -35.101 -12.298 1.00 92.62 507 PRO A CA 1
ATOM 3969 C C . PRO A 1 507 ? -7.335 -36.280 -13.278 1.00 92.62 507 PRO A C 1
ATOM 3971 O O . PRO A 1 507 ? -8.079 -36.263 -14.262 1.00 92.62 507 PRO A O 1
ATOM 3974 N N . GLU A 1 508 ? -6.467 -37.272 -13.056 1.00 91.31 508 GLU A N 1
ATOM 3975 C CA . GLU A 1 508 ? -6.381 -38.474 -13.894 1.00 91.31 508 GLU A CA 1
ATOM 3976 C C . GLU A 1 508 ? -7.512 -39.451 -13.580 1.00 91.31 508 GLU A C 1
ATOM 3978 O O . GLU A 1 508 ? -8.173 -39.949 -14.488 1.00 91.31 508 GLU A O 1
ATOM 3983 N N . ILE A 1 509 ? -7.767 -39.674 -12.289 1.00 93.75 509 ILE A N 1
ATOM 3984 C CA . ILE A 1 509 ? -8.871 -40.519 -11.809 1.00 93.75 509 ILE A CA 1
ATOM 3985 C C . ILE A 1 509 ? -10.169 -39.732 -11.583 1.00 93.75 509 ILE A C 1
ATOM 3987 O O . ILE A 1 509 ? -11.183 -40.327 -11.231 1.00 93.75 509 ILE A O 1
ATOM 3991 N N . ASP A 1 510 ? -10.121 -38.411 -11.777 1.00 94.62 510 ASP A N 1
ATOM 3992 C CA . ASP A 1 510 ? -11.231 -37.470 -11.598 1.00 94.62 510 ASP A CA 1
ATOM 3993 C C . ASP A 1 510 ? -11.880 -37.571 -10.205 1.00 94.62 510 ASP A C 1
ATOM 3995 O O . ASP A 1 510 ? -13.101 -37.617 -10.050 1.00 94.62 510 ASP A O 1
ATOM 3999 N N . ALA A 1 511 ? -11.036 -37.667 -9.171 1.00 97.56 511 ALA A N 1
ATOM 4000 C CA . ALA A 1 511 ? -11.471 -37.849 -7.793 1.00 97.56 511 ALA A CA 1
ATOM 4001 C C . ALA A 1 511 ? -10.427 -37.374 -6.773 1.00 97.56 511 ALA A C 1
ATOM 4003 O O . ALA A 1 511 ? -9.223 -37.319 -7.037 1.00 97.56 511 ALA A O 1
ATOM 4004 N N . TYR A 1 512 ? -10.888 -37.103 -5.550 1.00 98.25 512 TYR A N 1
ATOM 4005 C CA . TYR A 1 512 ? -9.997 -37.042 -4.397 1.00 98.25 512 TYR A CA 1
ATOM 4006 C C . TYR A 1 512 ? -9.552 -38.460 -4.003 1.00 98.25 512 TYR A C 1
ATOM 4008 O O . TYR A 1 512 ? -10.394 -39.353 -3.865 1.00 98.25 512 TYR A O 1
ATOM 4016 N N . PRO A 1 513 ? -8.248 -38.692 -3.792 1.00 97.75 513 PRO A N 1
ATOM 4017 C CA . PRO A 1 513 ? -7.720 -40.010 -3.474 1.00 97.75 513 PRO A CA 1
ATOM 4018 C C . PRO A 1 513 ? -8.114 -40.463 -2.060 1.00 97.75 513 PRO A C 1
ATOM 4020 O O . PRO A 1 513 ? -8.368 -39.656 -1.162 1.00 97.75 513 PRO A O 1
ATOM 4023 N N . SER A 1 514 ? -8.119 -41.780 -1.833 1.00 97.50 514 SER A N 1
ATOM 4024 C CA . SER A 1 514 ? -8.575 -42.391 -0.574 1.00 97.50 514 SER A CA 1
ATOM 4025 C C . SER A 1 514 ? -7.794 -41.927 0.659 1.00 97.50 514 SER A C 1
ATOM 4027 O O . SER A 1 514 ? -8.383 -41.753 1.726 1.00 97.50 514 SER A O 1
ATOM 4029 N N . TRP A 1 515 ? -6.489 -41.671 0.517 1.00 97.69 515 TRP A N 1
ATOM 4030 C CA . TRP A 1 515 ? -5.651 -41.171 1.609 1.00 97.69 515 TRP A CA 1
ATOM 4031 C C . TRP A 1 515 ? -6.119 -39.799 2.115 1.00 97.69 515 TRP A C 1
ATOM 4033 O O . TRP A 1 515 ? -6.089 -39.561 3.321 1.00 97.69 515 TRP A O 1
ATOM 4043 N N . LEU A 1 516 ? -6.641 -38.946 1.227 1.00 98.00 516 LEU A N 1
ATOM 4044 C CA . LEU A 1 516 ? -7.211 -37.647 1.579 1.00 98.00 516 LEU A CA 1
ATOM 4045 C C . LEU A 1 516 ? -8.644 -37.792 2.101 1.00 98.00 516 LEU A C 1
ATOM 4047 O O . LEU A 1 516 ? -8.986 -37.216 3.129 1.00 98.00 516 LEU A O 1
ATOM 4051 N N . MET A 1 517 ? -9.466 -38.613 1.441 1.00 98.00 517 MET A N 1
ATOM 4052 C CA . MET A 1 517 ? -10.871 -38.821 1.824 1.00 98.00 517 MET A CA 1
ATOM 4053 C C . MET A 1 517 ? -11.051 -39.532 3.172 1.00 98.00 517 MET A C 1
ATOM 4055 O O . MET A 1 517 ? -12.114 -39.437 3.776 1.00 98.00 517 MET A O 1
ATOM 4059 N N . SER A 1 518 ? -10.020 -40.227 3.659 1.00 97.06 518 SER A N 1
ATOM 4060 C CA . SER A 1 518 ? -10.010 -40.850 4.991 1.00 97.06 518 SER A CA 1
ATOM 4061 C C . SER A 1 518 ? -9.810 -39.860 6.148 1.00 97.06 518 SER A C 1
ATOM 4063 O O . SER A 1 518 ? -9.952 -40.242 7.309 1.00 97.06 518 SER A O 1
ATOM 4065 N N . GLN A 1 519 ? -9.479 -38.600 5.852 1.00 97.00 519 GLN A N 1
ATOM 4066 C CA . GLN A 1 519 ? -9.176 -37.584 6.857 1.00 97.00 519 GLN A CA 1
ATOM 4067 C C . GLN A 1 519 ? -10.439 -36.869 7.353 1.00 97.00 519 GLN A C 1
ATOM 4069 O O . GLN A 1 519 ? -11.378 -36.659 6.583 1.00 97.00 519 GLN A O 1
ATOM 4074 N N . PRO A 1 520 ? -10.472 -36.413 8.619 1.00 94.31 520 PRO A N 1
ATOM 4075 C CA . PRO A 1 520 ? -11.674 -35.817 9.201 1.00 94.31 520 PRO A CA 1
ATOM 4076 C C . PRO A 1 520 ? -12.082 -34.490 8.549 1.00 94.31 520 PRO A C 1
ATOM 4078 O O . PRO A 1 520 ? -13.254 -34.153 8.586 1.00 94.31 520 PRO A O 1
ATOM 4081 N N . TYR A 1 521 ? -11.159 -33.759 7.921 1.00 94.12 521 TYR A N 1
ATOM 4082 C CA . TYR A 1 521 ? -11.435 -32.508 7.199 1.00 94.12 521 TYR A CA 1
ATOM 4083 C C . TYR A 1 521 ? -11.865 -32.716 5.735 1.00 94.12 521 TYR A C 1
ATOM 4085 O O . TYR A 1 521 ? -12.115 -31.742 5.027 1.00 94.12 521 TYR A O 1
ATOM 4093 N N . ALA A 1 522 ? -11.975 -33.961 5.252 1.00 96.25 522 ALA A N 1
ATOM 4094 C CA . ALA A 1 522 ? -12.325 -34.244 3.857 1.00 96.25 522 ALA A CA 1
ATOM 4095 C C . ALA A 1 522 ? -13.707 -33.700 3.447 1.00 96.25 522 ALA A C 1
ATOM 4097 O O . ALA A 1 522 ? -13.911 -33.362 2.285 1.00 96.25 522 ALA A O 1
ATOM 4098 N N . TYR A 1 523 ? -14.646 -33.552 4.390 1.00 94.38 523 TYR A N 1
ATOM 4099 C CA . TYR A 1 523 ? -15.972 -32.985 4.111 1.00 94.38 523 TYR A CA 1
ATOM 4100 C C . TYR A 1 523 ? -15.940 -31.502 3.710 1.00 94.38 523 TYR A C 1
ATOM 4102 O O . TYR A 1 523 ? -16.932 -30.997 3.185 1.00 94.38 523 TYR A O 1
ATOM 4110 N N . MET A 1 524 ? -14.834 -30.800 3.983 1.00 96.00 524 MET A N 1
ATOM 4111 C CA . MET A 1 524 ? -14.654 -29.391 3.630 1.00 96.00 524 MET A CA 1
ATOM 4112 C C . MET A 1 524 ? -14.237 -29.208 2.166 1.00 96.00 524 MET A C 1
ATOM 4114 O O . MET A 1 524 ? -14.216 -28.078 1.683 1.00 96.00 524 MET A O 1
ATOM 4118 N N . LEU A 1 525 ? -13.841 -30.280 1.473 1.00 97.62 525 LEU A N 1
ATOM 4119 C CA . LEU A 1 525 ? -13.321 -30.201 0.111 1.00 97.62 525 LEU A CA 1
ATOM 4120 C C . LEU A 1 525 ? -14.443 -29.859 -0.886 1.00 97.62 525 LEU A C 1
ATOM 4122 O O . LEU A 1 525 ? -15.534 -30.430 -0.797 1.00 97.62 525 LEU A O 1
ATOM 4126 N N . PRO A 1 526 ? -14.204 -28.943 -1.843 1.00 97.38 526 PRO A N 1
ATOM 4127 C CA . PRO A 1 526 ? -15.207 -28.582 -2.835 1.00 97.38 526 PRO A CA 1
ATOM 4128 C C . PRO A 1 526 ? -15.440 -29.722 -3.835 1.00 97.38 526 PRO A C 1
ATOM 4130 O O . PRO A 1 526 ? -14.543 -30.497 -4.148 1.00 97.38 526 PRO A O 1
ATOM 4133 N N . SER A 1 527 ? -16.639 -29.788 -4.408 1.00 97.31 527 SER A N 1
ATOM 4134 C CA . SER A 1 527 ? -16.877 -30.558 -5.63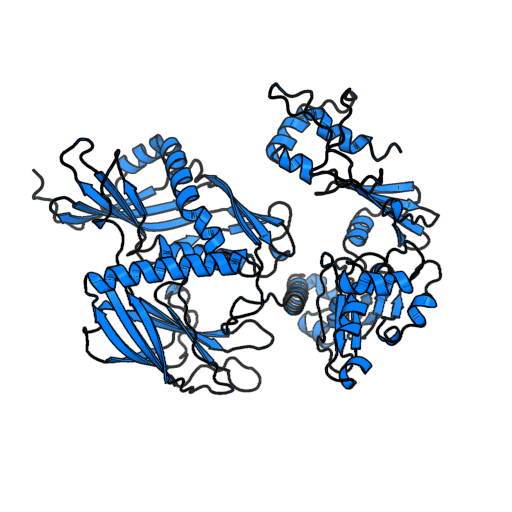0 1.00 97.31 527 SER A CA 1
ATOM 4135 C C . SER A 1 527 ? -16.042 -30.000 -6.785 1.00 97.31 527 SER A C 1
ATOM 4137 O O . SER A 1 527 ? -15.806 -28.792 -6.863 1.00 97.31 527 SER A O 1
ATOM 4139 N N . VAL A 1 528 ? -15.595 -30.868 -7.691 1.00 98.06 528 VAL A N 1
ATOM 4140 C CA . VAL A 1 528 ? -14.652 -30.498 -8.754 1.00 98.06 528 VAL A CA 1
ATOM 4141 C C . VAL A 1 528 ? -15.288 -30.710 -10.124 1.00 98.06 528 VAL A C 1
ATOM 4143 O O . VAL A 1 528 ? -15.942 -31.723 -10.361 1.00 98.06 528 VAL A O 1
ATOM 4146 N N . ARG A 1 529 ? -15.121 -29.737 -11.025 1.00 96.88 529 ARG A N 1
ATOM 4147 C CA . ARG A 1 529 ? -15.497 -29.831 -12.447 1.00 96.88 529 ARG A CA 1
ATOM 4148 C C . ARG A 1 529 ? -14.292 -29.492 -13.335 1.00 96.88 529 ARG A C 1
ATOM 4150 O O . ARG A 1 529 ? -13.265 -29.012 -12.860 1.00 96.88 529 ARG A O 1
ATOM 4157 N N . ALA A 1 530 ? -14.407 -29.703 -14.643 1.00 96.19 530 ALA A N 1
ATOM 4158 C CA . ALA A 1 530 ? -13.424 -29.160 -15.582 1.00 96.19 530 ALA A CA 1
ATOM 4159 C C . ALA A 1 530 ? -13.469 -27.610 -15.575 1.00 96.19 530 ALA A C 1
ATOM 4161 O O . ALA A 1 530 ? -14.555 -27.053 -15.408 1.00 96.19 530 ALA A O 1
ATOM 4162 N N . PRO A 1 531 ? -12.348 -26.893 -15.759 1.00 96.25 531 PRO A N 1
ATOM 4163 C CA . PRO A 1 531 ? -12.290 -25.462 -16.033 1.00 96.25 531 PRO A CA 1
ATOM 4164 C C . PRO A 1 531 ? -13.199 -25.055 -17.181 1.00 96.25 531 PRO A C 1
ATOM 4166 O O . PRO A 1 531 ? -13.300 -25.757 -18.187 1.00 96.25 531 PRO A O 1
ATOM 4169 N N . GLY A 1 532 ? -13.859 -23.910 -17.039 1.00 96.25 532 GLY A N 1
ATOM 4170 C CA . GLY A 1 532 ? -14.811 -23.416 -18.029 1.00 96.25 532 GLY A CA 1
ATOM 4171 C C . GLY A 1 532 ? -16.137 -24.183 -18.076 1.00 96.25 532 GLY A C 1
ATOM 4172 O O . GLY A 1 532 ? -17.018 -23.800 -18.847 1.00 96.25 532 GLY A O 1
ATOM 4173 N N . ALA A 1 533 ? -16.330 -25.217 -17.249 1.00 97.06 533 ALA A N 1
ATOM 4174 C CA . ALA A 1 533 ? -17.609 -25.904 -17.140 1.00 97.06 533 ALA A CA 1
ATOM 4175 C C . ALA A 1 533 ? -18.658 -24.993 -16.477 1.00 97.06 533 ALA A C 1
ATOM 4177 O O . ALA A 1 533 ? -18.343 -24.293 -15.509 1.00 97.06 533 ALA A O 1
ATOM 4178 N N . PRO A 1 534 ? -19.918 -25.008 -16.947 1.00 97.69 534 PRO A N 1
ATOM 4179 C CA . PRO A 1 534 ? -20.978 -24.207 -16.351 1.00 97.69 534 PRO A CA 1
ATOM 4180 C C . PRO A 1 534 ? -21.232 -24.634 -14.901 1.00 97.69 534 PRO A C 1
ATOM 4182 O O . PRO A 1 534 ? -21.326 -25.829 -14.607 1.00 97.69 534 PRO A O 1
ATOM 4185 N N . ILE A 1 535 ? -21.358 -23.655 -14.003 1.00 97.62 535 ILE A N 1
ATOM 4186 C CA . ILE A 1 535 ? -21.769 -23.858 -12.609 1.00 97.62 535 ILE A CA 1
ATOM 4187 C C . ILE A 1 535 ? -23.276 -23.651 -12.509 1.00 97.62 535 ILE A C 1
ATOM 4189 O O . ILE A 1 535 ? -24.009 -24.620 -12.330 1.00 97.62 535 ILE A O 1
ATOM 4193 N N . GLY A 1 536 ? -23.707 -22.407 -12.727 1.00 95.50 536 GLY A N 1
ATOM 4194 C CA . GLY A 1 536 ? -25.093 -21.965 -12.628 1.00 95.50 536 GLY A CA 1
ATOM 4195 C C . GLY A 1 536 ? -25.282 -20.565 -13.215 1.00 95.50 536 GLY A C 1
ATOM 4196 O O . GLY A 1 536 ? -24.324 -19.911 -13.635 1.00 95.50 536 GLY A O 1
ATOM 4197 N N . SER A 1 537 ? -26.528 -20.097 -13.281 1.00 96.44 537 SER A N 1
ATOM 4198 C CA . SER A 1 537 ? -26.837 -18.745 -13.762 1.00 96.44 537 SER A CA 1
ATOM 4199 C C . SER A 1 537 ? -26.276 -17.675 -12.824 1.00 96.44 537 SER A C 1
ATOM 4201 O O . SER A 1 537 ? -26.222 -17.864 -11.609 1.00 96.44 537 SER A O 1
ATOM 4203 N N . ILE A 1 538 ? -25.910 -16.516 -13.375 1.00 96.19 538 ILE A N 1
ATOM 4204 C CA . ILE A 1 538 ? -25.522 -15.364 -12.556 1.00 96.19 538 ILE A CA 1
ATOM 4205 C C . ILE A 1 538 ? -26.664 -14.968 -11.600 1.00 96.19 538 ILE A C 1
ATOM 4207 O O . ILE A 1 538 ? -27.833 -14.909 -11.991 1.00 96.19 538 ILE A O 1
ATOM 4211 N N . LYS A 1 539 ? -26.331 -14.680 -10.338 1.00 95.38 539 LYS A N 1
ATOM 4212 C CA . LYS A 1 539 ? -27.283 -14.281 -9.296 1.00 95.38 539 LYS A CA 1
ATOM 4213 C C . LYS A 1 539 ? -28.071 -13.054 -9.725 1.00 95.38 539 LYS A C 1
ATOM 4215 O O . LYS A 1 539 ? -27.505 -12.062 -10.183 1.00 95.38 539 LYS A O 1
ATOM 4220 N N . GLU A 1 540 ? -29.372 -13.087 -9.453 1.00 91.94 540 GLU A N 1
ATOM 4221 C CA . GLU A 1 540 ? -30.315 -12.043 -9.855 1.00 91.94 540 GLU A CA 1
ATOM 4222 C C . GLU A 1 540 ? -29.913 -10.645 -9.362 1.00 91.94 540 GLU A C 1
ATOM 4224 O O . GLU A 1 540 ? -29.978 -9.685 -10.126 1.00 91.94 540 GLU A O 1
ATOM 4229 N N . GLY A 1 541 ? -29.412 -10.527 -8.126 1.00 90.50 541 GLY A N 1
ATOM 4230 C CA . GLY A 1 541 ? -28.936 -9.249 -7.584 1.00 90.50 541 GLY A CA 1
ATOM 4231 C C . GLY A 1 541 ? -27.778 -8.649 -8.391 1.00 90.50 541 GLY A C 1
ATOM 4232 O O . GLY A 1 541 ? -27.813 -7.470 -8.734 1.00 90.50 541 GLY A O 1
ATOM 4233 N N . VAL A 1 542 ? -26.792 -9.471 -8.770 1.00 92.06 542 VAL A N 1
ATOM 4234 C CA . VAL A 1 542 ? -25.647 -9.037 -9.590 1.00 92.06 542 VAL A CA 1
ATOM 4235 C C . VAL A 1 542 ? -26.103 -8.738 -11.019 1.00 92.06 542 VAL A C 1
ATOM 4237 O O . VAL A 1 542 ? -25.752 -7.708 -11.595 1.00 92.06 542 VAL A O 1
ATOM 4240 N N . ARG A 1 543 ? -26.952 -9.602 -11.585 1.00 94.25 543 ARG A N 1
ATOM 4241 C CA . ARG A 1 543 ? -27.536 -9.418 -12.915 1.00 94.25 543 ARG A CA 1
ATOM 4242 C C . ARG A 1 543 ? -28.269 -8.086 -13.032 1.00 94.25 543 ARG A C 1
ATOM 4244 O O . ARG A 1 543 ? -28.031 -7.350 -13.987 1.00 94.25 543 ARG A O 1
ATOM 4251 N N . ALA A 1 544 ? -29.152 -7.785 -12.081 1.00 90.06 544 ALA A N 1
ATOM 4252 C CA . ALA A 1 544 ? -29.952 -6.568 -12.065 1.00 90.06 544 ALA A CA 1
ATOM 4253 C C . ALA A 1 544 ? -29.087 -5.321 -11.845 1.00 90.06 544 ALA A C 1
ATOM 4255 O O . ALA A 1 544 ? -29.281 -4.323 -12.536 1.00 90.06 544 ALA A O 1
ATOM 4256 N N . GLN A 1 545 ? -28.102 -5.393 -10.943 1.00 92.81 545 GLN A N 1
ATOM 4257 C CA . GLN A 1 545 ? -27.196 -4.282 -10.649 1.00 92.81 545 GLN A CA 1
ATOM 4258 C C . GLN A 1 545 ? -26.352 -3.875 -11.864 1.00 92.81 545 GLN A C 1
ATOM 4260 O O . GLN A 1 545 ? -26.182 -2.684 -12.125 1.00 92.81 545 GLN A O 1
ATOM 4265 N N . PHE A 1 546 ? -25.822 -4.846 -12.612 1.00 91.38 546 PHE A N 1
ATOM 4266 C CA . PHE A 1 546 ? -24.897 -4.571 -13.714 1.00 91.38 546 PHE A CA 1
ATOM 4267 C C . PHE A 1 546 ? -25.536 -4.683 -15.105 1.00 91.38 546 PHE A C 1
ATOM 4269 O O . PHE A 1 546 ? -24.939 -4.229 -16.075 1.00 91.38 546 PHE A O 1
ATOM 4276 N N . GLY A 1 547 ? -26.752 -5.208 -15.242 1.00 91.38 547 GLY A N 1
ATOM 4277 C CA . GLY A 1 547 ? -27.432 -5.327 -16.536 1.00 91.38 547 GLY A CA 1
ATOM 4278 C C . GLY A 1 547 ? -26.925 -6.486 -17.402 1.00 91.38 547 GLY A C 1
ATOM 4279 O O . GLY A 1 547 ? -26.889 -6.368 -18.626 1.00 91.38 547 GLY A O 1
ATOM 4280 N N . PHE A 1 548 ? -26.526 -7.600 -16.782 1.00 94.31 548 PHE A N 1
ATOM 4281 C CA . PHE A 1 548 ? -26.161 -8.819 -17.512 1.00 94.31 548 PHE A CA 1
ATOM 4282 C C . PHE A 1 548 ? -27.388 -9.524 -18.109 1.00 94.31 548 PHE A C 1
ATOM 4284 O O . PHE A 1 548 ? -28.517 -9.395 -17.617 1.00 94.31 548 PHE A O 1
ATOM 4291 N N . SER A 1 549 ? -27.160 -10.310 -19.165 1.00 91.25 549 SER A N 1
ATOM 4292 C CA . SER A 1 549 ? -28.191 -11.167 -19.755 1.00 91.25 549 SER A CA 1
ATOM 4293 C C . SER A 1 549 ? -28.752 -12.159 -18.732 1.00 91.25 549 SER A C 1
ATOM 4295 O O . SER A 1 549 ? -28.014 -12.738 -17.938 1.00 91.25 549 SER A O 1
ATOM 4297 N N . LYS A 1 550 ? -30.061 -12.431 -18.799 1.00 88.69 550 LYS A N 1
ATOM 4298 C CA . LYS A 1 550 ? -30.717 -13.491 -18.006 1.00 88.69 550 LYS A CA 1
ATOM 4299 C C . LYS A 1 550 ? -30.200 -14.900 -18.318 1.00 88.69 550 LYS A C 1
ATOM 4301 O O . LYS A 1 550 ? -30.398 -15.805 -17.520 1.00 88.69 550 LYS A O 1
ATOM 4306 N N . ASN A 1 551 ? -29.553 -15.067 -19.472 1.00 91.88 551 ASN A N 1
ATOM 4307 C CA . ASN A 1 551 ? -28.944 -16.324 -19.898 1.00 91.88 551 ASN A CA 1
ATOM 4308 C C . ASN A 1 551 ? -27.440 -16.375 -19.574 1.00 91.88 551 ASN A C 1
ATOM 4310 O O . ASN A 1 551 ? -26.762 -17.282 -20.042 1.00 91.88 551 ASN A O 1
ATOM 4314 N N . CYS A 1 552 ? -26.899 -15.384 -18.853 1.00 96.75 552 CYS A N 1
ATOM 4315 C CA . CYS A 1 552 ? -25.490 -15.368 -18.487 1.00 96.75 552 CYS A CA 1
ATOM 4316 C C . CYS A 1 552 ? -25.204 -16.460 -17.450 1.00 96.75 552 CYS A C 1
ATOM 4318 O O . CYS A 1 552 ? -25.787 -16.467 -16.363 1.00 96.75 552 CYS A O 1
ATOM 4320 N N . VAL A 1 553 ? -24.283 -17.359 -17.786 1.00 97.75 553 VAL A N 1
ATOM 4321 C CA . VAL A 1 553 ? -23.842 -18.459 -16.922 1.00 97.75 553 VAL A CA 1
ATOM 4322 C C . VAL A 1 553 ? -22.501 -18.109 -16.283 1.00 97.75 553 VAL A C 1
ATOM 4324 O O . VAL A 1 553 ? -21.664 -17.441 -16.885 1.00 97.75 553 VAL A O 1
ATOM 4327 N N . VAL A 1 554 ? -22.288 -18.538 -15.047 1.00 98.44 554 VAL A N 1
ATOM 4328 C CA . VAL A 1 554 ? -20.981 -18.487 -14.393 1.00 98.44 554 VAL A CA 1
ATOM 4329 C C . VAL A 1 554 ? -20.352 -19.870 -14.501 1.00 98.44 554 VAL A C 1
ATOM 4331 O O . VAL A 1 554 ? -20.997 -20.873 -14.195 1.00 98.44 554 VAL A O 1
ATOM 4334 N N . CYS A 1 555 ? -19.112 -19.921 -14.965 1.00 98.62 555 CYS A N 1
ATOM 4335 C CA . CYS A 1 555 ? -18.346 -21.139 -15.175 1.00 98.62 555 CYS A CA 1
ATOM 4336 C C . CYS A 1 555 ? -17.197 -21.238 -14.180 1.00 98.62 555 CYS A C 1
ATOM 4338 O O . CYS A 1 555 ? -16.726 -20.230 -13.657 1.00 98.62 555 CYS A O 1
ATOM 4340 N N . THR A 1 556 ? -16.705 -22.453 -13.971 1.00 98.31 556 THR A N 1
ATOM 4341 C CA . THR A 1 556 ? -15.477 -22.692 -13.216 1.00 98.31 556 THR A CA 1
ATOM 4342 C C . THR A 1 556 ? -14.282 -21.966 -13.830 1.00 98.31 556 THR A C 1
ATOM 4344 O O . THR A 1 556 ? -14.214 -21.718 -15.042 1.00 98.31 556 THR A O 1
ATOM 4347 N N . GLY A 1 557 ? -13.354 -21.599 -12.955 1.00 97.25 557 GLY A N 1
ATOM 4348 C CA . GLY A 1 557 ? -12.133 -20.883 -13.279 1.00 97.25 557 GLY A CA 1
ATOM 4349 C C . GLY A 1 557 ? -10.975 -21.799 -13.652 1.00 97.25 557 GLY A C 1
ATOM 4350 O O . GLY A 1 557 ? -11.151 -22.891 -14.187 1.00 97.25 557 GLY A O 1
ATOM 4351 N N . THR A 1 558 ? -9.777 -21.306 -13.367 1.00 96.31 558 THR A N 1
ATOM 4352 C CA . THR A 1 558 ? -8.517 -22.055 -13.333 1.00 96.31 558 THR A CA 1
ATOM 4353 C C . THR A 1 558 ? -7.510 -21.240 -12.505 1.00 96.31 558 THR A C 1
ATOM 4355 O O . THR A 1 558 ? -7.886 -20.270 -11.841 1.00 96.31 558 THR A O 1
ATOM 4358 N N . THR A 1 559 ? -6.227 -21.598 -12.528 1.00 91.88 559 THR A N 1
ATOM 4359 C CA . THR A 1 559 ? -5.168 -20.749 -11.963 1.00 91.88 559 THR A CA 1
ATOM 4360 C C . THR A 1 559 ? -4.649 -19.750 -12.996 1.00 91.88 559 THR A C 1
ATOM 4362 O O . THR A 1 559 ? -4.588 -20.061 -14.187 1.00 91.88 559 THR A O 1
ATOM 4365 N N . ASP A 1 560 ? -4.205 -18.586 -12.539 1.00 87.56 560 ASP A N 1
ATOM 4366 C CA . ASP A 1 560 ? -3.589 -17.519 -13.339 1.00 87.56 560 ASP A CA 1
ATOM 4367 C C . ASP A 1 560 ? -2.512 -18.022 -14.315 1.00 87.56 560 ASP A C 1
ATOM 4369 O O . ASP A 1 560 ? -2.504 -17.684 -15.501 1.00 87.56 560 ASP A O 1
ATOM 4373 N N . SER A 1 561 ? -1.640 -18.923 -13.859 1.00 83.38 561 SER A N 1
ATOM 4374 C CA . SER A 1 561 ? -0.581 -19.501 -14.687 1.00 83.38 561 SER A CA 1
ATOM 4375 C C . SER A 1 561 ? -1.114 -20.357 -15.847 1.00 83.38 561 SER A C 1
ATOM 4377 O O . SER A 1 561 ? -0.457 -20.472 -16.883 1.00 83.38 561 SER A O 1
ATOM 4379 N N . ILE A 1 562 ? -2.284 -20.979 -15.681 1.00 88.62 562 ILE A N 1
ATOM 4380 C CA . ILE A 1 562 ? -2.940 -21.803 -16.703 1.00 88.62 562 ILE A CA 1
ATOM 4381 C C . ILE A 1 562 ? -3.781 -20.916 -17.622 1.00 88.62 562 ILE A C 1
ATOM 4383 O O . ILE A 1 562 ? -3.720 -21.090 -18.836 1.00 88.62 562 ILE A O 1
ATOM 4387 N N . ALA A 1 563 ? -4.475 -19.909 -17.088 1.00 90.75 563 ALA A N 1
ATOM 4388 C CA . ALA A 1 563 ? -5.170 -18.901 -17.887 1.00 90.75 563 ALA A CA 1
ATOM 4389 C C . ALA A 1 563 ? -4.208 -18.159 -18.835 1.00 90.75 563 ALA A C 1
ATOM 4391 O O . ALA A 1 563 ? -4.495 -18.005 -20.024 1.00 90.75 563 ALA A O 1
ATOM 4392 N N . ALA A 1 564 ? -3.017 -17.791 -18.349 1.00 85.69 564 ALA A N 1
ATOM 4393 C CA . ALA A 1 564 ? -1.962 -17.194 -19.166 1.00 85.69 564 ALA A CA 1
ATOM 4394 C C . ALA A 1 564 ? -1.480 -18.132 -20.289 1.00 85.69 564 ALA A C 1
ATOM 4396 O O . ALA A 1 564 ? -1.221 -17.680 -21.404 1.00 85.69 564 ALA A O 1
ATOM 4397 N N . PHE A 1 565 ? -1.398 -19.442 -20.025 1.00 87.94 565 PHE A N 1
ATOM 4398 C CA . PHE A 1 565 ? -1.093 -20.437 -21.056 1.00 87.94 565 PHE A CA 1
ATOM 4399 C C . PHE A 1 565 ? -2.217 -20.534 -22.098 1.00 87.94 565 PHE A C 1
ATOM 4401 O O . PHE A 1 565 ? -1.963 -20.462 -23.300 1.00 87.94 565 PHE A O 1
ATOM 4408 N N . LEU A 1 566 ? -3.469 -20.639 -21.644 1.00 89.19 566 LEU A N 1
ATOM 4409 C CA . LEU A 1 566 ? -4.660 -20.704 -22.496 1.00 89.19 566 LEU A CA 1
ATOM 4410 C C . LEU A 1 566 ? -4.775 -19.491 -23.430 1.00 89.19 566 LEU A C 1
ATOM 4412 O O . LEU A 1 566 ? -5.206 -19.633 -24.577 1.00 89.19 566 LEU A O 1
ATOM 4416 N N . ALA A 1 567 ? -4.328 -18.312 -22.985 1.00 89.56 567 ALA A N 1
ATOM 4417 C CA . ALA A 1 567 ? -4.294 -17.100 -23.800 1.00 89.56 567 ALA A CA 1
ATOM 4418 C C . ALA A 1 567 ? -3.424 -17.241 -25.067 1.00 89.56 567 ALA A C 1
ATOM 4420 O O . ALA A 1 567 ? -3.705 -16.583 -26.070 1.00 89.56 567 ALA A O 1
ATOM 4421 N N . ALA A 1 568 ? -2.428 -18.138 -25.070 1.00 87.94 568 ALA A N 1
ATOM 4422 C CA . ALA A 1 568 ? -1.619 -18.446 -26.251 1.00 87.94 568 ALA A CA 1
ATOM 4423 C C . ALA A 1 568 ? -2.377 -19.262 -27.317 1.00 87.94 568 ALA A C 1
ATOM 4425 O O . ALA A 1 568 ? -1.904 -19.378 -28.448 1.00 87.94 568 ALA A O 1
ATOM 4426 N N . ARG A 1 569 ? -3.555 -19.814 -26.982 1.00 87.94 569 ARG A N 1
ATOM 4427 C CA . ARG A 1 569 ? -4.409 -20.625 -27.870 1.00 87.94 569 ARG A CA 1
ATOM 4428 C C . ARG A 1 569 ? -3.679 -21.827 -28.484 1.00 87.94 569 ARG A C 1
ATOM 4430 O O . ARG A 1 569 ? -3.897 -22.176 -29.646 1.00 87.94 569 ARG A O 1
ATOM 4437 N N . THR A 1 570 ? -2.812 -22.470 -27.703 1.00 81.88 570 THR A N 1
ATOM 4438 C CA . THR A 1 570 ? -2.068 -23.669 -28.101 1.00 81.88 570 THR A CA 1
ATOM 4439 C C . THR A 1 570 ? -2.576 -24.892 -27.335 1.00 81.88 570 THR A C 1
ATOM 4441 O O . THR A 1 570 ? -2.389 -25.013 -26.133 1.00 81.88 570 THR A O 1
ATOM 4444 N N . THR A 1 571 ? -3.223 -25.826 -28.034 1.00 77.81 571 THR A N 1
ATOM 4445 C CA . THR A 1 571 ? -3.800 -27.042 -27.417 1.00 77.81 571 THR A CA 1
ATOM 4446 C C . THR A 1 571 ? -3.239 -28.342 -27.990 1.00 77.81 571 THR A C 1
ATOM 4448 O O . THR A 1 571 ? -3.614 -29.428 -27.568 1.00 77.81 571 THR A O 1
ATOM 4451 N N . LYS A 1 572 ? -2.324 -28.264 -28.966 1.00 86.56 572 LYS A N 1
ATOM 4452 C CA . LYS A 1 572 ? -1.756 -29.457 -29.609 1.00 86.56 572 LYS A CA 1
ATOM 4453 C C . LYS A 1 572 ? -0.568 -30.011 -28.809 1.00 86.56 572 LYS A C 1
ATOM 4455 O O . LYS A 1 572 ? 0.283 -29.210 -28.417 1.00 86.56 572 LYS A O 1
ATOM 4460 N N . PRO A 1 573 ? -0.443 -31.344 -28.655 1.00 88.69 573 PRO A N 1
ATOM 4461 C CA . PRO A 1 573 ? 0.740 -31.959 -28.058 1.00 88.69 573 PRO A CA 1
ATOM 4462 C C . PRO A 1 573 ? 2.037 -31.505 -28.736 1.00 88.69 573 PRO A C 1
ATOM 4464 O O . PRO A 1 573 ? 2.076 -31.274 -29.948 1.00 88.69 573 PRO A O 1
ATOM 4467 N N . GLY A 1 574 ? 3.097 -31.355 -27.944 1.00 85.38 574 GLY A N 1
ATOM 4468 C CA . GLY A 1 574 ? 4.394 -30.849 -28.396 1.00 85.38 574 GLY A CA 1
ATOM 4469 C C . GLY A 1 574 ? 4.459 -29.325 -28.537 1.00 85.38 574 GLY A C 1
ATOM 4470 O O . GLY A 1 574 ? 5.505 -28.788 -28.898 1.00 85.38 574 GLY A O 1
ATOM 4471 N N . LYS A 1 575 ? 3.367 -28.595 -28.270 1.00 87.81 575 LYS A N 1
ATOM 4472 C CA . LYS A 1 575 ? 3.409 -27.134 -28.144 1.00 87.81 575 LYS A CA 1
ATOM 4473 C C . LYS A 1 575 ? 3.785 -26.748 -26.724 1.00 87.81 575 LYS A C 1
ATOM 4475 O O . LYS A 1 575 ? 3.232 -27.282 -25.769 1.00 87.81 575 LYS A O 1
ATOM 4480 N N . ALA A 1 576 ? 4.692 -25.787 -26.612 1.00 87.19 576 ALA A N 1
ATOM 4481 C CA . ALA A 1 576 ? 5.100 -25.215 -25.345 1.00 87.19 576 ALA A CA 1
ATOM 4482 C C . ALA A 1 576 ? 4.895 -23.701 -25.342 1.00 87.19 576 ALA A C 1
ATOM 4484 O O . ALA A 1 576 ? 4.933 -23.051 -26.390 1.00 87.19 576 ALA A O 1
ATOM 4485 N N . VAL A 1 577 ? 4.699 -23.152 -24.150 1.00 87.00 577 VAL A N 1
ATOM 4486 C CA . VAL A 1 577 ? 4.788 -21.718 -23.885 1.00 87.00 577 VAL A CA 1
ATOM 4487 C C . VAL A 1 577 ? 5.856 -21.524 -22.824 1.00 87.00 577 VAL A C 1
ATOM 4489 O O . VAL A 1 577 ? 5.797 -22.132 -21.753 1.00 87.00 577 VAL A O 1
ATOM 4492 N N . THR A 1 578 ? 6.812 -20.655 -23.129 1.00 80.75 578 THR A N 1
ATOM 4493 C CA . THR A 1 578 ? 7.830 -20.212 -22.181 1.00 80.75 578 THR A CA 1
ATOM 4494 C C . THR A 1 578 ? 7.459 -18.821 -21.694 1.00 80.75 578 THR A C 1
ATOM 4496 O O . THR A 1 578 ? 7.408 -17.870 -22.472 1.00 80.75 578 THR A O 1
ATOM 4499 N N . SER A 1 579 ? 7.197 -18.700 -20.398 1.00 78.00 579 SER A N 1
ATOM 4500 C CA . SER A 1 579 ? 7.021 -17.419 -19.729 1.00 78.00 579 SER A CA 1
ATOM 4501 C C . SER A 1 579 ? 8.386 -16.891 -19.302 1.00 78.00 579 SER A C 1
ATOM 4503 O O . SER A 1 579 ? 8.993 -17.397 -18.358 1.00 78.00 579 SER A O 1
ATOM 4505 N N . LEU A 1 580 ? 8.853 -15.853 -19.993 1.00 78.62 580 LEU A N 1
ATOM 4506 C CA . LEU A 1 580 ? 10.086 -15.128 -19.680 1.00 78.62 580 LEU A CA 1
ATOM 4507 C C . LEU A 1 580 ? 9.792 -14.022 -18.660 1.00 78.62 580 LEU A C 1
ATOM 4509 O O . LEU A 1 580 ? 9.832 -12.833 -18.974 1.00 78.62 580 LEU A O 1
ATOM 4513 N N . GLY A 1 581 ? 9.408 -14.437 -17.454 1.00 73.75 581 GLY A N 1
ATOM 4514 C CA . GLY A 1 581 ? 9.102 -13.537 -16.345 1.00 73.75 581 GLY A CA 1
ATOM 4515 C C . GLY A 1 581 ? 10.327 -13.263 -15.476 1.00 73.75 581 GLY A C 1
ATOM 4516 O O . GLY A 1 581 ? 11.470 -13.409 -15.908 1.00 73.75 581 GLY A O 1
ATOM 4517 N N . SER A 1 582 ? 10.094 -12.905 -14.209 1.00 73.38 582 SER A N 1
ATOM 4518 C CA . SER A 1 582 ? 11.161 -12.846 -13.196 1.00 73.38 582 SER A CA 1
ATOM 4519 C C . SER A 1 582 ? 11.924 -14.171 -13.105 1.00 73.38 582 SER A C 1
ATOM 4521 O O . SER A 1 582 ? 13.145 -14.166 -12.969 1.00 73.38 582 SER A O 1
ATOM 4523 N N . THR A 1 583 ? 11.199 -15.280 -13.246 1.00 77.69 583 THR A N 1
ATOM 4524 C CA . THR A 1 583 ? 11.712 -16.635 -13.439 1.00 77.69 583 THR A CA 1
ATOM 4525 C C . THR A 1 583 ? 11.357 -17.143 -14.838 1.00 77.69 583 THR A C 1
ATOM 4527 O O . THR A 1 583 ? 10.425 -16.640 -15.477 1.00 77.69 583 THR A O 1
ATOM 4530 N N . LEU A 1 584 ? 12.087 -18.147 -15.316 1.00 79.56 584 LEU A N 1
ATOM 4531 C CA . LEU A 1 584 ? 11.816 -18.844 -16.565 1.00 79.56 584 LEU A CA 1
ATOM 4532 C C . LEU A 1 584 ? 10.916 -20.041 -16.269 1.00 79.56 584 LEU A C 1
ATOM 4534 O O . LEU A 1 584 ? 11.341 -21.010 -15.644 1.00 79.56 584 LEU A O 1
ATOM 4538 N N . ALA A 1 585 ? 9.665 -19.974 -16.715 1.00 83.44 585 ALA A N 1
ATOM 4539 C CA . ALA A 1 585 ? 8.709 -21.068 -16.576 1.00 83.44 585 ALA A CA 1
ATOM 4540 C C . ALA A 1 585 ? 8.328 -21.617 -17.948 1.00 83.44 585 ALA A C 1
ATOM 4542 O O . ALA A 1 585 ? 8.051 -20.851 -18.869 1.00 83.44 585 ALA A O 1
ATOM 4543 N N . ILE A 1 586 ? 8.276 -22.937 -18.076 1.00 86.25 586 ILE A N 1
ATOM 4544 C CA . ILE A 1 586 ? 7.890 -23.632 -19.303 1.00 86.25 586 ILE A CA 1
ATOM 4545 C C . ILE A 1 586 ? 6.667 -24.475 -19.002 1.00 86.25 586 ILE A C 1
ATOM 4547 O O . ILE A 1 586 ? 6.587 -25.124 -17.959 1.00 86.25 586 ILE A O 1
ATOM 4551 N N . LYS A 1 587 ? 5.716 -24.461 -19.931 1.00 89.62 587 LYS A N 1
ATOM 4552 C CA . LYS A 1 587 ? 4.549 -25.336 -19.919 1.00 89.62 587 LYS A CA 1
ATOM 4553 C C . LYS A 1 587 ? 4.445 -26.029 -21.273 1.00 89.62 587 LYS A C 1
ATOM 4555 O O . LYS A 1 587 ? 4.349 -25.345 -22.290 1.00 89.62 587 LYS A O 1
ATOM 4560 N N . LEU A 1 588 ? 4.484 -27.357 -21.281 1.00 90.38 588 LEU A N 1
ATOM 4561 C CA . LEU A 1 588 ? 4.446 -28.215 -22.465 1.00 90.38 588 LEU A CA 1
ATOM 4562 C C . LEU A 1 588 ? 3.148 -29.023 -22.487 1.00 90.38 588 LEU A C 1
ATOM 4564 O O . LEU A 1 588 ? 2.812 -29.689 -21.511 1.00 90.38 588 LEU A O 1
ATOM 4568 N N . VAL A 1 589 ? 2.447 -29.010 -23.619 1.00 92.25 589 VAL A N 1
ATOM 4569 C CA . VAL A 1 589 ? 1.292 -29.884 -23.848 1.00 92.25 589 VAL A CA 1
ATOM 4570 C C . VAL A 1 589 ? 1.784 -31.290 -24.191 1.00 92.25 589 VAL A C 1
ATOM 4572 O O . VAL A 1 589 ? 2.541 -31.476 -25.147 1.00 92.25 589 VAL A O 1
ATOM 4575 N N . SER A 1 590 ? 1.328 -32.283 -23.438 1.00 92.62 590 SER A N 1
ATOM 4576 C CA . SER A 1 590 ? 1.751 -33.681 -23.495 1.00 92.62 590 SER A CA 1
ATOM 4577 C C . SER A 1 590 ? 0.547 -34.623 -23.531 1.00 92.62 590 SER A C 1
ATOM 4579 O O . SER A 1 590 ? -0.463 -34.377 -22.876 1.00 92.62 590 SER A O 1
ATOM 4581 N N . ASN A 1 591 ? 0.674 -35.731 -24.271 1.00 92.38 591 ASN A N 1
ATOM 4582 C CA . ASN A 1 591 ? -0.302 -36.832 -24.243 1.00 92.38 591 ASN A CA 1
ATOM 4583 C C . ASN A 1 591 ? -0.244 -37.622 -22.924 1.00 92.38 591 ASN A C 1
ATOM 4585 O O . ASN A 1 591 ? -1.191 -38.315 -22.574 1.00 92.38 591 ASN A O 1
ATOM 4589 N N . GLY A 1 592 ? 0.891 -37.567 -22.223 1.00 91.31 592 GLY A N 1
ATOM 4590 C CA . GLY A 1 592 ? 1.122 -38.289 -20.977 1.00 91.31 592 GLY A CA 1
ATOM 4591 C C . GLY A 1 592 ? 1.300 -37.338 -19.803 1.00 91.31 592 GLY A C 1
ATOM 4592 O O . GLY A 1 592 ? 1.938 -36.290 -19.941 1.00 91.31 592 GLY A O 1
ATOM 4593 N N . ARG A 1 593 ? 0.765 -37.739 -18.651 1.00 92.50 593 ARG A N 1
ATOM 4594 C CA . ARG A 1 593 ? 1.018 -37.092 -17.366 1.00 92.50 593 ARG A CA 1
ATOM 4595 C C . ARG A 1 593 ? 2.494 -37.240 -17.002 1.00 92.50 593 ARG A C 1
ATOM 4597 O O . ARG A 1 593 ? 3.055 -38.328 -17.114 1.00 92.50 593 ARG A O 1
ATOM 4604 N N . VAL A 1 594 ? 3.114 -36.149 -16.568 1.00 89.62 594 VAL A N 1
ATOM 4605 C CA . VAL A 1 594 ? 4.497 -36.126 -16.083 1.00 89.62 594 VAL A CA 1
ATOM 4606 C C . VAL A 1 594 ? 4.540 -35.350 -14.773 1.00 89.62 594 VAL A C 1
ATOM 4608 O O . VAL A 1 594 ? 4.353 -34.132 -14.753 1.00 89.62 594 VAL A O 1
ATOM 4611 N N . ASP A 1 595 ? 4.799 -36.057 -13.683 1.00 86.50 595 ASP A N 1
ATOM 4612 C CA . ASP A 1 595 ? 5.038 -35.473 -12.370 1.00 86.50 595 ASP A CA 1
ATOM 4613 C C . ASP A 1 595 ? 6.378 -35.991 -11.853 1.00 86.50 595 ASP A C 1
ATOM 4615 O O . ASP A 1 595 ? 6.622 -37.197 -11.806 1.00 86.50 595 ASP A O 1
ATOM 4619 N N . ASP A 1 596 ? 7.258 -35.074 -11.468 1.00 82.75 596 ASP A N 1
ATOM 4620 C CA . ASP A 1 596 ? 8.529 -35.403 -10.841 1.00 82.75 596 ASP A CA 1
ATOM 4621 C C . ASP A 1 596 ? 8.877 -34.334 -9.814 1.00 82.75 596 ASP A C 1
ATOM 4623 O O . ASP A 1 596 ? 9.412 -33.262 -10.115 1.00 82.75 596 ASP A O 1
ATOM 4627 N N . ALA A 1 597 ? 8.564 -34.641 -8.564 1.00 74.56 597 ALA A N 1
ATOM 4628 C CA . ALA A 1 597 ? 8.780 -33.733 -7.456 1.00 74.56 597 ALA A CA 1
ATOM 4629 C C . ALA A 1 597 ? 10.258 -33.431 -7.185 1.00 74.56 597 ALA A C 1
ATOM 4631 O O . ALA A 1 597 ? 10.541 -32.363 -6.644 1.00 74.56 597 ALA A O 1
ATOM 4632 N N . ARG A 1 598 ? 11.199 -34.290 -7.616 1.00 75.38 598 ARG A N 1
ATOM 4633 C CA . ARG A 1 598 ? 12.641 -33.999 -7.510 1.00 75.38 598 ARG A CA 1
ATOM 4634 C C . ARG A 1 598 ? 12.968 -32.718 -8.269 1.00 75.38 598 ARG A C 1
ATOM 4636 O O . ARG A 1 598 ? 13.663 -31.853 -7.756 1.00 75.38 598 ARG A O 1
ATOM 4643 N N . PHE A 1 599 ? 12.379 -32.568 -9.453 1.00 77.94 599 PHE A N 1
ATOM 4644 C CA . PHE A 1 599 ? 12.546 -31.394 -10.304 1.00 77.94 599 PHE A CA 1
ATOM 4645 C C . PHE A 1 599 ? 11.435 -30.350 -10.118 1.00 77.94 599 PHE A C 1
ATOM 4647 O O . PHE A 1 599 ? 11.420 -29.321 -10.788 1.00 77.94 599 PHE A O 1
ATOM 4654 N N . GLY A 1 600 ? 10.476 -30.589 -9.217 1.00 79.06 600 GLY A N 1
ATOM 4655 C CA . GLY A 1 600 ? 9.283 -29.754 -9.080 1.00 79.06 600 GLY A CA 1
ATOM 4656 C C . GLY A 1 600 ? 8.461 -29.662 -10.370 1.00 79.06 600 GLY A C 1
ATOM 4657 O O . GLY A 1 600 ? 7.839 -28.625 -10.609 1.00 79.06 600 GLY A O 1
ATOM 4658 N N . VAL A 1 601 ? 8.495 -30.714 -11.195 1.00 85.88 601 VAL A N 1
ATOM 4659 C CA . VAL A 1 601 ? 7.688 -30.849 -12.409 1.00 85.88 601 VAL A CA 1
ATOM 4660 C C . VAL A 1 601 ? 6.327 -31.400 -12.022 1.00 85.88 601 VAL A C 1
ATOM 4662 O O . VAL A 1 601 ? 6.248 -32.396 -11.303 1.00 85.88 601 VAL A O 1
ATOM 4665 N N . TYR A 1 602 ? 5.263 -30.751 -12.485 1.00 87.44 602 TYR A N 1
ATOM 4666 C CA . TYR A 1 602 ? 3.897 -31.200 -12.234 1.00 87.44 602 TYR A CA 1
ATOM 4667 C C . TYR A 1 602 ? 2.993 -30.975 -13.442 1.00 87.44 602 TYR A C 1
ATOM 4669 O O . TYR A 1 602 ? 3.199 -30.052 -14.236 1.00 87.44 602 TYR A O 1
ATOM 4677 N N . SER A 1 603 ? 1.972 -31.817 -13.562 1.00 91.19 603 SER A N 1
ATOM 4678 C CA . SER A 1 603 ? 1.017 -31.805 -14.663 1.00 91.19 603 SER A CA 1
ATOM 4679 C C . SER A 1 603 ? -0.350 -31.282 -14.238 1.00 91.19 603 SER A C 1
ATOM 4681 O O . SER A 1 603 ? -0.967 -31.770 -13.294 1.00 91.19 603 SER A O 1
ATOM 4683 N N . HIS A 1 604 ? -0.865 -30.314 -14.991 1.00 90.88 604 HIS A N 1
ATOM 4684 C CA . HIS A 1 604 ? -2.271 -29.919 -14.938 1.00 90.88 604 HIS A CA 1
ATOM 4685 C C . HIS A 1 604 ? -3.035 -30.584 -16.075 1.00 90.88 604 HIS A C 1
ATOM 4687 O O . HIS A 1 604 ? -2.549 -30.609 -17.202 1.00 90.88 604 HIS A O 1
ATOM 4693 N N . ARG A 1 605 ? -4.249 -31.071 -15.825 1.00 90.62 605 ARG A N 1
ATOM 4694 C CA . ARG A 1 605 ? -5.119 -31.512 -16.917 1.00 90.62 605 ARG A CA 1
ATOM 4695 C C . ARG A 1 605 ? -5.611 -30.306 -17.721 1.00 90.62 605 ARG A C 1
ATOM 4697 O O . ARG A 1 605 ? -5.944 -29.264 -17.147 1.00 90.62 605 ARG A O 1
ATOM 4704 N N . LEU A 1 606 ? -5.617 -30.456 -19.039 1.00 87.19 606 LEU A N 1
ATOM 4705 C CA . LEU A 1 606 ? -6.072 -29.481 -20.021 1.00 87.19 606 LEU A CA 1
ATOM 4706 C C . LEU A 1 606 ? -6.869 -30.246 -21.082 1.00 87.19 606 LEU A C 1
ATOM 4708 O O . LEU A 1 606 ? -6.272 -30.880 -21.943 1.00 87.19 606 LEU A O 1
ATOM 4712 N N . ASP A 1 607 ? -8.197 -30.222 -20.992 1.00 84.94 607 ASP A N 1
ATOM 4713 C CA . ASP A 1 607 ? -9.087 -31.055 -21.809 1.00 84.94 607 ASP A CA 1
ATOM 4714 C C . ASP A 1 607 ? -8.762 -32.564 -21.663 1.00 84.94 607 ASP A C 1
ATOM 4716 O O . ASP A 1 607 ? -8.824 -33.128 -20.561 1.00 84.94 607 ASP A O 1
ATOM 4720 N N . ASP A 1 608 ? -8.422 -33.231 -22.765 1.00 86.75 608 ASP A N 1
ATOM 4721 C CA . ASP A 1 608 ? -7.974 -34.625 -22.846 1.00 86.75 608 ASP A CA 1
ATOM 4722 C C . ASP A 1 608 ? -6.444 -34.779 -22.755 1.00 86.75 608 ASP A C 1
ATOM 4724 O O . ASP A 1 608 ? -5.910 -35.873 -22.931 1.00 86.75 608 ASP A O 1
ATOM 4728 N N . MET A 1 609 ? -5.741 -33.688 -22.444 1.00 91.56 609 MET A N 1
ATOM 4729 C CA . MET A 1 609 ? -4.287 -33.570 -22.474 1.00 91.56 609 MET A CA 1
ATOM 4730 C C . MET A 1 609 ? -3.706 -33.162 -21.115 1.00 91.56 609 MET A C 1
ATOM 4732 O O . MET A 1 609 ? -4.415 -32.807 -20.168 1.00 91.56 609 MET A O 1
ATOM 4736 N N . TRP A 1 610 ? -2.376 -33.167 -21.035 1.00 92.19 610 TRP A N 1
ATOM 4737 C CA . TRP A 1 610 ? -1.619 -32.734 -19.867 1.00 92.19 610 TRP A CA 1
ATOM 4738 C C . TRP A 1 610 ? -0.761 -31.521 -20.185 1.00 92.19 610 TRP A C 1
ATOM 4740 O O . TRP A 1 610 ? -0.058 -31.480 -21.190 1.00 92.19 610 TRP A O 1
ATOM 4750 N N . LEU A 1 611 ? -0.788 -30.536 -19.300 1.00 92.31 611 LEU A N 1
ATOM 4751 C CA . LEU A 1 611 ? 0.084 -29.381 -19.324 1.00 92.31 611 LEU A CA 1
ATOM 4752 C C . LEU A 1 611 ? 1.180 -29.563 -18.276 1.00 92.31 611 LEU A C 1
ATOM 4754 O O . LEU A 1 611 ? 0.975 -29.298 -17.090 1.00 92.31 611 LEU A O 1
ATOM 4758 N N . VAL A 1 612 ? 2.334 -30.035 -18.737 1.00 91.62 612 VAL A N 1
ATOM 4759 C CA . VAL A 1 612 ? 3.515 -30.328 -17.923 1.00 91.62 612 VAL A CA 1
ATOM 4760 C C . VAL A 1 612 ? 4.282 -29.036 -17.687 1.00 91.62 612 VAL A C 1
ATOM 4762 O O . VAL A 1 612 ? 4.692 -28.379 -18.644 1.00 91.62 612 VAL A O 1
ATOM 4765 N N . GLY A 1 613 ? 4.461 -28.651 -16.425 1.00 89.25 613 GLY A N 1
ATOM 4766 C CA . GLY A 1 613 ? 5.118 -27.407 -16.040 1.00 89.25 613 GLY A CA 1
ATOM 4767 C C . GLY A 1 613 ? 6.425 -27.625 -15.286 1.00 89.25 613 GLY A C 1
ATOM 4768 O O . GLY A 1 613 ? 6.487 -28.457 -14.387 1.00 89.25 613 GLY A O 1
ATOM 4769 N N . GLY A 1 614 ? 7.435 -26.815 -15.600 1.00 84.81 614 GLY A N 1
ATOM 4770 C CA . GLY A 1 614 ? 8.687 -26.694 -14.849 1.00 84.81 614 GLY A CA 1
ATOM 4771 C C . GLY A 1 614 ? 9.137 -25.234 -14.807 1.00 84.81 614 GLY A C 1
ATOM 4772 O O . GLY A 1 614 ? 8.818 -24.459 -15.712 1.00 84.81 614 GLY A O 1
ATOM 4773 N N . ALA A 1 615 ? 9.833 -24.821 -13.747 1.00 84.19 615 ALA A N 1
ATOM 4774 C CA . ALA A 1 615 ? 10.298 -23.440 -13.612 1.00 84.19 615 ALA A CA 1
ATOM 4775 C C . ALA A 1 615 ? 11.700 -23.359 -13.008 1.00 84.19 615 ALA A C 1
ATOM 4777 O O . ALA A 1 615 ? 11.933 -23.881 -11.917 1.00 84.19 615 ALA A O 1
ATOM 4778 N N . SER A 1 616 ? 12.584 -22.654 -13.708 1.00 82.44 616 SER A N 1
ATOM 4779 C CA . SER A 1 616 ? 13.932 -22.316 -13.266 1.00 82.44 616 SER A CA 1
ATOM 4780 C C . SER A 1 616 ? 13.966 -20.971 -12.556 1.00 82.44 616 SER A C 1
ATOM 4782 O O . SER A 1 616 ? 13.216 -20.049 -12.881 1.00 82.44 616 SER A O 1
ATOM 4784 N N . ASN A 1 617 ? 14.894 -20.839 -11.613 1.00 83.50 617 ASN A N 1
ATOM 4785 C CA . ASN A 1 617 ? 15.228 -19.585 -10.954 1.00 83.50 617 ASN A CA 1
ATOM 4786 C C . ASN A 1 617 ? 15.966 -18.583 -11.869 1.00 83.50 617 ASN A C 1
ATOM 4788 O O . ASN A 1 617 ? 16.111 -17.418 -11.490 1.00 83.50 617 ASN A O 1
ATOM 4792 N N . THR A 1 618 ? 16.429 -18.992 -13.056 1.00 82.50 618 THR A N 1
ATOM 4793 C CA . THR A 1 618 ? 16.942 -18.071 -14.084 1.00 82.50 618 THR A CA 1
ATOM 4794 C C . THR A 1 618 ? 15.819 -17.221 -14.681 1.00 82.50 618 THR A C 1
ATOM 4796 O O . THR A 1 618 ? 14.648 -17.547 -14.524 1.00 82.50 618 THR A O 1
ATOM 4799 N N . GLY A 1 619 ? 16.144 -16.136 -15.388 1.00 82.69 619 GLY A N 1
ATOM 4800 C CA . GLY A 1 619 ? 15.156 -15.311 -16.093 1.00 82.69 619 GLY A CA 1
ATOM 4801 C C . GLY A 1 619 ? 15.355 -13.810 -15.896 1.00 82.69 619 GLY A C 1
ATOM 4802 O O . GLY A 1 619 ? 16.474 -13.314 -15.768 1.00 82.69 619 GLY A O 1
ATOM 4803 N N . GLY A 1 620 ? 14.253 -13.064 -15.879 1.00 78.69 620 GLY A N 1
ATOM 4804 C CA . GLY A 1 620 ? 14.257 -11.605 -15.804 1.00 78.69 620 GLY A CA 1
ATOM 4805 C C . GLY A 1 620 ? 14.814 -11.037 -14.498 1.00 78.69 620 GLY A C 1
ATOM 4806 O O . GLY A 1 620 ? 15.339 -9.927 -14.506 1.00 78.69 620 GLY A O 1
ATOM 4807 N N . ALA A 1 621 ? 14.749 -11.772 -13.381 1.00 78.56 621 ALA A N 1
ATOM 4808 C CA . ALA A 1 621 ? 15.245 -11.289 -12.091 1.00 78.56 621 ALA A CA 1
ATOM 4809 C C . ALA A 1 621 ? 16.765 -11.066 -12.105 1.00 78.56 621 ALA A C 1
ATOM 4811 O O . ALA A 1 621 ? 17.229 -9.992 -11.729 1.00 78.56 621 ALA A O 1
ATOM 4812 N N . ILE A 1 622 ? 17.537 -12.043 -12.592 1.00 82.12 622 ILE A N 1
ATOM 4813 C CA . ILE A 1 622 ? 18.993 -11.903 -12.740 1.00 82.12 622 ILE A CA 1
ATOM 4814 C C . ILE A 1 622 ? 19.351 -10.893 -13.839 1.00 82.12 622 ILE A C 1
ATOM 4816 O O . ILE A 1 622 ? 20.290 -10.121 -13.672 1.00 82.12 622 ILE A O 1
ATOM 4820 N N . LEU A 1 623 ? 18.566 -10.803 -14.919 1.00 79.81 623 LEU A N 1
ATOM 4821 C CA . LEU A 1 623 ? 18.764 -9.753 -15.925 1.00 79.81 623 LEU A CA 1
ATOM 4822 C C . LEU A 1 623 ? 18.596 -8.352 -15.324 1.00 79.81 623 LEU A C 1
ATOM 4824 O O . LEU A 1 623 ? 19.424 -7.490 -15.586 1.00 79.81 623 LEU A O 1
ATOM 4828 N N . ARG A 1 624 ? 17.594 -8.140 -14.464 1.00 79.38 624 ARG A N 1
ATOM 4829 C CA . ARG A 1 624 ? 17.356 -6.855 -13.783 1.00 79.38 624 ARG A CA 1
ATOM 4830 C C . ARG A 1 624 ? 18.368 -6.523 -12.693 1.00 79.38 624 ARG A C 1
ATOM 4832 O O . ARG A 1 624 ? 18.599 -5.350 -12.423 1.00 79.38 624 ARG A O 1
ATOM 4839 N N . GLN A 1 625 ? 18.985 -7.531 -12.076 1.00 82.12 625 GLN A N 1
ATOM 4840 C CA . GLN A 1 625 ? 20.123 -7.308 -11.178 1.00 82.12 625 GLN A CA 1
ATOM 4841 C C . GLN A 1 625 ? 21.343 -6.754 -11.928 1.00 82.12 625 GLN A C 1
ATOM 4843 O O . GLN A 1 625 ? 22.168 -6.070 -11.328 1.00 82.12 625 GLN A O 1
ATOM 4848 N N . LEU A 1 626 ? 21.464 -7.055 -13.225 1.00 75.19 626 LEU A N 1
ATOM 4849 C CA . LEU A 1 626 ? 22.621 -6.696 -14.044 1.00 75.19 626 LEU A CA 1
ATOM 4850 C C . LEU A 1 626 ? 22.366 -5.493 -14.963 1.00 75.19 626 LEU A C 1
ATOM 4852 O O . LEU A 1 626 ? 23.305 -4.765 -15.279 1.00 75.19 626 LEU A O 1
ATOM 4856 N N . PHE A 1 627 ? 21.122 -5.281 -15.390 1.00 75.88 627 PHE A N 1
ATOM 4857 C CA . PHE A 1 627 ? 20.753 -4.298 -16.403 1.00 75.88 627 PHE A CA 1
ATOM 4858 C C . PHE A 1 627 ? 19.419 -3.625 -16.091 1.00 75.88 627 PHE A C 1
ATOM 4860 O O . PHE A 1 627 ? 18.488 -4.242 -15.578 1.00 75.88 627 PHE A O 1
ATOM 4867 N N . THR A 1 628 ? 19.282 -2.368 -16.499 1.00 79.38 628 THR A N 1
ATOM 4868 C CA . THR A 1 628 ? 17.966 -1.736 -16.624 1.00 79.38 628 THR A CA 1
ATOM 4869 C C . THR A 1 628 ? 17.238 -2.239 -17.874 1.00 79.38 628 THR A C 1
ATOM 4871 O O . THR A 1 628 ? 17.869 -2.669 -18.842 1.00 79.38 628 THR A O 1
ATOM 4874 N N . ASP A 1 629 ? 15.907 -2.130 -17.902 1.00 77.69 629 ASP A N 1
ATOM 4875 C CA . ASP A 1 629 ? 15.108 -2.515 -19.075 1.00 77.69 629 ASP A CA 1
ATOM 4876 C C . ASP A 1 629 ? 15.543 -1.726 -20.342 1.00 77.69 629 ASP A C 1
ATOM 4878 O O . ASP A 1 629 ? 15.643 -2.300 -21.426 1.00 77.69 629 ASP A O 1
ATOM 4882 N N . ASP A 1 630 ? 15.919 -0.445 -20.208 1.00 80.31 630 ASP A N 1
ATOM 4883 C CA . ASP A 1 630 ? 16.456 0.366 -21.318 1.00 80.31 630 ASP A CA 1
ATOM 4884 C C . ASP A 1 630 ? 17.815 -0.148 -21.816 1.00 80.31 630 ASP A C 1
ATOM 4886 O O . ASP A 1 630 ? 18.061 -0.188 -23.024 1.00 80.31 630 ASP A O 1
ATOM 4890 N N . GLN A 1 631 ? 18.698 -0.562 -20.898 1.00 78.06 631 GLN A N 1
ATOM 4891 C CA . GLN A 1 631 ? 19.974 -1.182 -21.257 1.00 78.06 631 GLN A CA 1
ATOM 4892 C C . GLN A 1 631 ? 19.742 -2.500 -21.988 1.00 78.06 631 GLN A C 1
ATOM 4894 O O . GLN A 1 631 ? 20.377 -2.721 -23.013 1.00 78.06 631 GLN A O 1
ATOM 4899 N N . LEU A 1 632 ? 18.807 -3.339 -21.527 1.00 76.88 632 LEU A N 1
ATOM 4900 C CA . LEU A 1 632 ? 18.442 -4.575 -22.222 1.00 76.88 632 LEU A CA 1
ATOM 4901 C C . LEU A 1 632 ? 17.953 -4.289 -23.644 1.00 76.88 632 LEU A C 1
ATOM 4903 O O . LEU A 1 632 ? 18.401 -4.955 -24.573 1.00 76.88 632 LEU A O 1
ATOM 4907 N N . VAL A 1 633 ? 17.096 -3.282 -23.845 1.00 78.06 633 VAL A N 1
ATOM 4908 C CA . VAL A 1 633 ? 16.605 -2.897 -25.181 1.00 78.06 633 VAL A CA 1
ATOM 4909 C C . VAL A 1 633 ? 17.728 -2.364 -26.069 1.00 78.06 633 VAL A C 1
ATOM 4911 O O . VAL A 1 633 ? 17.800 -2.732 -27.241 1.00 78.06 633 VAL A O 1
ATOM 4914 N N . ALA A 1 634 ? 18.588 -1.489 -25.546 1.00 79.06 634 ALA A N 1
ATOM 4915 C CA . ALA A 1 634 ? 19.692 -0.909 -26.307 1.00 79.06 634 ALA A CA 1
ATOM 4916 C C . ALA A 1 634 ? 20.704 -1.984 -26.717 1.00 79.06 634 ALA A C 1
ATOM 4918 O O . ALA A 1 634 ? 21.003 -2.124 -27.899 1.00 79.06 634 ALA A O 1
ATOM 4919 N N . LEU A 1 635 ? 21.145 -2.790 -25.751 1.00 72.19 635 LEU A N 1
ATOM 4920 C CA . LEU A 1 635 ? 22.101 -3.869 -25.955 1.00 72.19 635 LEU A CA 1
ATOM 4921 C C . LEU A 1 635 ? 21.529 -4.949 -26.883 1.00 72.19 635 LEU A C 1
ATOM 4923 O O . LEU A 1 635 ? 22.210 -5.383 -27.802 1.00 72.19 635 LEU A O 1
ATOM 4927 N N . SER A 1 636 ? 20.253 -5.326 -26.743 1.00 76.31 636 SER A N 1
ATOM 4928 C CA . SER A 1 636 ? 19.651 -6.362 -27.600 1.00 76.31 636 SER A CA 1
ATOM 4929 C C . SER A 1 636 ? 19.683 -6.025 -29.096 1.00 76.31 636 SER A C 1
ATOM 4931 O O . SER A 1 636 ? 19.670 -6.937 -29.916 1.00 76.31 636 SER A O 1
ATOM 4933 N N . LYS A 1 637 ? 19.762 -4.739 -29.473 1.00 80.25 637 LYS A N 1
ATOM 4934 C CA . LYS A 1 637 ? 19.895 -4.314 -30.881 1.00 80.25 637 LYS A CA 1
ATOM 4935 C C . LYS A 1 637 ? 21.272 -4.604 -31.478 1.00 80.25 637 LYS A C 1
ATOM 4937 O O . LYS A 1 637 ? 21.401 -4.617 -32.697 1.00 80.25 637 LYS A O 1
ATOM 4942 N N . GLU A 1 638 ? 22.281 -4.808 -30.640 1.00 78.31 638 GLU A N 1
ATOM 4943 C CA . GLU A 1 638 ? 23.651 -5.125 -31.052 1.00 78.31 638 GLU A CA 1
ATOM 4944 C C . GLU A 1 638 ? 23.883 -6.644 -31.183 1.00 78.31 638 GLU A C 1
ATOM 4946 O O . GLU A 1 638 ? 24.950 -7.069 -31.622 1.00 78.31 638 GLU A O 1
ATOM 4951 N N . ILE A 1 639 ? 22.899 -7.471 -30.804 1.00 73.44 639 ILE A N 1
ATOM 4952 C CA . ILE A 1 639 ? 22.973 -8.935 -30.887 1.00 73.44 639 ILE A CA 1
ATOM 4953 C C . ILE A 1 639 ? 22.757 -9.383 -32.331 1.00 73.44 639 ILE A C 1
ATOM 4955 O O . ILE A 1 639 ? 21.720 -9.086 -32.923 1.00 73.44 639 ILE A O 1
ATOM 4959 N N . ASP A 1 640 ? 23.678 -10.191 -32.858 1.00 76.56 640 ASP A N 1
ATOM 4960 C CA . ASP A 1 640 ? 23.392 -11.053 -34.006 1.00 76.56 640 ASP A CA 1
ATOM 4961 C C . ASP A 1 640 ? 22.861 -12.409 -33.501 1.00 76.56 640 ASP A C 1
ATOM 4963 O O . ASP A 1 640 ? 23.642 -13.231 -33.012 1.00 76.56 640 ASP A O 1
ATOM 4967 N N . PRO A 1 641 ? 21.545 -12.679 -33.598 1.00 73.56 641 PRO A N 1
ATOM 4968 C CA . PRO A 1 641 ? 20.956 -13.910 -33.073 1.00 73.56 641 PRO A CA 1
ATOM 4969 C C . PRO A 1 641 ? 21.357 -15.163 -33.867 1.00 73.56 641 PRO A C 1
ATOM 4971 O O . PRO A 1 641 ? 21.078 -16.279 -33.422 1.00 73.56 641 PRO A O 1
ATOM 4974 N N . SER A 1 642 ? 21.989 -15.011 -35.037 1.00 78.19 642 SER A N 1
ATOM 4975 C CA . SER A 1 642 ? 22.451 -16.138 -35.851 1.00 78.19 642 SER A CA 1
ATOM 4976 C C . SER A 1 642 ? 23.783 -16.727 -35.369 1.00 78.19 642 SER A C 1
ATOM 4978 O O . SER A 1 642 ? 24.092 -17.878 -35.689 1.00 78.19 642 SER A O 1
ATOM 4980 N N . VAL A 1 643 ? 24.545 -15.987 -34.555 1.00 76.00 643 VAL A N 1
ATOM 4981 C CA . VAL A 1 643 ? 25.871 -16.391 -34.070 1.00 76.00 643 VAL A CA 1
ATOM 4982 C C . VAL A 1 643 ? 25.774 -16.935 -32.636 1.00 76.00 643 VAL A C 1
ATOM 4984 O O . VAL A 1 643 ? 25.410 -16.197 -31.720 1.00 76.00 643 VAL A O 1
ATOM 4987 N N . PRO A 1 644 ? 26.104 -18.219 -32.387 1.00 70.38 644 PRO A N 1
ATOM 4988 C CA . PRO A 1 644 ? 26.110 -18.780 -31.037 1.00 70.38 644 PRO A CA 1
ATOM 4989 C C . PRO A 1 644 ? 27.156 -18.125 -30.130 1.00 70.38 644 PRO A C 1
ATOM 4991 O O . PRO A 1 644 ? 28.298 -17.912 -30.538 1.00 70.38 644 PRO A O 1
ATOM 4994 N N . SER A 1 645 ? 26.804 -17.899 -28.863 1.00 67.31 645 SER A N 1
ATOM 4995 C CA . SER A 1 645 ? 27.787 -17.489 -27.862 1.00 67.31 645 SER A CA 1
ATOM 4996 C C . SER A 1 645 ? 28.728 -18.635 -27.475 1.00 67.31 645 SER A C 1
ATOM 4998 O O . SER A 1 645 ? 28.249 -19.749 -27.267 1.00 67.31 645 SER A O 1
ATOM 5000 N N . PRO A 1 646 ? 30.031 -18.370 -27.266 1.00 73.19 646 PRO A N 1
ATOM 5001 C CA . PRO A 1 646 ? 30.949 -19.334 -26.663 1.00 73.19 646 PRO A CA 1
ATOM 5002 C C . PRO A 1 646 ? 30.867 -19.391 -25.122 1.00 73.19 646 PRO A C 1
ATOM 5004 O O . PRO A 1 646 ? 31.648 -20.112 -24.506 1.00 73.19 646 PRO A O 1
ATOM 5007 N N . LEU A 1 647 ? 30.003 -18.596 -24.476 1.00 72.06 647 LEU A N 1
ATOM 5008 C CA . LEU A 1 647 ? 29.959 -18.460 -23.015 1.00 72.06 647 LEU A CA 1
ATOM 5009 C C . LEU A 1 647 ? 29.025 -19.490 -22.372 1.00 72.06 647 LEU A C 1
ATOM 5011 O O . LEU A 1 647 ? 27.837 -19.532 -22.678 1.00 72.06 647 LEU A O 1
ATOM 5015 N N . ASP A 1 648 ? 29.559 -20.262 -21.425 1.00 76.94 648 ASP A N 1
ATOM 5016 C CA . ASP A 1 648 ? 28.810 -21.236 -20.625 1.00 76.94 648 ASP A CA 1
ATOM 5017 C C . ASP A 1 648 ? 28.366 -20.626 -19.284 1.00 76.94 648 ASP A C 1
ATOM 5019 O O . ASP A 1 648 ? 29.008 -20.788 -18.239 1.00 76.94 648 ASP A O 1
ATOM 5023 N N . TYR A 1 649 ? 27.271 -19.869 -19.319 1.00 82.81 649 TYR A N 1
ATOM 5024 C CA . TYR A 1 649 ? 26.685 -19.256 -18.131 1.00 82.81 649 TYR A CA 1
ATOM 5025 C C . TYR A 1 649 ? 25.512 -20.058 -17.562 1.00 82.81 649 TYR A C 1
ATOM 5027 O O . TYR A 1 649 ? 24.762 -20.719 -18.269 1.00 82.81 649 TYR A O 1
ATOM 5035 N N . TYR A 1 650 ? 25.327 -19.942 -16.252 1.00 84.00 650 TYR A N 1
ATOM 5036 C CA . TYR A 1 650 ? 24.136 -20.402 -15.548 1.00 84.00 650 TYR A CA 1
ATOM 5037 C C . TYR A 1 650 ? 23.633 -19.240 -14.677 1.00 84.00 650 TYR A C 1
ATOM 5039 O O . TYR A 1 650 ? 24.007 -19.129 -13.503 1.00 84.00 650 TYR A O 1
ATOM 5047 N N . PRO A 1 651 ? 22.906 -18.275 -15.275 1.00 83.56 651 PRO A N 1
ATOM 5048 C CA . PRO A 1 651 ? 22.578 -17.028 -14.601 1.00 83.56 651 PRO A CA 1
ATOM 5049 C C . PRO A 1 651 ? 21.489 -17.250 -13.560 1.00 83.56 651 PRO A C 1
ATOM 5051 O O . PRO A 1 651 ? 20.340 -17.518 -13.901 1.00 83.56 651 PRO A O 1
ATOM 5054 N N . LEU A 1 652 ? 21.844 -17.091 -12.290 1.00 83.06 652 LEU A N 1
ATOM 5055 C CA . LEU A 1 652 ? 20.925 -17.204 -11.164 1.00 83.06 652 LEU A CA 1
ATOM 5056 C C . LEU A 1 652 ? 21.012 -15.955 -10.283 1.00 83.06 652 LEU A C 1
ATOM 5058 O O . LEU A 1 652 ? 22.113 -15.452 -10.067 1.00 83.06 652 LEU A O 1
ATOM 5062 N N . PRO A 1 653 ? 19.886 -15.475 -9.727 1.00 81.12 653 PRO A N 1
ATOM 5063 C CA . PRO A 1 653 ? 19.888 -14.338 -8.807 1.00 81.12 653 PRO A CA 1
ATOM 5064 C C . PRO A 1 653 ? 20.498 -14.673 -7.436 1.00 81.12 653 PRO A C 1
ATOM 5066 O O . PRO A 1 653 ? 20.853 -13.768 -6.685 1.00 81.12 653 PRO A O 1
ATOM 5069 N N . LYS A 1 654 ? 20.561 -15.963 -7.079 1.00 87.31 654 LYS A N 1
ATOM 5070 C CA . LYS A 1 654 ? 21.152 -16.515 -5.852 1.00 87.31 654 LYS A CA 1
ATOM 5071 C C . LYS A 1 654 ? 21.415 -18.013 -6.028 1.00 87.31 654 LYS A C 1
ATOM 5073 O O . LYS A 1 654 ? 20.935 -18.602 -6.990 1.00 87.31 654 LYS A O 1
ATOM 5078 N N . THR A 1 655 ? 22.136 -18.620 -5.090 1.00 89.56 655 THR A N 1
ATOM 5079 C CA . THR A 1 655 ? 22.380 -20.069 -5.066 1.00 89.56 655 THR A CA 1
ATOM 5080 C C . THR A 1 655 ? 21.078 -20.873 -5.023 1.00 89.56 655 THR A C 1
ATOM 5082 O O . THR A 1 655 ? 20.168 -20.543 -4.255 1.00 89.56 655 THR A O 1
ATOM 5085 N N . GLY A 1 656 ? 21.035 -21.940 -5.822 1.00 84.62 656 GLY A N 1
ATOM 5086 C CA . GLY A 1 656 ? 20.002 -22.968 -5.807 1.00 84.62 656 GLY A CA 1
ATOM 5087 C C . GLY A 1 656 ? 19.146 -23.010 -7.070 1.00 84.62 656 GLY A C 1
ATOM 5088 O O . GLY A 1 656 ? 18.655 -21.990 -7.557 1.00 84.62 656 GLY A O 1
ATOM 5089 N N . GLU A 1 657 ? 18.921 -24.223 -7.564 1.00 83.38 657 GLU A N 1
ATOM 5090 C CA . GLU A 1 657 ? 18.051 -24.531 -8.692 1.00 83.38 657 GLU A CA 1
ATOM 5091 C C . GLU A 1 657 ? 17.209 -25.774 -8.388 1.00 83.38 657 GLU A C 1
ATOM 5093 O O . GLU A 1 657 ? 17.641 -26.682 -7.675 1.00 83.38 657 GLU A O 1
ATOM 5098 N N . ARG A 1 658 ? 15.979 -25.800 -8.911 1.00 78.62 658 ARG A N 1
ATOM 5099 C CA . ARG A 1 658 ? 15.087 -26.965 -8.789 1.00 78.62 658 ARG A CA 1
ATOM 5100 C C . ARG A 1 658 ? 14.788 -27.622 -10.134 1.00 78.62 658 ARG A C 1
ATOM 5102 O O . ARG A 1 658 ? 14.707 -28.841 -10.210 1.00 78.62 658 ARG A O 1
ATOM 5109 N N . PHE A 1 659 ? 14.627 -26.821 -11.180 1.00 82.62 659 PHE A N 1
ATOM 5110 C CA . PHE A 1 659 ? 14.381 -27.277 -12.543 1.00 82.62 659 PHE A CA 1
ATOM 5111 C C . PHE A 1 659 ? 15.304 -26.499 -13.485 1.00 82.62 659 PHE A C 1
ATOM 5113 O O . PHE A 1 659 ? 15.414 -25.284 -13.317 1.00 82.62 659 PHE A O 1
ATOM 5120 N N . PRO A 1 660 ? 15.965 -27.156 -14.454 1.00 78.19 660 PRO A N 1
ATOM 5121 C CA . PRO A 1 660 ? 15.875 -28.559 -14.833 1.00 78.19 660 PRO A CA 1
ATOM 5122 C C . PRO A 1 660 ? 16.882 -29.411 -14.051 1.00 78.19 660 PRO A C 1
ATOM 5124 O O . PRO A 1 660 ? 16.834 -30.633 -14.103 1.00 78.19 660 PRO A O 1
ATOM 5127 N N . VAL A 1 661 ? 17.776 -28.768 -13.296 1.00 83.88 661 VAL A N 1
ATOM 5128 C CA . VAL A 1 661 ? 18.754 -29.403 -12.419 1.00 83.88 661 VAL A CA 1
ATOM 5129 C C . VAL A 1 661 ? 18.275 -29.235 -10.982 1.00 83.88 661 VAL A C 1
ATOM 5131 O O . VAL A 1 661 ? 18.159 -28.116 -10.488 1.00 83.88 661 VAL A O 1
ATOM 5134 N N . SER A 1 662 ? 17.995 -30.348 -10.309 1.00 83.31 662 SER A N 1
ATOM 5135 C CA . SER A 1 662 ? 17.665 -30.356 -8.884 1.00 83.31 662 SER A CA 1
ATOM 5136 C C . SER A 1 662 ? 18.950 -30.273 -8.057 1.00 83.31 662 SER A C 1
ATOM 5138 O O . SER A 1 662 ? 19.455 -31.293 -7.583 1.00 83.31 662 SER A O 1
ATOM 5140 N N . ASP A 1 663 ? 19.477 -29.063 -7.884 1.00 85.06 663 ASP A N 1
ATOM 5141 C CA . ASP A 1 663 ? 20.641 -28.792 -7.041 1.00 85.06 663 ASP A CA 1
ATOM 5142 C C . ASP A 1 663 ? 20.400 -27.540 -6.173 1.00 85.06 663 ASP A C 1
ATOM 5144 O O . ASP A 1 663 ? 20.547 -26.405 -6.644 1.00 85.06 663 ASP A O 1
ATOM 5148 N N . PRO A 1 664 ? 20.065 -27.709 -4.878 1.00 81.25 664 PRO A N 1
ATOM 5149 C CA . PRO A 1 664 ? 19.836 -26.582 -3.976 1.00 81.25 664 PRO A CA 1
ATOM 5150 C C . PRO A 1 664 ? 21.101 -25.745 -3.725 1.00 81.25 664 PRO A C 1
ATOM 5152 O O . PRO A 1 664 ? 20.991 -24.623 -3.235 1.00 81.25 664 PRO A O 1
ATOM 5155 N N . ASN A 1 665 ? 22.284 -26.255 -4.081 1.00 90.19 665 ASN A N 1
ATOM 5156 C CA . ASN A 1 665 ? 23.571 -25.584 -3.931 1.00 90.19 665 ASN A CA 1
ATOM 5157 C C . ASN A 1 665 ? 24.133 -25.054 -5.262 1.00 90.19 665 ASN A C 1
ATOM 5159 O O . ASN A 1 665 ? 25.268 -24.572 -5.281 1.00 90.19 665 ASN A O 1
ATOM 5163 N N . MET A 1 666 ? 23.357 -25.101 -6.355 1.00 87.75 666 MET A N 1
ATOM 5164 C CA . MET A 1 666 ? 23.788 -24.639 -7.678 1.00 87.75 666 MET A CA 1
ATOM 5165 C C . MET A 1 666 ? 24.252 -23.182 -7.615 1.00 87.75 666 MET A C 1
ATOM 5167 O O . MET A 1 666 ? 23.461 -22.273 -7.344 1.00 87.75 666 MET A O 1
ATOM 5171 N N . LEU A 1 667 ? 25.542 -22.949 -7.854 1.00 90.06 667 LEU A N 1
ATOM 5172 C CA . LEU A 1 667 ? 26.118 -21.609 -7.800 1.00 90.06 667 LEU A CA 1
ATOM 5173 C C . LEU A 1 667 ? 25.784 -20.817 -9.072 1.00 90.06 667 LEU A C 1
ATOM 5175 O O . LEU A 1 667 ? 25.866 -21.369 -10.174 1.00 90.06 667 LEU A O 1
ATOM 5179 N N . PRO A 1 668 ? 25.483 -19.509 -8.961 1.00 88.62 668 PRO A N 1
ATOM 5180 C CA . PRO A 1 668 ? 25.387 -18.649 -10.130 1.00 88.62 668 PRO A CA 1
ATOM 5181 C C . PRO A 1 668 ? 26.710 -18.639 -10.907 1.00 88.62 668 PRO A C 1
ATOM 5183 O O . PRO A 1 668 ? 27.771 -18.370 -10.341 1.00 88.62 668 PRO A O 1
ATOM 5186 N N . ARG A 1 669 ? 26.656 -18.910 -12.215 1.00 86.00 669 ARG A N 1
ATOM 5187 C CA . ARG A 1 669 ? 27.838 -18.940 -13.089 1.00 86.00 669 ARG A CA 1
ATOM 5188 C C . ARG A 1 669 ? 27.742 -17.846 -14.144 1.00 86.00 669 ARG A C 1
ATOM 5190 O O . ARG A 1 669 ? 27.155 -18.053 -15.200 1.00 86.00 669 ARG A O 1
ATOM 5197 N N . TYR A 1 670 ? 28.316 -16.681 -13.863 1.00 78.44 670 TYR A N 1
ATOM 5198 C CA . TYR A 1 670 ? 28.484 -15.587 -14.824 1.00 78.44 670 TYR A CA 1
ATOM 5199 C C . TYR A 1 670 ? 29.634 -14.665 -14.394 1.00 78.44 670 TYR A C 1
ATOM 5201 O O . TYR A 1 670 ? 29.966 -14.587 -13.213 1.00 78.44 670 TYR A O 1
ATOM 5209 N N . ILE A 1 671 ? 30.263 -13.969 -15.346 1.00 63.19 671 ILE A N 1
ATOM 5210 C CA . ILE A 1 671 ? 31.354 -13.022 -15.072 1.00 63.19 671 ILE A CA 1
ATOM 5211 C C . ILE A 1 671 ? 30.925 -11.617 -15.507 1.00 63.19 671 ILE A C 1
ATOM 5213 O O . ILE A 1 671 ? 30.643 -11.389 -16.682 1.00 63.19 671 ILE A O 1
ATOM 5217 N N . VAL A 1 672 ? 30.953 -10.658 -14.577 1.00 54.34 672 VAL A N 1
ATOM 5218 C CA . VAL A 1 672 ? 30.747 -9.225 -14.852 1.00 54.34 672 VAL A CA 1
ATOM 5219 C C . VAL A 1 672 ? 32.122 -8.573 -15.070 1.00 54.34 672 VAL A C 1
ATOM 5221 O O . VAL A 1 672 ? 32.826 -8.265 -14.112 1.00 54.34 672 VAL A O 1
ATOM 5224 N N . ARG A 1 673 ? 32.574 -8.416 -16.324 1.00 50.03 673 ARG A N 1
ATOM 5225 C CA . ARG A 1 673 ? 33.814 -7.672 -16.663 1.00 50.03 673 ARG A CA 1
ATOM 5226 C C . ARG A 1 673 ? 33.495 -6.268 -17.173 1.00 50.03 673 ARG A C 1
ATOM 5228 O O . ARG A 1 673 ? 32.615 -6.104 -18.003 1.00 50.03 673 ARG A O 1
ATOM 5235 N N . SER A 1 674 ? 34.240 -5.256 -16.744 1.00 43.25 674 SER A N 1
ATOM 5236 C CA . SER A 1 674 ? 33.988 -3.834 -17.044 1.00 43.25 674 SER A CA 1
ATOM 5237 C C . SER A 1 674 ? 34.231 -3.385 -18.500 1.00 43.25 674 SER A C 1
ATOM 5239 O O . SER A 1 674 ? 34.101 -2.200 -18.795 1.00 43.25 674 SER A O 1
ATOM 5241 N N . SER A 1 675 ? 34.564 -4.283 -19.432 1.00 43.25 675 SER A N 1
ATOM 5242 C CA . SER A 1 675 ? 34.901 -3.932 -20.818 1.00 43.25 675 SER A CA 1
ATOM 5243 C C . SER A 1 675 ? 33.905 -4.517 -21.837 1.00 43.25 675 SER A C 1
ATOM 5245 O O . SER A 1 675 ? 33.958 -5.706 -22.141 1.00 43.25 675 SER A O 1
ATOM 5247 N N . TYR A 1 676 ? 33.027 -3.646 -22.340 1.00 48.53 676 TYR A N 1
ATOM 5248 C CA . TYR A 1 676 ? 32.334 -3.625 -23.641 1.00 48.53 676 TYR A CA 1
ATOM 5249 C C . TYR A 1 676 ? 31.709 -4.916 -24.242 1.00 48.53 676 TYR A C 1
ATOM 5251 O O . TYR A 1 676 ? 32.375 -5.821 -24.744 1.00 48.53 676 TYR A O 1
ATOM 5259 N N . THR A 1 677 ? 30.367 -4.872 -24.251 1.00 51.66 677 THR A N 1
ATOM 5260 C CA . THR A 1 677 ? 29.379 -5.374 -25.235 1.00 51.66 677 THR A CA 1
ATOM 5261 C C . THR A 1 677 ? 29.286 -6.881 -25.511 1.00 51.66 677 THR A C 1
ATOM 5263 O O . THR A 1 677 ? 28.336 -7.506 -25.046 1.00 51.66 677 THR A O 1
ATOM 5266 N N . THR A 1 678 ? 30.216 -7.534 -26.199 1.00 49.53 678 THR A N 1
ATOM 5267 C CA . THR A 1 678 ? 29.938 -8.858 -26.815 1.00 49.53 678 THR A CA 1
ATOM 5268 C C . THR A 1 678 ? 29.653 -10.005 -25.825 1.00 49.53 678 THR A C 1
ATOM 5270 O O . THR A 1 678 ? 28.855 -10.896 -26.106 1.00 49.53 678 THR A O 1
ATOM 5273 N N . SER A 1 679 ? 30.257 -9.994 -24.632 1.00 48.62 679 SER A N 1
ATOM 5274 C CA . SER A 1 679 ? 30.058 -11.053 -23.623 1.00 48.62 679 SER A CA 1
ATOM 5275 C C . SER A 1 679 ? 28.745 -10.924 -22.836 1.00 48.62 679 SER A C 1
ATOM 5277 O O . SER A 1 679 ? 28.265 -11.905 -22.273 1.00 48.62 679 SER A O 1
ATOM 5279 N N . TYR A 1 680 ? 28.162 -9.723 -22.807 1.00 54.69 680 TYR A N 1
ATOM 5280 C CA . TYR A 1 680 ? 26.938 -9.390 -22.068 1.00 54.69 680 TYR A CA 1
ATOM 5281 C C . TYR A 1 680 ? 25.672 -9.654 -22.884 1.00 54.69 680 TYR A C 1
ATOM 5283 O O . TYR A 1 680 ? 24.692 -10.182 -22.364 1.00 54.69 680 TYR A O 1
ATOM 5291 N N . LEU A 1 681 ? 25.747 -9.368 -24.184 1.00 52.22 681 LEU A N 1
ATOM 5292 C CA . LEU A 1 681 ? 24.746 -9.672 -25.211 1.00 52.22 681 LEU A CA 1
ATOM 5293 C C . LEU A 1 681 ? 24.323 -11.147 -25.236 1.00 52.22 681 LEU A C 1
ATOM 5295 O O . LEU A 1 681 ? 23.173 -11.500 -25.482 1.00 52.22 681 LEU A O 1
ATOM 5299 N N . ASN A 1 682 ? 25.262 -12.013 -24.889 1.00 53.72 682 ASN A N 1
ATOM 5300 C CA . ASN A 1 682 ? 25.113 -13.452 -24.947 1.00 53.72 682 ASN A CA 1
ATOM 5301 C C . ASN A 1 682 ? 24.405 -14.079 -23.736 1.00 53.72 682 ASN A C 1
ATOM 5303 O O . ASN A 1 682 ? 23.827 -15.154 -23.872 1.00 53.72 682 ASN A O 1
ATOM 5307 N N . LEU A 1 683 ? 24.406 -13.416 -22.572 1.00 55.56 683 LEU A N 1
ATOM 5308 C CA . LEU A 1 683 ? 23.677 -13.873 -21.381 1.00 55.56 683 LEU A CA 1
ATOM 5309 C C . LEU A 1 683 ? 22.162 -13.888 -21.644 1.00 55.56 683 LEU A C 1
ATOM 5311 O O . LEU A 1 683 ? 21.469 -14.823 -21.250 1.00 55.56 683 LEU A O 1
ATOM 5315 N N . VAL A 1 684 ? 21.677 -12.872 -22.369 1.00 52.41 684 VAL A N 1
ATOM 5316 C CA . VAL A 1 684 ? 20.287 -12.775 -22.826 1.00 52.41 684 VAL A CA 1
ATOM 5317 C C . VAL A 1 684 ? 19.962 -13.936 -23.766 1.00 52.41 684 VAL A C 1
ATOM 5319 O O . VAL A 1 684 ? 18.946 -14.585 -23.568 1.00 52.41 684 VAL A O 1
ATOM 5322 N N . ALA A 1 685 ? 20.840 -14.256 -24.725 1.00 51.28 685 ALA A N 1
ATOM 5323 C CA . ALA A 1 685 ? 20.639 -15.344 -25.689 1.00 51.28 685 ALA A CA 1
ATOM 5324 C C . ALA A 1 685 ? 20.724 -16.759 -25.074 1.00 51.28 685 ALA A C 1
ATOM 5326 O O . ALA A 1 685 ? 20.044 -17.674 -25.540 1.00 51.28 685 ALA A O 1
ATOM 5327 N N . LEU A 1 686 ? 21.532 -16.953 -24.025 1.00 54.38 686 LEU A N 1
ATOM 5328 C CA . LEU A 1 686 ? 21.737 -18.259 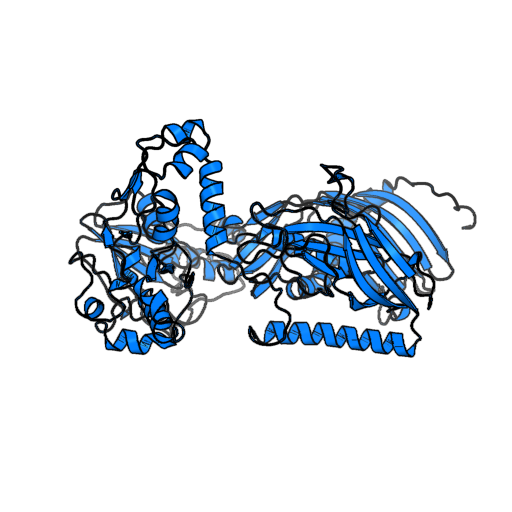-23.390 1.00 54.38 686 LEU A CA 1
ATOM 5329 C C . LEU A 1 686 ? 20.502 -18.732 -22.605 1.00 54.38 686 LEU A C 1
ATOM 5331 O O . LEU A 1 686 ? 20.152 -19.906 -22.689 1.00 54.38 686 LEU A O 1
ATOM 5335 N N . ILE A 1 687 ? 19.782 -17.819 -21.938 1.00 54.59 687 ILE A N 1
ATOM 5336 C CA . ILE A 1 687 ? 18.524 -18.133 -21.228 1.00 54.59 687 ILE A CA 1
ATOM 5337 C C . ILE A 1 687 ? 17.479 -18.750 -22.181 1.00 54.59 687 ILE A C 1
ATOM 5339 O O . ILE A 1 687 ? 16.685 -19.589 -21.764 1.00 54.59 687 ILE A O 1
ATOM 5343 N N . PHE A 1 688 ? 17.513 -18.407 -23.475 1.00 49.06 688 PHE A N 1
ATOM 5344 C CA . PHE A 1 688 ? 16.623 -18.994 -24.483 1.00 49.06 688 PHE A CA 1
ATOM 5345 C C . PHE A 1 688 ? 17.059 -20.380 -24.975 1.00 49.06 688 PHE A C 1
ATOM 5347 O O . PHE A 1 688 ? 16.202 -21.157 -25.395 1.00 49.06 688 PHE A O 1
ATOM 5354 N N . ARG A 1 689 ? 18.364 -20.696 -24.974 1.00 50.41 689 ARG A N 1
ATOM 5355 C CA . ARG A 1 689 ? 18.881 -21.958 -25.536 1.00 50.41 689 ARG A CA 1
ATOM 5356 C C . ARG A 1 689 ? 18.839 -23.118 -24.550 1.00 50.41 689 ARG A C 1
ATOM 5358 O O . ARG A 1 689 ? 18.422 -24.195 -24.951 1.00 50.41 689 ARG A O 1
ATOM 5365 N N . THR A 1 690 ? 19.214 -22.907 -23.290 1.00 46.97 690 THR A N 1
ATOM 5366 C CA . THR A 1 690 ? 19.462 -23.997 -22.321 1.00 46.97 690 THR A CA 1
ATOM 5367 C C . THR A 1 690 ? 18.206 -24.773 -21.895 1.00 46.97 690 THR A C 1
ATOM 5369 O O . THR A 1 690 ? 18.309 -25.726 -21.142 1.00 46.97 690 THR A O 1
ATOM 5372 N N . TYR A 1 691 ? 17.013 -24.383 -22.349 1.00 47.09 691 TYR A N 1
ATOM 5373 C CA . TYR A 1 691 ? 15.749 -24.896 -21.808 1.00 47.09 691 TYR A CA 1
ATOM 5374 C C . TYR A 1 691 ? 14.786 -25.501 -22.829 1.00 47.09 691 TYR A C 1
ATOM 5376 O O . TYR A 1 691 ? 13.772 -26.069 -22.438 1.00 47.09 691 TYR A O 1
ATOM 5384 N N . ILE A 1 692 ? 15.056 -25.334 -24.126 1.00 39.59 692 ILE A N 1
ATOM 5385 C CA . ILE A 1 692 ? 14.211 -25.877 -25.205 1.00 39.59 692 ILE A CA 1
ATOM 5386 C C . ILE A 1 692 ? 14.935 -27.021 -25.944 1.00 39.59 692 ILE A C 1
ATOM 5388 O O . ILE A 1 692 ? 14.298 -27.763 -26.688 1.00 39.59 692 ILE A O 1
ATOM 5392 N N . SER A 1 693 ? 16.257 -27.163 -25.769 1.00 33.91 693 SER A N 1
ATOM 5393 C CA . SER A 1 693 ? 17.065 -28.196 -26.433 1.00 33.91 693 SER A CA 1
ATOM 5394 C C . SER A 1 693 ? 17.229 -29.503 -25.650 1.00 33.91 693 SER A C 1
ATOM 5396 O O . SER A 1 693 ? 17.623 -30.489 -26.269 1.00 33.91 693 SER A O 1
ATOM 5398 N N . ASP A 1 694 ? 16.935 -29.497 -24.349 1.00 31.27 694 ASP A N 1
ATOM 5399 C CA . ASP A 1 694 ? 16.857 -30.680 -23.475 1.00 31.27 694 ASP A CA 1
ATOM 5400 C C . ASP A 1 694 ? 15.386 -30.966 -23.144 1.00 31.27 694 ASP A C 1
ATOM 5402 O O . ASP A 1 694 ? 15.039 -32.158 -22.968 1.00 31.27 694 ASP A O 1
#

Foldseek 3Di:
DPPPPPDQDFDACPVVQVVQLVCVVVVQVVVQVVCQVVCQVLCQLLPAPQWLHKGWPDWTQANDGKHFGGKGFPDDDVQKTKMKTFIWDFHAIWTWIQTRGPQDGWIKTWARWIKTFIKIWMFGADPDPVRGFKIKIATEPVVPIDIDTDIATDPDGPLSDPCPVVSVVVSVVQCNQAARYPPHIDIGGDDPPRDCVVVDQFFFWKKKKFFFKWAQADAPDPPAGFFKKKWKAQHPSDIDIFDTHPRDRIDGGRDIDIYTDRDLQRTKMKIWMWGDDPQDPTHTLFIWIGRSVPDDAQDKDKDKTWGAPDPPPVPRPDPDGRTITIMIMHIHTDDPVVRVVVVVVVVVVSVVSVVVSVVPDPDDDPDPDSDDPPVVVSVLVVLLVVLQPPPLVVQAVAQEDADAAAALQKFKAQLVPRHTPDDSPDQPHFLVVQLVVCCVLDPPLQLLNTRSFNLSVLRSCVVPCPPDPPRLVRIAMDHPRRSSLCVFFVDPQEAEQQNCSRNQQDVVVRGRDPSLCVDPSSVRHGRYDHFFAFDAFTDPVSCVVSVHHRNYTYTHYHHPVVVVVVVVVDADAQDKDWDQDCWTKIWGKHQDFDDDSQLRWGWDDDPNITTIMGIWQDHVNLVVVVDDPVRVVVLLVVDDLVDADPDDFDAHPAAAIRPPDNDSRHGGGDDDDPDDRDRSNNSVSVVVPPPSVD

Sequence (694 aa):
MFHLFSFLCNLSVKWLNKHLSKLWPFVDQAATAVVKESVEPLLDDYRPPGIKSLKFSKFSLGTVSPKIEGIRIQNIQPGQIIMDIDFRWGGDPSIILAVDAVVASLPIQLKDLQVFTIVRVVFQLSEEIPCISAVVVALLAEPEPKIQYTLKAIGGSLTAVPGLSDMIDDTVNSIVSDMLKWPHRLVVPLGVNVDTSELALKPQGRLTVTVVKATSLKNKELIGKSDPYVILYVRPMFKVKTKVIDDNLNPEWNETFPLIIEDKETQSVIFEVYDEDKLQQDKKLGVAKLAVNSLEPEAPSEITLKLLQSLDSLKIKDSKDRGILHLKVVYHPFTKEEQLEALESEKRAIEERKRLKEAGDHRGSEGKVGKVTNWASSWREALFHLLGDIPSIYRTSISSISIDGTSATSLIIDRNNGELLAGPFLYNESFADALPAVESIAPANHTVCSGSSTLCKLVSWWNSSSEGLSSRDSAILMHQSDWLLWLLHGEYGVSDYNNTLKVGYDPEIDAYPSWLMSQPYAYMLPSVRAPGAPIGSIKEGVRAQFGFSKNCVVCTGTTDSIAAFLAARTTKPGKAVTSLGSTLAIKLVSNGRVDDARFGVYSHRLDDMWLVGGASNTGGAILRQLFTDDQLVALSKEIDPSVPSPLDYYPLPKTGERFPVSDPNMLPRYIVRSSYTTSYLNLVALIFRTYISD